Protein AF-E6WYE3-F1 (afdb_monomer)

Secondary structure (DSSP, 8-state):
--HHHHHHHHHHHHHHHHHHHHHHHHHHHHHT-TTS-TT--SHHHHHHHHHHHHHTT--HHHHHHHEEEETTEEEE-HHHHHHHHHHSS-SSS--EEEEEETTEEEEEEEEETTEEEEPPPEEHHHHHHTTGGGSHHHHHSHHHHHHHHHHHHHHHHH-HHHHTTPPBTTTSTTS-----------HHHHHHHHHHTTS----------------------------PPP-PPPPHHHHTTHHHHHHTT--TTTHHHHHHHTTTTTS-HHHHHHHHTS-HHHHHHHHHHHHT----PPP----------PPPPP----PPPPPPPHHHHHGGGHHHHHTTT--GGGHHHHHHHTT--TTTHHHHTTSHHHHHHHHHHHHHHHT-TT-----

pLDDT: mean 74.36, std 21.66, range [25.0, 97.81]

Foldseek 3Di:
DDPVVVVVVVVVVVVVVVVVVVLLVVLVVVLPDPLAPPVSNDSVSLSVLVVVCVLLVHPSSVSRVQWDADLNAIAGELVRLQVSQQPVPQFPHGWDKDFDVVQTWMAIWGHDPNDIGTFDTPGPVNCVVLVLVVDVCCVVPVVVLRSSVNSQRCCVVRPVSSCVPHHYPSVVVSDPDDNDDPDPDDPVVVVVCVVVVPDDDDDDDDDDDDDDDDDDDDDDDDDDDPDPDDDDDPDPLLVVCLVVVVVLPQDNVCSVVLCVVVVVVVDDSVVSVVLVVDDSVVVNVSVCVVVVNDPPPPPDDDDDDDDDDDDDDDDDDDDDDDDDDFVVLCPVCLVVLVVLPAASVCVVVLCVVVVPGSVCVVVLVVDVVNVSVSSQVVCVVVPVNPPRRDD

Solvent-accessible surface area (backbone atoms only — not comparable to full-atom values): 24416 Å² total; per-residue (Å²): 132,62,72,68,57,55,54,52,51,51,56,48,51,55,51,51,52,54,50,52,54,49,51,54,53,52,25,53,55,52,52,76,38,85,85,57,58,88,83,52,70,50,56,63,55,42,51,51,45,48,50,50,16,61,76,69,73,37,64,46,72,62,48,52,69,29,42,46,72,57,97,87,42,70,26,31,30,37,67,38,50,52,50,44,54,52,67,64,71,79,47,79,45,58,79,42,75,51,73,47,78,84,76,39,30,24,24,23,31,36,27,49,97,85,42,80,45,76,34,62,75,39,27,59,67,54,43,57,74,72,48,50,64,76,43,66,60,41,70,79,39,35,72,60,50,31,48,28,46,12,43,48,56,30,32,57,76,79,39,41,79,68,49,68,82,45,45,37,52,79,56,62,78,76,51,88,71,77,84,74,86,81,70,85,74,56,73,71,54,55,60,50,49,69,70,52,70,84,68,85,82,87,80,90,79,91,82,88,78,86,90,83,81,89,83,82,92,82,84,80,90,86,86,86,72,90,74,77,72,79,83,69,82,73,56,68,89,60,58,71,50,45,65,60,42,42,76,69,68,44,52,86,88,42,51,61,58,51,40,58,71,69,40,53,85,80,47,54,72,71,53,52,52,52,59,72,69,52,54,71,69,62,56,40,50,58,51,28,58,74,70,67,50,77,78,74,73,77,76,78,89,68,94,80,81,91,80,90,79,86,86,84,84,90,82,84,92,77,86,86,75,84,83,72,62,68,72,68,60,47,60,85,47,50,65,62,45,39,76,50,71,37,56,80,89,46,50,69,57,48,37,63,72,72,67,58,44,82,81,50,49,63,61,50,60,70,41,62,68,62,41,34,53,54,41,49,52,50,32,47,76,74,66,50,68,89,60,87,71,86,129

Sequence (391 aa):
MSTAIVRQMESTADAIAKRFELEQRMAKAYITSNILPQRYKNIGDILILNEMSRSLNVPMVMLAQQLYVVKGTPQLSGQGAIALMNQSGKFDKPIMFEEREKPWGVRAYTYIDGEKIDGPWIDDALIQAEGWLSNPKWKTMKGQMARYRAAAWFARLYAPDVLMGMKVEGEVEDIEAEPIPAEPQNVNDINAALIQGASKKAEQPIQEAEPVPEEPKEQVQPAPVEEKPKRSRMPRYISKHYPRLEELGVQKKDLRDFAEHMDFTAMQEAEVEKFFTQTDAEIKRYINDYYGIEENEEPEFTEAEVEEQPEPAPEPEAAPAPAPDPKLAFARYRGMFVARGLNIDDVDAFIAWAGLTPENVREFFADDGAARALIEQFNEEAGYAGEEIPV

Radius of gyration: 32.83 Å; Cα contacts (8 Å, |Δi|>4): 296; chains: 1; bounding box: 94×64×82 Å

Organism: Nitratifractor salsuginis (strain DSM 16511 / JCM 12458 / E9I37-1) (NCBI:txid749222)

Nearest PDB structures (foldseek):
  7fdc-assembly1_M  TM=1.502E-01  e=2.983E+00  Saccharomyces cerevisiae S288C

Mean predicted aligned error: 21.71 Å

Structure (mmCIF, N/CA/C/O backbone):
data_AF-E6WYE3-F1
#
_entry.id   AF-E6WYE3-F1
#
loop_
_atom_site.group_PDB
_atom_site.id
_atom_site.type_symbol
_atom_site.label_atom_id
_atom_site.label_alt_id
_atom_site.label_comp_id
_atom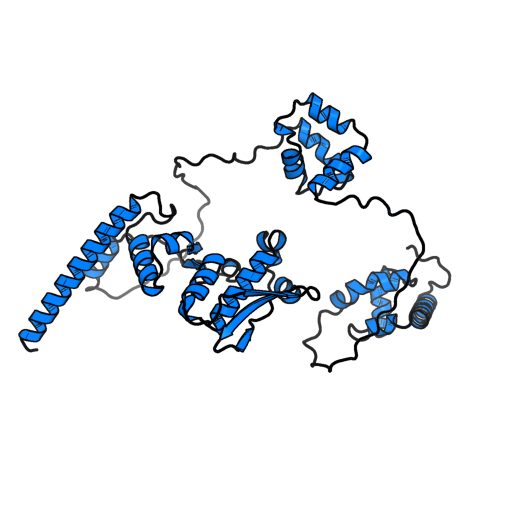_site.label_asym_id
_atom_site.label_entity_id
_atom_site.label_seq_id
_atom_site.pdbx_PDB_ins_code
_atom_site.Cartn_x
_atom_site.Cartn_y
_atom_site.Cartn_z
_atom_site.occupancy
_atom_site.B_iso_or_equiv
_atom_site.auth_seq_id
_atom_site.auth_comp_id
_atom_site.auth_asym_id
_atom_site.auth_atom_id
_atom_site.pdbx_PDB_model_num
ATOM 1 N N . MET A 1 1 ? -51.970 -1.335 18.377 1.00 56.22 1 MET A N 1
ATOM 2 C CA . MET A 1 1 ? -50.696 -1.892 18.890 1.00 56.22 1 MET A CA 1
ATOM 3 C C . MET A 1 1 ? -50.816 -2.039 20.399 1.00 56.22 1 MET A C 1
ATOM 5 O O . MET A 1 1 ? -51.379 -1.151 21.022 1.00 56.22 1 MET A O 1
ATOM 9 N N . SER A 1 2 ? -50.381 -3.165 20.971 1.00 70.56 2 SER A N 1
ATOM 10 C CA . SER A 1 2 ? -50.467 -3.426 22.418 1.00 70.56 2 SER A CA 1
ATOM 11 C C . SER A 1 2 ? -49.593 -2.444 23.210 1.00 70.56 2 SER A C 1
ATOM 13 O O . SER A 1 2 ? -48.458 -2.189 22.813 1.00 70.56 2 SER A O 1
ATOM 15 N N . THR A 1 3 ? -50.089 -1.920 24.334 1.00 77.31 3 THR A N 1
ATOM 16 C CA . THR A 1 3 ? -49.412 -0.947 25.221 1.00 77.31 3 THR A CA 1
ATOM 17 C C . THR A 1 3 ? -48.015 -1.401 25.671 1.00 77.31 3 THR A C 1
ATOM 19 O O . THR A 1 3 ? -47.138 -0.577 25.911 1.00 77.31 3 THR A O 1
ATOM 22 N N . ALA A 1 4 ? -47.777 -2.715 25.734 1.00 72.06 4 ALA A N 1
ATOM 23 C CA . ALA A 1 4 ? -46.468 -3.289 26.045 1.00 72.06 4 ALA A CA 1
ATOM 24 C C . ALA A 1 4 ? -45.423 -3.050 24.937 1.00 72.06 4 ALA A C 1
ATOM 26 O O . ALA A 1 4 ? -44.265 -2.783 25.242 1.00 72.06 4 ALA A O 1
ATOM 27 N N . ILE A 1 5 ? -45.837 -3.082 23.663 1.00 74.19 5 ILE A N 1
ATOM 28 C CA . ILE A 1 5 ? -44.951 -2.839 22.513 1.00 74.19 5 ILE A CA 1
ATOM 29 C C . ILE A 1 5 ? -44.506 -1.373 22.505 1.00 74.19 5 ILE A C 1
ATOM 31 O O . ILE A 1 5 ? -43.322 -1.100 22.352 1.00 74.19 5 ILE A O 1
ATOM 35 N N . VAL A 1 6 ? -45.429 -0.439 22.759 1.00 74.38 6 VAL A N 1
ATOM 36 C CA . VAL A 1 6 ? -45.123 1.002 22.820 1.00 74.38 6 VAL A CA 1
ATOM 37 C C . VAL A 1 6 ? -44.108 1.301 23.929 1.00 74.38 6 VAL A C 1
ATOM 39 O O . VAL A 1 6 ? -43.089 1.934 23.675 1.00 74.38 6 VAL A O 1
ATOM 42 N N . ARG A 1 7 ? -44.313 0.746 25.129 1.00 74.56 7 ARG A N 1
ATOM 43 C CA . ARG A 1 7 ? -43.414 0.950 26.277 1.00 74.56 7 ARG A CA 1
ATOM 44 C C . ARG A 1 7 ? -42.015 0.356 26.060 1.00 74.56 7 ARG A C 1
ATOM 46 O O . ARG A 1 7 ? -41.021 0.907 26.526 1.00 74.56 7 ARG A O 1
ATOM 53 N N . GLN A 1 8 ? -41.929 -0.767 25.346 1.00 73.81 8 GLN A N 1
ATOM 54 C CA . GLN A 1 8 ? -40.656 -1.392 24.981 1.00 73.81 8 GLN A CA 1
ATOM 55 C C . GLN A 1 8 ? -39.921 -0.602 23.886 1.00 73.81 8 GLN A C 1
ATOM 57 O O . GLN A 1 8 ? -38.696 -0.474 23.944 1.00 73.81 8 GLN A O 1
ATOM 62 N N . MET A 1 9 ? -40.652 -0.019 22.931 1.00 71.06 9 MET A N 1
ATOM 63 C CA . MET A 1 9 ? -40.087 0.885 21.923 1.00 71.06 9 MET A CA 1
ATOM 64 C C . MET A 1 9 ? -39.541 2.172 22.559 1.00 71.06 9 MET A C 1
ATOM 66 O O . MET A 1 9 ? -38.407 2.545 22.268 1.00 71.06 9 MET A O 1
ATOM 70 N N . GLU A 1 10 ? -40.283 2.793 23.481 1.00 76.31 10 GLU A N 1
ATOM 71 C CA . GLU A 1 10 ? -39.841 3.983 24.233 1.00 76.31 10 GLU A CA 1
ATOM 72 C C . GLU A 1 10 ? -38.571 3.700 25.050 1.00 76.31 10 GLU A C 1
ATOM 74 O O . GLU A 1 10 ? -37.581 4.420 24.938 1.00 76.31 10 GLU A O 1
ATOM 79 N N . SER A 1 11 ? -38.540 2.582 25.786 1.00 83.00 11 SER A N 1
ATOM 80 C CA . SER A 1 11 ? -37.355 2.172 26.551 1.00 83.00 11 SER A CA 1
ATOM 81 C C . SER A 1 11 ? -36.121 1.929 25.673 1.00 83.00 11 SER A C 1
ATOM 83 O O . SER A 1 11 ? -34.995 2.118 26.136 1.00 83.00 11 SER A O 1
ATOM 85 N N . THR A 1 12 ? -36.311 1.472 24.433 1.00 85.50 12 THR A N 1
ATOM 86 C CA . THR A 1 12 ? -35.210 1.224 23.491 1.00 85.50 12 THR A CA 1
ATOM 87 C C . THR A 1 12 ? -34.698 2.538 22.899 1.00 85.50 12 THR A C 1
ATOM 89 O O . THR A 1 12 ? -33.487 2.730 22.794 1.00 85.50 12 THR A O 1
ATOM 92 N N . ALA A 1 13 ? -35.601 3.469 22.577 1.00 85.00 13 ALA A N 1
ATOM 93 C CA . ALA A 1 13 ? -35.247 4.799 22.089 1.00 85.00 13 ALA A CA 1
ATOM 94 C C . ALA A 1 13 ? -34.424 5.587 23.123 1.00 85.00 13 ALA A C 1
ATOM 96 O O . ALA A 1 13 ? -33.368 6.126 22.787 1.00 85.00 13 ALA A O 1
ATOM 97 N N . ASP A 1 14 ? -34.834 5.562 24.394 1.00 90.56 14 ASP A N 1
ATOM 98 C CA . ASP A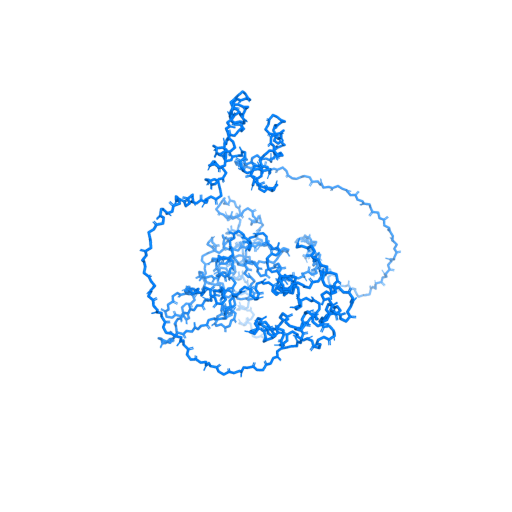 1 14 ? -34.097 6.205 25.489 1.00 90.56 14 ASP A CA 1
ATOM 99 C C . ASP A 1 14 ? -32.693 5.613 25.678 1.00 90.56 14 ASP A C 1
ATOM 101 O O . ASP A 1 14 ? -31.733 6.330 25.976 1.00 90.56 14 ASP A O 1
ATOM 105 N N . ALA A 1 15 ? -32.551 4.297 25.507 1.00 89.75 15 ALA A N 1
ATOM 106 C CA . ALA A 1 15 ? -31.256 3.630 25.591 1.00 89.75 15 ALA A CA 1
ATOM 107 C C . ALA A 1 15 ? -30.325 4.041 24.436 1.00 89.75 15 ALA A C 1
ATOM 109 O O . ALA A 1 15 ? -29.143 4.305 24.669 1.00 89.75 15 ALA A O 1
ATOM 110 N N . ILE A 1 16 ? -30.855 4.147 23.211 1.00 90.56 16 ILE A N 1
ATOM 111 C CA . ILE A 1 16 ? -30.107 4.612 22.032 1.00 90.56 16 ILE A CA 1
ATOM 112 C C . ILE A 1 16 ? -29.647 6.060 22.226 1.00 90.56 16 ILE A C 1
ATOM 114 O O . ILE A 1 16 ? -28.470 6.353 22.009 1.00 90.56 16 ILE A O 1
ATOM 118 N N . ALA A 1 17 ? -30.533 6.942 22.697 1.00 91.31 17 ALA A N 1
ATOM 119 C CA . ALA A 1 17 ? -30.204 8.342 22.958 1.00 91.31 17 ALA A CA 1
ATOM 120 C C . ALA A 1 17 ? -29.061 8.473 23.978 1.00 91.31 17 ALA A C 1
ATOM 122 O O . ALA A 1 17 ? -28.044 9.106 23.696 1.00 91.31 17 ALA A O 1
ATOM 123 N N . LYS A 1 18 ? -29.161 7.780 25.121 1.00 92.75 18 LYS A N 1
ATOM 124 C CA . LYS A 1 18 ? -28.107 7.776 26.153 1.00 92.75 18 LYS A CA 1
ATOM 125 C C . LYS A 1 18 ? -26.777 7.225 25.639 1.00 92.75 18 LYS A C 1
ATOM 127 O O . LYS A 1 18 ? -25.718 7.741 26.001 1.00 92.75 18 LYS A O 1
ATOM 132 N N . ARG A 1 19 ? -26.810 6.183 24.801 1.00 89.12 19 ARG A N 1
ATOM 133 C CA . ARG A 1 19 ? -25.604 5.623 24.172 1.00 89.12 19 ARG A CA 1
ATOM 134 C C . ARG A 1 19 ? -24.951 6.642 23.243 1.00 89.12 19 ARG A C 1
ATOM 136 O O . ARG A 1 19 ? -23.746 6.849 23.338 1.00 89.12 19 ARG A O 1
ATOM 143 N N . PHE A 1 20 ? -25.738 7.305 22.402 1.00 91.25 20 PHE A N 1
ATOM 144 C CA . PHE A 1 20 ? -25.228 8.312 21.478 1.00 91.25 20 PHE A CA 1
ATOM 145 C C . PHE A 1 20 ? -24.661 9.541 22.211 1.00 91.25 20 PHE A C 1
ATOM 147 O O . PHE A 1 20 ? -23.606 10.054 21.844 1.00 91.25 20 PHE A O 1
ATOM 154 N N . GLU A 1 21 ? -25.294 9.988 23.299 1.00 92.62 21 GLU A N 1
ATOM 155 C CA . GLU A 1 21 ? -24.759 11.054 24.161 1.00 92.62 21 GLU A CA 1
ATOM 156 C C . GLU A 1 21 ? -23.420 10.675 24.810 1.00 92.62 21 GLU A C 1
ATOM 158 O O . GLU A 1 21 ? -22.505 11.503 24.899 1.00 92.62 21 GLU A O 1
ATOM 163 N N . LEU A 1 22 ? -23.286 9.422 25.261 1.00 91.94 22 LEU A N 1
ATOM 164 C CA . LEU A 1 22 ? -22.029 8.906 25.799 1.00 91.94 22 LEU A CA 1
ATOM 165 C C . LEU A 1 22 ? -20.935 8.891 24.725 1.00 91.94 22 LEU A C 1
ATOM 167 O O . LEU A 1 22 ? -19.824 9.351 24.989 1.00 91.94 22 LEU A O 1
ATOM 171 N N . GLU A 1 23 ? -21.250 8.423 23.517 1.00 90.19 23 GLU A N 1
ATOM 172 C CA . GLU A 1 23 ? -20.315 8.392 22.387 1.00 90.19 23 GLU A CA 1
ATOM 173 C C . GLU A 1 23 ? -19.859 9.799 21.988 1.00 90.19 23 GLU A C 1
ATOM 175 O O . GLU A 1 23 ? -18.662 10.028 21.823 1.00 90.19 23 GLU A O 1
ATOM 180 N N . GLN A 1 24 ? -20.767 10.777 21.948 1.00 92.44 24 GLN A N 1
ATOM 181 C CA . GLN A 1 24 ? -20.402 12.181 21.732 1.00 92.44 24 GLN A CA 1
ATOM 182 C C . GLN A 1 24 ? -19.467 12.719 22.825 1.00 92.44 24 GLN A C 1
ATOM 184 O O . GLN A 1 24 ? -18.547 13.487 22.537 1.00 92.44 24 GLN A O 1
ATOM 189 N N . ARG A 1 25 ? -19.677 12.333 24.091 1.00 91.12 25 ARG A N 1
ATOM 190 C CA . ARG A 1 25 ? -18.797 12.739 25.200 1.00 91.12 25 ARG A CA 1
ATOM 191 C C . ARG A 1 25 ? -17.408 12.117 25.068 1.00 91.12 25 ARG A C 1
ATOM 193 O O . ARG A 1 25 ? -16.419 12.819 25.269 1.00 91.12 25 ARG A O 1
ATOM 200 N N . MET A 1 26 ? -17.331 10.838 24.703 1.00 89.38 26 MET A N 1
ATOM 201 C CA . MET A 1 26 ? -16.062 10.168 24.408 1.00 89.38 26 MET A CA 1
ATOM 202 C C . MET A 1 26 ? -15.353 10.835 23.226 1.00 89.38 26 MET A C 1
ATOM 204 O O . MET A 1 26 ? -14.168 11.140 23.318 1.00 89.38 26 MET A O 1
ATOM 208 N N . ALA A 1 27 ? -16.086 11.152 22.157 1.00 91.12 27 ALA A N 1
ATOM 209 C CA . ALA A 1 27 ? -15.552 11.842 20.989 1.00 91.12 27 ALA A CA 1
ATOM 210 C C . ALA A 1 27 ? -14.924 13.197 21.344 1.00 91.12 27 ALA A C 1
ATOM 212 O O . ALA A 1 27 ? -13.808 13.485 20.919 1.00 91.12 27 ALA A O 1
ATOM 213 N N . LYS A 1 28 ? -15.579 13.996 22.199 1.00 90.19 28 LYS A N 1
ATOM 214 C CA . LYS A 1 28 ? -15.007 15.255 22.709 1.00 90.19 28 LYS A CA 1
ATOM 215 C C . LYS A 1 28 ? -13.673 15.042 23.431 1.00 90.19 28 LYS A C 1
ATOM 217 O O . LYS A 1 28 ? -12.755 15.827 23.222 1.00 90.19 28 LYS A O 1
ATOM 222 N N . ALA A 1 29 ? -13.547 13.978 24.228 1.00 88.25 29 ALA A N 1
ATOM 223 C CA . ALA A 1 29 ? -12.289 13.652 24.903 1.00 88.25 29 ALA A CA 1
ATOM 224 C C . ALA A 1 29 ? -11.171 13.289 23.907 1.00 88.25 29 ALA A C 1
ATOM 226 O O . ALA A 1 29 ? -10.027 13.710 24.080 1.00 88.25 29 ALA A O 1
ATOM 227 N N . TYR A 1 30 ? -11.499 12.562 22.834 1.00 88.69 30 TYR A N 1
ATOM 228 C CA . TYR A 1 30 ? -10.535 12.222 21.785 1.00 88.69 30 TYR A CA 1
ATOM 229 C C . TYR A 1 30 ? -10.068 13.437 20.976 1.00 88.69 30 TYR A C 1
ATOM 231 O O . TYR A 1 30 ? -8.879 13.531 20.698 1.00 88.69 30 TYR A O 1
ATOM 239 N N . ILE A 1 31 ? -10.955 14.388 20.664 1.00 86.81 31 ILE A N 1
ATOM 240 C CA . ILE A 1 31 ? -10.593 15.633 19.952 1.00 86.81 31 ILE A CA 1
ATOM 241 C C . ILE A 1 31 ? -9.598 16.469 20.761 1.00 86.81 31 ILE A C 1
ATOM 243 O O . ILE A 1 31 ? -8.706 17.094 20.201 1.00 86.81 31 ILE A O 1
ATOM 247 N N . THR A 1 32 ? -9.731 16.477 22.090 1.00 85.88 32 THR A N 1
ATOM 248 C CA . THR A 1 32 ? -8.792 17.194 22.967 1.00 85.88 32 THR A CA 1
ATOM 249 C C . THR A 1 32 ? -7.441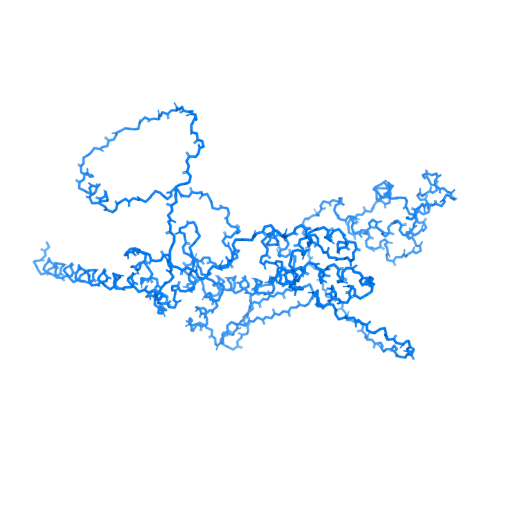 16.489 23.132 1.00 85.88 32 THR A C 1
ATOM 251 O O . THR A 1 32 ? -6.540 17.040 23.759 1.00 85.88 32 THR A O 1
ATOM 254 N N . SER A 1 33 ? -7.291 15.269 22.611 1.00 82.50 33 SER A N 1
ATOM 255 C CA . SER A 1 33 ? -6.056 14.491 22.689 1.00 82.50 33 SER A CA 1
ATOM 256 C C . SER A 1 33 ? -5.161 14.739 21.474 1.00 82.50 33 SER A C 1
ATOM 258 O O . SER A 1 33 ? -5.623 14.723 20.340 1.00 82.50 33 SER A O 1
ATOM 260 N N . ASN A 1 34 ? -3.850 14.844 21.701 1.00 81.19 34 ASN A N 1
ATOM 261 C CA . ASN A 1 34 ? -2.851 14.977 20.632 1.00 81.19 34 ASN A CA 1
ATOM 262 C C . ASN A 1 34 ? -2.371 13.629 20.057 1.00 81.19 34 ASN A C 1
ATOM 264 O O . ASN A 1 34 ? -1.408 13.597 19.296 1.00 81.19 34 ASN A O 1
ATOM 268 N N . ILE A 1 35 ? -2.993 12.508 20.442 1.00 84.56 35 ILE A N 1
ATOM 269 C CA . ILE A 1 35 ? -2.595 11.162 19.987 1.00 84.56 35 ILE A CA 1
ATOM 270 C C . ILE A 1 35 ? -3.152 10.856 18.589 1.00 84.56 35 ILE A C 1
ATOM 272 O O . ILE A 1 35 ? -2.539 10.118 17.817 1.00 84.56 35 ILE A O 1
ATOM 276 N N . LEU A 1 36 ? -4.326 11.397 18.257 1.00 85.44 36 LEU A N 1
ATOM 277 C CA . LEU A 1 36 ? -4.933 11.194 16.946 1.00 85.44 36 LEU A CA 1
ATOM 278 C C . LEU A 1 36 ? -4.327 12.156 15.912 1.00 85.44 36 LEU A C 1
ATOM 280 O O . LEU A 1 36 ? -3.954 13.278 16.258 1.00 85.44 36 LEU A O 1
ATOM 284 N N . PRO A 1 37 ? -4.251 11.758 14.629 1.00 83.56 37 PRO A N 1
ATOM 285 C CA . PRO A 1 37 ? -3.807 12.654 13.571 1.00 83.56 37 PRO A CA 1
ATOM 286 C C . PRO A 1 37 ? -4.639 13.940 13.522 1.00 83.56 37 PRO A C 1
ATOM 288 O O . PRO A 1 37 ? -5.863 13.900 13.631 1.00 83.56 37 PRO A O 1
ATOM 291 N N . GLN A 1 38 ? -3.980 15.069 13.251 1.00 81.38 38 GLN A N 1
ATOM 292 C CA . GLN A 1 38 ? -4.563 16.420 13.317 1.00 81.38 38 GLN A CA 1
ATOM 293 C C . GLN A 1 38 ? -5.784 16.658 12.414 1.00 81.38 38 GLN A C 1
ATOM 295 O O . GLN A 1 38 ? -6.452 17.677 12.546 1.00 81.38 38 GLN A O 1
ATOM 300 N N . ARG A 1 39 ? -6.086 15.752 11.480 1.00 81.62 39 ARG A N 1
ATOM 301 C CA . ARG A 1 39 ? -7.294 15.801 10.642 1.00 81.62 39 ARG A CA 1
ATOM 302 C C . ARG A 1 39 ? -8.586 15.530 11.415 1.00 81.62 39 ARG A C 1
ATOM 304 O O . ARG A 1 39 ? -9.625 16.026 11.005 1.00 81.62 39 ARG A O 1
ATOM 311 N N . TYR A 1 40 ? -8.527 14.777 12.512 1.00 85.31 40 TYR A N 1
ATOM 312 C CA . TYR A 1 40 ? -9.704 14.416 13.301 1.00 85.31 40 TYR A CA 1
ATOM 313 C C . TYR A 1 40 ? -10.032 15.540 14.289 1.00 85.31 40 TYR A C 1
ATOM 315 O O . TYR A 1 40 ? -9.599 15.513 15.441 1.00 85.31 40 TYR A O 1
ATOM 323 N N . LYS A 1 41 ? -10.751 16.565 13.818 1.00 81.12 41 LYS A N 1
ATOM 324 C CA . LYS A 1 41 ? -11.005 17.795 14.596 1.00 81.12 41 LYS A CA 1
ATOM 325 C C . LYS A 1 41 ? -12.435 17.920 15.097 1.00 81.12 41 LYS A C 1
ATOM 327 O O . LYS A 1 41 ? -12.684 18.698 16.017 1.00 81.12 41 LYS A O 1
ATOM 332 N N . ASN A 1 42 ? -13.379 17.204 14.491 1.00 86.75 42 ASN A N 1
ATOM 333 C CA . ASN A 1 42 ? -14.791 17.320 14.830 1.00 86.75 42 ASN A CA 1
ATOM 334 C C . ASN A 1 42 ? -15.356 16.008 15.403 1.00 86.75 42 ASN A C 1
ATOM 336 O O . ASN A 1 42 ? -14.771 14.933 15.277 1.00 86.75 42 ASN A O 1
ATOM 340 N N . ILE A 1 43 ? -16.502 16.117 16.082 1.00 89.62 43 ILE A N 1
ATOM 341 C CA . ILE A 1 43 ? -17.167 14.978 16.737 1.00 89.62 43 ILE A CA 1
ATOM 342 C C . ILE A 1 43 ? -17.598 13.936 15.705 1.00 89.62 43 ILE A C 1
ATOM 344 O O . ILE A 1 43 ? -17.474 12.745 15.972 1.00 89.62 43 ILE A O 1
ATOM 348 N N . GLY A 1 44 ? -18.056 14.377 14.532 1.00 88.62 44 GLY A N 1
ATOM 349 C CA . GLY A 1 44 ? -18.470 13.500 13.440 1.00 88.62 44 GLY A CA 1
ATOM 350 C C . GLY A 1 44 ? -17.347 12.571 12.988 1.00 88.62 44 GLY A C 1
ATOM 351 O O . GLY A 1 44 ? -17.555 11.361 12.946 1.00 88.62 44 GLY A O 1
ATOM 352 N N . ASP A 1 45 ? -16.145 13.105 12.757 1.00 88.06 45 ASP A N 1
ATOM 353 C CA . ASP A 1 45 ? -14.995 12.312 12.314 1.00 88.06 45 ASP A CA 1
ATOM 354 C C . ASP A 1 45 ? -14.661 11.206 13.324 1.00 88.06 45 ASP A C 1
ATOM 356 O O . ASP A 1 45 ? -14.386 10.072 12.939 1.00 88.06 45 ASP A O 1
ATOM 360 N N . ILE A 1 46 ? -14.712 11.518 14.625 1.00 91.50 46 ILE A N 1
ATOM 361 C CA . ILE A 1 46 ? -14.432 10.540 15.682 1.00 91.50 46 ILE A CA 1
ATOM 362 C C . ILE A 1 46 ? -15.541 9.495 15.790 1.00 91.50 46 ILE A C 1
ATOM 364 O O . ILE A 1 46 ? -15.246 8.322 16.005 1.00 91.50 46 ILE A O 1
ATOM 368 N N . LEU A 1 47 ? -16.808 9.890 15.643 1.00 92.50 47 LEU A N 1
ATOM 369 C CA . LEU A 1 47 ? -17.925 8.944 15.659 1.00 92.50 47 LEU A CA 1
ATOM 370 C C . LEU A 1 47 ? -17.833 7.966 14.482 1.00 92.50 47 LEU A C 1
ATOM 372 O O . LEU A 1 47 ? -17.978 6.763 14.690 1.00 92.50 47 LEU A O 1
ATOM 376 N N . ILE A 1 48 ? -17.516 8.463 13.282 1.00 89.50 48 ILE A N 1
ATOM 377 C CA . ILE A 1 48 ? -17.298 7.631 12.090 1.00 89.50 48 ILE A CA 1
ATOM 378 C C . ILE A 1 48 ? -16.098 6.708 12.306 1.00 89.50 48 ILE A C 1
ATOM 380 O O . ILE A 1 48 ? -16.203 5.503 12.102 1.00 89.50 48 ILE A O 1
ATOM 384 N N . LEU A 1 49 ? -14.973 7.243 12.783 1.00 90.44 49 LEU A N 1
ATOM 385 C CA . LEU A 1 49 ? -13.771 6.459 13.058 1.00 90.44 49 LEU A CA 1
ATOM 386 C C . LEU A 1 49 ? -14.017 5.365 14.111 1.00 90.44 49 LEU A C 1
ATOM 388 O O . LEU A 1 49 ? -13.514 4.251 13.974 1.00 90.44 49 LEU A O 1
ATOM 392 N N . ASN A 1 50 ? -14.797 5.660 15.152 1.00 91.75 50 ASN A N 1
ATOM 393 C CA . ASN A 1 50 ? -15.187 4.693 16.176 1.00 91.75 50 ASN A CA 1
ATOM 394 C C . ASN A 1 50 ? -16.108 3.600 15.606 1.00 91.75 50 ASN A C 1
ATOM 396 O O . ASN A 1 50 ? -15.971 2.432 15.965 1.00 91.75 50 ASN A O 1
ATOM 400 N N . GLU A 1 51 ? -17.008 3.947 14.686 1.00 91.12 51 GLU A N 1
ATOM 401 C CA . GLU A 1 51 ? -17.851 2.962 14.004 1.00 91.12 51 GLU A CA 1
ATOM 402 C C . GLU A 1 51 ? -17.042 2.075 13.048 1.00 91.12 51 GLU A C 1
ATOM 404 O O . GLU A 1 51 ? -17.190 0.851 13.059 1.00 91.12 51 GLU A O 1
ATOM 409 N N . MET A 1 52 ? -16.108 2.659 12.290 1.00 89.62 52 MET A N 1
ATOM 410 C CA . MET A 1 52 ? -15.169 1.903 11.454 1.00 89.62 52 MET A CA 1
ATOM 411 C C . MET A 1 52 ? -14.286 0.979 12.300 1.00 89.62 52 MET A C 1
ATOM 413 O O . MET A 1 52 ? -14.094 -0.182 11.952 1.00 89.62 52 MET A O 1
ATOM 417 N N . SER A 1 53 ? -13.795 1.466 13.441 1.00 91.25 53 SER A N 1
ATOM 418 C CA . SER A 1 53 ? -13.014 0.691 14.411 1.00 91.25 53 SER A CA 1
ATOM 419 C C . SER A 1 53 ? -13.761 -0.553 14.883 1.00 91.25 53 SER A C 1
ATOM 421 O O . SER A 1 53 ? -13.191 -1.643 14.897 1.00 91.25 53 SER A O 1
ATOM 423 N N . ARG A 1 54 ? -15.049 -0.412 15.211 1.00 90.38 54 ARG A N 1
ATOM 424 C CA . ARG A 1 54 ? -15.904 -1.538 15.606 1.00 90.38 54 ARG A CA 1
ATOM 425 C C . ARG A 1 54 ? -16.167 -2.491 14.449 1.00 90.38 54 ARG A C 1
ATOM 427 O O . ARG A 1 54 ? -16.058 -3.697 14.638 1.00 90.38 54 ARG A O 1
ATOM 434 N N . SER A 1 55 ? -16.465 -1.951 13.270 1.00 87.69 55 SER A N 1
ATOM 435 C CA . SER A 1 55 ? -16.755 -2.739 12.066 1.00 87.69 55 SER A CA 1
ATOM 436 C C . SER A 1 55 ? -15.560 -3.590 11.635 1.00 87.69 55 SER A C 1
ATOM 438 O O . SER A 1 55 ? -15.729 -4.744 11.262 1.00 87.69 55 SER A O 1
ATOM 440 N N . LEU A 1 56 ? -14.349 -3.038 11.736 1.00 86.88 56 LEU A N 1
ATOM 441 C CA . LEU A 1 56 ? -13.099 -3.715 11.380 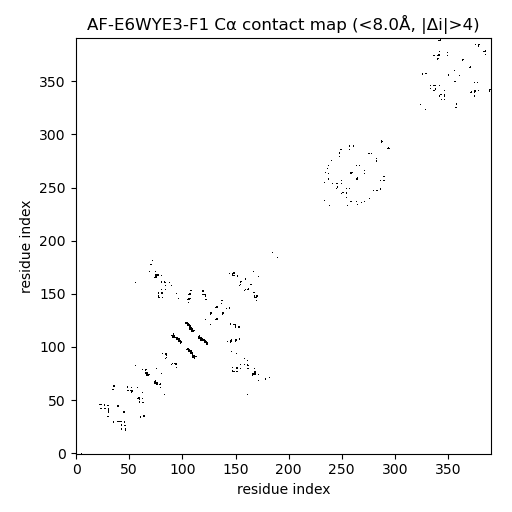1.00 86.88 56 LEU A CA 1
ATOM 442 C C . LEU A 1 56 ? -12.486 -4.507 12.542 1.00 86.88 56 LEU A C 1
ATOM 444 O O . LEU A 1 56 ? -11.468 -5.165 12.357 1.00 86.88 56 LEU A O 1
ATOM 448 N N . ASN A 1 57 ? -13.067 -4.426 13.744 1.00 88.00 57 ASN A N 1
ATOM 449 C CA . ASN A 1 57 ? -12.502 -4.993 14.968 1.00 88.00 57 ASN A CA 1
ATOM 450 C C . ASN A 1 57 ? -11.037 -4.557 15.225 1.00 88.00 57 ASN A C 1
ATOM 452 O O . ASN A 1 57 ? -10.189 -5.341 15.661 1.00 88.00 57 ASN A O 1
ATOM 456 N N . VAL A 1 58 ? -10.731 -3.284 14.952 1.00 90.38 58 VAL A N 1
ATOM 457 C CA . VAL A 1 58 ? -9.405 -2.677 15.159 1.00 90.38 58 VAL A CA 1
ATOM 458 C C . VAL A 1 58 ? -9.511 -1.546 16.167 1.00 90.38 58 VAL A C 1
ATOM 460 O O . VAL A 1 58 ? -10.393 -0.704 16.012 1.00 90.38 58 VAL A O 1
ATOM 463 N N . PRO A 1 59 ? -8.608 -1.437 17.160 1.00 91.56 59 PRO A N 1
ATOM 464 C CA . PRO A 1 59 ? -8.599 -0.308 18.083 1.00 91.56 59 PRO A CA 1
ATOM 465 C C . PRO A 1 59 ? -8.573 1.045 17.357 1.00 91.56 59 PRO A C 1
ATOM 467 O O . PRO A 1 59 ? -7.711 1.293 16.514 1.00 91.56 59 PRO A O 1
ATOM 470 N N . MET A 1 60 ? -9.488 1.944 17.728 1.00 91.12 60 MET A N 1
ATOM 471 C CA . MET A 1 60 ? -9.721 3.227 17.051 1.00 91.12 60 MET A CA 1
ATOM 472 C C . MET A 1 60 ? -8.446 4.040 16.811 1.00 91.12 60 MET A C 1
ATOM 474 O O . MET A 1 60 ? -8.247 4.570 15.723 1.00 91.12 60 MET A O 1
ATOM 478 N N . VAL A 1 61 ? -7.554 4.103 17.804 1.00 90.38 61 VAL A N 1
ATOM 479 C CA . VAL A 1 61 ? -6.289 4.843 17.694 1.00 90.38 61 VAL A CA 1
ATOM 480 C C . VAL A 1 61 ? -5.378 4.239 16.626 1.00 90.38 61 VAL A C 1
ATOM 482 O O . VAL A 1 61 ? -4.784 4.988 15.861 1.00 90.38 61 VAL A O 1
ATOM 485 N N . MET A 1 62 ? -5.289 2.909 16.531 1.00 90.00 62 MET A N 1
ATOM 486 C CA . MET A 1 62 ? -4.474 2.238 15.511 1.00 90.00 62 MET A CA 1
ATOM 487 C C . MET A 1 62 ? -5.051 2.457 14.115 1.00 90.00 62 MET A C 1
ATOM 489 O O . MET A 1 62 ? -4.317 2.823 13.198 1.00 90.00 62 MET A O 1
ATOM 493 N N . LEU A 1 63 ? -6.372 2.319 13.974 1.00 90.50 63 LEU A N 1
ATOM 494 C CA . LEU A 1 63 ? -7.058 2.583 12.713 1.00 90.50 63 LEU A CA 1
ATOM 495 C C . LEU A 1 63 ? -6.852 4.037 12.257 1.00 90.50 63 LEU A C 1
ATOM 497 O O . LEU A 1 63 ? -6.572 4.287 11.087 1.00 90.50 63 LEU A O 1
ATOM 501 N N . ALA A 1 64 ? -6.904 4.995 13.188 1.00 90.44 64 ALA A N 1
ATOM 502 C CA . ALA A 1 64 ? -6.724 6.415 12.895 1.00 90.44 64 ALA A CA 1
ATOM 503 C C . ALA A 1 64 ? -5.391 6.730 12.203 1.00 90.44 64 ALA A C 1
ATOM 505 O O . ALA A 1 64 ? -5.352 7.606 11.329 1.00 90.44 64 ALA A O 1
ATOM 506 N N . GLN A 1 65 ? -4.320 6.037 12.614 1.00 87.75 65 GLN A N 1
ATOM 507 C CA . GLN A 1 65 ? -2.975 6.194 12.053 1.00 87.75 65 GLN A CA 1
ATOM 508 C C . GLN A 1 65 ? -2.867 5.583 10.653 1.00 87.75 65 GLN A C 1
ATOM 510 O O . GLN A 1 65 ? -2.157 6.124 9.812 1.00 87.75 65 GLN A O 1
ATOM 515 N N . GLN A 1 66 ? -3.575 4.478 10.400 1.00 89.94 66 GLN A N 1
ATOM 516 C CA . GLN A 1 66 ? -3.510 3.758 9.125 1.00 89.94 66 GLN A CA 1
ATOM 517 C C . GLN A 1 66 ? -4.424 4.337 8.045 1.00 89.94 66 GLN A C 1
ATOM 519 O O . GLN A 1 66 ? -4.181 4.120 6.861 1.00 89.94 66 GLN A O 1
ATOM 524 N N . LEU A 1 67 ? -5.467 5.074 8.426 1.00 88.50 67 LEU A N 1
ATOM 525 C CA . LEU A 1 67 ? -6.333 5.740 7.461 1.00 88.50 67 LEU A CA 1
ATOM 526 C C . LEU A 1 67 ? -5.687 7.016 6.916 1.00 88.50 67 LEU A C 1
ATOM 528 O O . LEU A 1 67 ? -4.920 7.686 7.601 1.00 88.50 67 LEU A O 1
ATOM 532 N N . TYR A 1 68 ? -6.047 7.423 5.710 1.00 81.81 68 TYR A N 1
ATOM 533 C CA . TYR A 1 68 ? -5.849 8.780 5.212 1.00 81.81 68 TYR A CA 1
ATOM 534 C C . TYR A 1 68 ? -7.056 9.215 4.387 1.00 81.81 68 TYR A C 1
ATOM 536 O O . TYR A 1 68 ? -7.834 8.390 3.928 1.00 81.81 68 TYR A O 1
ATOM 544 N N . VAL A 1 69 ? -7.263 10.523 4.257 1.00 76.31 69 VAL A N 1
ATOM 545 C CA . VAL A 1 69 ? -8.436 11.072 3.570 1.00 76.31 69 VAL A CA 1
ATOM 546 C C . VAL A 1 69 ? -7.970 11.719 2.281 1.00 76.31 69 VAL A C 1
ATOM 548 O O . VAL A 1 69 ? -7.144 12.630 2.313 1.00 76.31 69 VAL A O 1
ATOM 551 N N . VAL A 1 70 ? -8.516 11.265 1.157 1.00 70.50 70 VAL A N 1
ATOM 552 C CA . VAL A 1 70 ? -8.302 11.888 -0.153 1.00 70.50 70 VAL A CA 1
ATOM 553 C C . VAL A 1 70 ? -9.651 12.334 -0.677 1.00 70.50 70 VAL A C 1
ATOM 555 O O . VAL A 1 70 ? -10.567 11.521 -0.780 1.00 70.50 70 VAL A O 1
ATOM 558 N N . LYS A 1 71 ? -9.787 13.635 -0.967 1.00 69.69 71 LYS A N 1
ATOM 559 C CA . LYS A 1 71 ? -11.040 14.241 -1.454 1.00 69.69 71 LYS A CA 1
ATOM 560 C C . LYS A 1 71 ? -12.273 13.835 -0.613 1.00 69.69 71 LYS A C 1
ATOM 562 O O . LYS A 1 71 ? -13.320 13.503 -1.150 1.00 69.69 71 LYS A O 1
ATOM 567 N N . GLY A 1 72 ? -12.133 13.791 0.716 1.00 70.88 72 GLY A N 1
ATOM 568 C CA . GLY A 1 72 ? -13.221 13.434 1.642 1.00 70.88 72 GLY A CA 1
ATOM 569 C C . GLY A 1 72 ? -13.503 11.934 1.803 1.00 70.88 72 GLY A C 1
ATOM 570 O O . GLY A 1 72 ? -14.276 11.564 2.680 1.00 70.88 72 GLY A O 1
ATOM 571 N N . THR A 1 73 ? -12.852 11.060 1.032 1.00 76.88 73 THR A N 1
ATOM 572 C CA . THR A 1 73 ? -13.027 9.603 1.146 1.00 76.88 73 THR A CA 1
ATOM 573 C C . THR A 1 73 ? -11.915 8.994 2.007 1.00 76.88 73 THR A C 1
ATOM 575 O O . THR A 1 73 ? -10.740 9.279 1.743 1.00 76.88 73 THR A O 1
ATOM 578 N N . PRO A 1 74 ? -12.237 8.172 3.026 1.00 81.69 74 PRO A N 1
ATOM 579 C CA . PRO A 1 74 ? -11.239 7.463 3.816 1.00 81.69 74 PRO A CA 1
ATOM 580 C C . PRO A 1 74 ? -10.614 6.326 3.005 1.00 81.69 74 PRO A C 1
ATOM 582 O O . PRO A 1 74 ? -11.296 5.589 2.298 1.00 81.69 74 PRO A O 1
ATOM 585 N N . GLN A 1 75 ? -9.304 6.190 3.134 1.00 85.38 75 GLN A N 1
ATOM 586 C CA . GLN A 1 75 ? -8.473 5.235 2.418 1.00 85.38 75 GLN A CA 1
ATOM 587 C C . GLN A 1 75 ? -7.515 4.571 3.400 1.00 85.38 75 GLN A C 1
ATOM 589 O O . GLN A 1 75 ? -7.134 5.181 4.401 1.00 85.38 75 GLN A O 1
ATOM 594 N N . LEU A 1 76 ? -7.114 3.338 3.120 1.00 89.06 76 LEU A N 1
ATOM 595 C CA . LEU A 1 76 ? -6.162 2.592 3.937 1.00 89.06 76 LEU A CA 1
ATOM 596 C C . LEU A 1 76 ? -4.746 2.760 3.404 1.00 89.06 76 LEU A C 1
ATOM 598 O O . LEU A 1 76 ? -4.499 2.638 2.208 1.00 89.06 76 LEU A O 1
ATOM 602 N N . SER A 1 77 ? -3.776 2.966 4.289 1.00 89.69 77 SER A N 1
ATOM 603 C CA . SER A 1 77 ? -2.369 2.805 3.921 1.00 89.69 77 SER A CA 1
ATOM 604 C C . SER A 1 77 ? -2.104 1.369 3.441 1.00 89.69 77 SER A C 1
ATOM 606 O O . SER A 1 77 ? -2.798 0.424 3.837 1.00 89.69 77 SER A O 1
ATOM 608 N N . GLY A 1 78 ? -1.062 1.178 2.628 1.00 89.75 78 GLY A N 1
ATOM 609 C CA . GLY A 1 78 ? -0.629 -0.166 2.229 1.00 89.75 78 GLY A CA 1
ATOM 610 C C . GLY A 1 78 ? -0.309 -1.062 3.428 1.00 89.75 78 GLY A C 1
ATOM 611 O O . GLY A 1 78 ? -0.697 -2.229 3.466 1.00 89.75 78 GLY A O 1
ATOM 612 N N . GLN A 1 79 ? 0.314 -0.492 4.464 1.00 90.81 79 GLN A N 1
ATOM 613 C CA . GLN A 1 79 ? 0.597 -1.197 5.717 1.00 90.81 79 GLN A CA 1
ATOM 614 C C . GLN A 1 79 ? -0.679 -1.568 6.475 1.00 90.81 79 GLN A C 1
ATOM 616 O O . GLN A 1 79 ? -0.784 -2.679 6.988 1.00 90.81 79 GLN A O 1
ATOM 621 N N . GLY A 1 80 ? -1.655 -0.661 6.525 1.00 91.44 80 GLY A N 1
ATOM 622 C CA . GLY A 1 80 ? -2.947 -0.878 7.164 1.00 91.44 80 GLY A CA 1
ATOM 623 C C . GLY A 1 80 ? -3.729 -2.000 6.494 1.00 91.44 80 GLY A C 1
ATOM 624 O O . GLY A 1 80 ? -4.246 -2.872 7.186 1.00 91.44 80 GLY A O 1
ATOM 625 N N . ALA A 1 81 ? -3.746 -2.031 5.161 1.00 92.31 81 ALA A N 1
ATOM 626 C CA . ALA A 1 81 ? -4.361 -3.113 4.397 1.00 92.31 81 ALA A CA 1
ATOM 627 C C . ALA A 1 81 ? -3.718 -4.476 4.711 1.00 92.31 81 ALA A C 1
ATOM 629 O O . ALA A 1 81 ? -4.425 -5.444 4.992 1.00 92.31 81 ALA A O 1
ATOM 630 N N . ILE A 1 82 ? -2.382 -4.546 4.738 1.00 94.19 82 ILE A N 1
ATOM 631 C CA . ILE A 1 82 ? -1.648 -5.772 5.093 1.00 94.19 82 ILE A CA 1
ATOM 632 C C . ILE A 1 82 ? -1.945 -6.196 6.537 1.00 94.19 82 ILE A C 1
ATOM 634 O O . ILE A 1 82 ? -2.211 -7.369 6.797 1.00 94.19 82 ILE A O 1
ATOM 638 N N . ALA A 1 83 ? -1.939 -5.253 7.481 1.00 93.19 83 ALA A N 1
ATOM 639 C CA . ALA A 1 83 ? -2.220 -5.529 8.886 1.00 93.19 83 ALA A CA 1
ATOM 640 C C . ALA A 1 83 ? -3.643 -6.069 9.092 1.00 93.19 83 ALA A C 1
ATOM 642 O O . ALA A 1 83 ? -3.823 -7.066 9.790 1.00 93.19 83 ALA A O 1
ATOM 643 N N . LEU A 1 84 ? -4.636 -5.455 8.442 1.00 91.94 84 LEU A N 1
ATOM 644 C CA . LEU A 1 84 ? -6.029 -5.898 8.488 1.00 91.94 84 LEU A CA 1
ATOM 645 C C . LEU A 1 84 ? -6.193 -7.311 7.919 1.00 91.94 84 LEU A C 1
ATOM 647 O O . LEU A 1 84 ? -6.859 -8.143 8.533 1.00 91.94 84 LEU A O 1
ATOM 651 N N . MET A 1 85 ? -5.541 -7.619 6.792 1.00 92.75 85 MET A N 1
ATOM 652 C CA . MET A 1 85 ? -5.547 -8.975 6.231 1.00 92.75 85 MET A CA 1
ATOM 653 C C . MET A 1 85 ? -4.953 -9.992 7.201 1.00 92.75 85 MET A C 1
ATOM 655 O O . MET A 1 85 ? -5.561 -11.033 7.444 1.00 92.75 85 MET A O 1
ATOM 659 N N . ASN A 1 86 ? -3.810 -9.672 7.804 1.00 92.94 86 ASN A N 1
ATOM 660 C CA . ASN A 1 86 ? -3.141 -10.564 8.748 1.00 92.94 86 ASN A CA 1
ATOM 661 C C . ASN A 1 86 ? -3.948 -10.769 10.040 1.00 92.94 86 ASN A C 1
ATOM 663 O O . ASN A 1 86 ? -3.874 -11.834 10.645 1.00 92.94 86 ASN A O 1
ATOM 667 N N . GLN A 1 87 ? -4.740 -9.776 10.457 1.00 90.69 87 GLN A N 1
ATOM 668 C CA . GLN A 1 87 ? -5.616 -9.874 11.628 1.00 90.69 87 GLN A CA 1
ATOM 669 C C . GLN A 1 87 ? -6.947 -10.586 11.326 1.00 90.69 87 GLN A C 1
ATOM 671 O O . GLN A 1 87 ? -7.610 -11.055 12.249 1.00 90.69 87 GLN A O 1
ATOM 676 N N . SER A 1 88 ? -7.345 -10.688 10.054 1.00 89.06 88 SER A N 1
ATOM 677 C CA . SER A 1 88 ? -8.669 -11.186 9.650 1.00 89.06 88 SER A CA 1
ATOM 678 C C . SER A 1 88 ? -8.974 -12.627 10.079 1.00 89.06 88 SER A C 1
ATOM 680 O O . SER A 1 88 ? -10.140 -13.014 10.117 1.00 89.06 88 SER A O 1
ATOM 682 N N . GLY A 1 89 ? -7.945 -13.430 10.373 1.00 89.75 89 GLY A N 1
ATOM 683 C CA . GLY A 1 89 ? -8.089 -14.848 10.710 1.00 89.75 89 GLY A CA 1
ATOM 684 C C . GLY A 1 89 ? -8.528 -15.732 9.538 1.00 89.75 89 GLY A C 1
ATOM 685 O O . GLY A 1 89 ? -8.861 -16.891 9.755 1.00 89.75 89 GLY A O 1
ATOM 686 N N . LYS A 1 90 ? -8.543 -15.199 8.307 1.00 89.25 90 LYS A N 1
ATOM 687 C CA . LYS A 1 90 ? -8.941 -15.924 7.088 1.00 89.25 90 LYS A CA 1
ATOM 688 C C . LYS A 1 90 ? -7.843 -16.798 6.489 1.00 89.25 90 LYS A C 1
ATOM 690 O O . LYS A 1 90 ? -8.131 -17.609 5.619 1.00 89.25 90 LYS A O 1
ATOM 695 N N . PHE A 1 91 ? -6.600 -16.581 6.903 1.00 93.50 91 PHE A N 1
ATOM 696 C CA . PHE A 1 91 ? -5.421 -17.201 6.314 1.00 93.50 91 PHE A CA 1
ATOM 697 C C . PHE A 1 91 ? -4.625 -17.927 7.395 1.00 93.50 91 PHE A C 1
ATOM 699 O O . PHE A 1 91 ? -4.508 -17.428 8.517 1.00 93.50 91 PHE A O 1
ATOM 706 N N . ASP A 1 92 ? -4.026 -19.062 7.043 1.00 92.38 92 ASP A N 1
ATOM 707 C CA . ASP A 1 92 ? -3.202 -19.858 7.962 1.00 92.38 92 ASP A CA 1
ATOM 708 C C . ASP A 1 92 ? -1.906 -19.133 8.332 1.00 92.38 92 ASP A C 1
ATOM 710 O O . ASP A 1 92 ? -1.329 -19.340 9.403 1.00 92.38 92 ASP A O 1
ATOM 714 N N . LYS A 1 93 ? -1.413 -18.304 7.406 1.00 94.75 93 LYS A N 1
ATOM 715 C CA . LYS A 1 93 ? -0.181 -17.530 7.545 1.00 94.75 93 LYS A CA 1
ATOM 716 C C . LYS A 1 93 ? -0.420 -16.062 7.176 1.00 94.75 93 LYS A C 1
ATOM 718 O O . LYS A 1 93 ? -1.368 -15.746 6.456 1.00 94.75 93 LYS A O 1
ATOM 723 N N . PRO A 1 94 ? 0.442 -15.147 7.648 1.00 95.75 94 PRO A N 1
ATOM 724 C CA . PRO A 1 94 ? 0.429 -13.765 7.185 1.00 95.75 94 PRO A CA 1
ATOM 725 C C . PRO A 1 94 ? 0.629 -13.674 5.669 1.00 95.75 94 PRO A C 1
ATOM 727 O O . PRO A 1 94 ? 1.250 -14.551 5.067 1.00 95.75 94 PRO A O 1
ATOM 730 N N . ILE A 1 95 ? 0.155 -12.583 5.070 1.00 96.56 95 ILE A N 1
ATOM 731 C CA . ILE A 1 95 ? 0.476 -12.233 3.686 1.00 96.56 95 ILE A CA 1
ATOM 732 C C . ILE A 1 95 ? 1.991 -12.079 3.548 1.00 96.56 95 ILE A C 1
ATOM 734 O O . ILE A 1 95 ? 2.624 -11.306 4.272 1.00 96.56 95 ILE A O 1
ATOM 738 N N . MET A 1 96 ? 2.545 -12.794 2.579 1.00 96.75 96 MET A N 1
ATOM 739 C CA . MET A 1 96 ? 3.947 -12.750 2.191 1.00 96.75 96 MET A CA 1
ATOM 740 C C . MET A 1 96 ? 4.064 -12.240 0.756 1.00 96.75 96 MET A C 1
ATOM 742 O O . MET A 1 96 ? 3.077 -12.157 0.026 1.00 96.75 96 MET A O 1
ATOM 746 N N . PHE A 1 97 ? 5.284 -11.899 0.349 1.00 97.81 97 PHE A N 1
ATOM 747 C CA . PHE A 1 97 ? 5.569 -11.432 -1.001 1.00 97.81 97 PHE A CA 1
ATOM 748 C C . PHE A 1 97 ? 6.650 -12.286 -1.629 1.00 97.81 97 PHE A C 1
ATOM 750 O O . PHE A 1 97 ? 7.607 -12.679 -0.962 1.00 97.81 97 PHE A O 1
ATOM 757 N N . GLU A 1 98 ? 6.494 -12.547 -2.915 1.00 96.81 98 GLU A N 1
ATOM 758 C CA . GLU A 1 98 ? 7.548 -13.109 -3.742 1.00 96.81 98 GLU A CA 1
ATOM 759 C C . GLU A 1 98 ? 7.868 -12.159 -4.885 1.00 96.81 98 GLU A C 1
ATOM 761 O O . GLU A 1 98 ? 7.014 -11.402 -5.354 1.00 96.81 98 GLU A O 1
ATOM 766 N N . GLU A 1 99 ? 9.126 -12.199 -5.295 1.00 97.00 99 GLU A N 1
ATOM 767 C CA . GLU A 1 99 ? 9.700 -11.332 -6.304 1.00 97.00 99 GLU A CA 1
ATOM 768 C C . GLU A 1 99 ? 10.381 -12.205 -7.351 1.00 97.00 99 GLU A C 1
ATOM 770 O O . GLU A 1 99 ? 11.014 -13.209 -7.019 1.00 97.00 99 GLU A O 1
ATOM 775 N N . ARG A 1 100 ? 10.216 -11.836 -8.617 1.00 94.94 100 ARG A N 1
ATOM 776 C CA . ARG A 1 100 ? 10.909 -12.446 -9.752 1.00 94.94 100 ARG A CA 1
ATOM 777 C C . ARG A 1 100 ? 11.743 -11.379 -10.447 1.00 94.94 100 ARG A C 1
ATOM 779 O O . ARG A 1 100 ? 11.353 -10.215 -10.460 1.00 94.94 100 ARG A O 1
ATOM 786 N N . GLU A 1 101 ? 12.855 -11.773 -11.059 1.00 91.00 101 GLU A N 1
ATOM 787 C CA . GLU A 1 101 ? 13.795 -10.820 -11.664 1.00 91.00 101 GLU A CA 1
ATOM 788 C C . GLU A 1 101 ? 13.489 -10.502 -13.133 1.00 91.00 101 GLU A C 1
ATOM 790 O O . GLU A 1 101 ? 13.684 -9.369 -13.570 1.00 91.00 101 GLU A O 1
ATOM 795 N N . LYS A 1 102 ? 13.012 -11.482 -13.918 1.00 90.69 102 LYS A N 1
ATOM 796 C CA . LYS A 1 102 ? 12.825 -11.336 -15.371 1.00 90.69 102 LYS A CA 1
ATOM 797 C C . LYS A 1 102 ? 11.528 -12.004 -15.862 1.00 90.69 102 LYS A C 1
ATOM 799 O O . LYS A 1 102 ? 11.443 -13.229 -15.820 1.00 90.69 102 LYS A O 1
ATOM 804 N N . PRO A 1 103 ? 10.544 -11.231 -16.364 1.00 87.81 103 PRO A N 1
ATOM 805 C CA . PRO A 1 103 ? 10.413 -9.779 -16.185 1.00 87.81 103 PRO A CA 1
ATOM 806 C C . PRO A 1 103 ? 10.212 -9.444 -14.701 1.00 87.81 103 PRO A C 1
ATOM 808 O O . PRO A 1 103 ? 9.514 -10.189 -14.010 1.00 87.81 103 PRO A O 1
ATOM 811 N N . TRP A 1 104 ? 10.797 -8.343 -14.213 1.00 95.62 104 TRP A N 1
ATOM 812 C CA . TRP A 1 104 ? 10.686 -7.979 -12.798 1.00 95.62 104 TRP A CA 1
ATOM 813 C C . TRP A 1 104 ? 9.223 -7.873 -12.376 1.00 95.62 104 TRP A C 1
ATOM 815 O O . TRP A 1 104 ? 8.396 -7.306 -13.097 1.00 95.62 104 TRP A O 1
ATOM 825 N N . GLY A 1 105 ? 8.898 -8.420 -11.211 1.00 96.69 105 GLY A N 1
ATOM 826 C CA . GLY A 1 105 ? 7.565 -8.291 -10.650 1.00 96.69 105 GLY A CA 1
ATOM 827 C C . GLY A 1 105 ? 7.458 -8.840 -9.244 1.00 96.69 105 GLY A C 1
ATOM 828 O O . GLY A 1 105 ? 8.293 -9.623 -8.795 1.00 96.69 105 GLY A O 1
ATOM 829 N N . VAL A 1 106 ? 6.392 -8.432 -8.565 1.00 97.62 106 VAL A N 1
ATOM 830 C CA . VAL A 1 106 ? 6.082 -8.832 -7.194 1.00 97.62 106 VAL A CA 1
ATOM 831 C C . VAL A 1 106 ? 4.648 -9.338 -7.126 1.00 97.62 106 VAL A C 1
ATOM 833 O O . VAL A 1 106 ? 3.751 -8.713 -7.687 1.00 97.62 106 VAL A O 1
ATOM 836 N N . ARG A 1 107 ? 4.396 -10.423 -6.394 1.00 97.38 107 ARG A N 1
ATOM 837 C CA . ARG A 1 107 ? 3.031 -10.815 -6.010 1.00 97.38 107 ARG A CA 1
ATOM 838 C C . ARG A 1 107 ? 2.922 -11.100 -4.524 1.00 97.38 107 ARG A C 1
ATOM 840 O O . ARG A 1 107 ? 3.899 -11.455 -3.867 1.00 97.38 107 ARG A O 1
ATOM 847 N N . ALA A 1 108 ? 1.713 -10.930 -4.006 1.00 97.62 108 ALA A N 1
ATOM 848 C CA . ALA A 1 108 ? 1.350 -11.336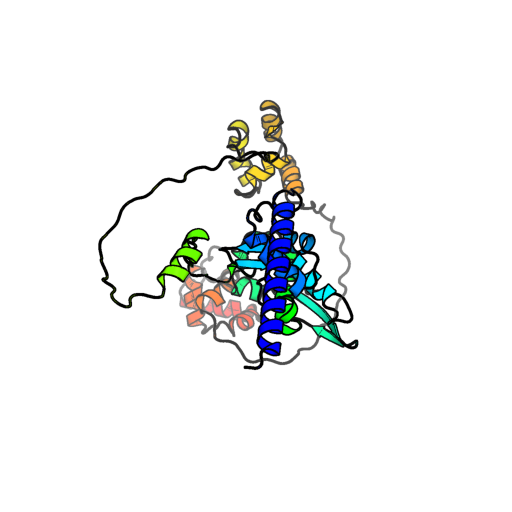 -2.660 1.00 97.62 108 ALA A CA 1
ATOM 849 C C . ALA A 1 108 ? 0.877 -12.794 -2.680 1.00 97.62 108 ALA A C 1
ATOM 851 O O . ALA A 1 108 ? 0.232 -13.214 -3.640 1.00 97.62 108 ALA A O 1
ATOM 852 N N . TYR A 1 109 ? 1.169 -13.549 -1.629 1.00 97.38 109 TYR A N 1
ATOM 853 C CA . TYR A 1 109 ? 0.663 -14.907 -1.450 1.00 97.38 109 TYR A CA 1
ATOM 854 C C . TYR A 1 109 ? 0.430 -15.213 0.031 1.00 97.38 109 TYR A C 1
ATOM 856 O O . TYR A 1 109 ? 0.981 -14.553 0.916 1.00 97.38 109 TYR A O 1
ATOM 864 N N . THR A 1 110 ? -0.376 -16.235 0.305 1.00 97.62 110 THR A N 1
ATOM 865 C CA . THR A 1 110 ? -0.551 -16.801 1.650 1.00 97.62 110 THR A CA 1
ATOM 866 C C . THR A 1 110 ? -0.902 -18.287 1.574 1.00 97.62 110 THR A C 1
ATOM 868 O O . THR A 1 110 ? -0.729 -18.900 0.523 1.00 97.62 110 THR A O 1
ATOM 871 N N . TYR A 1 111 ? -1.340 -18.879 2.682 1.00 95.00 111 TYR A N 1
ATOM 872 C CA . TYR A 1 111 ? -1.781 -20.262 2.776 1.00 95.00 111 TYR A CA 1
ATOM 873 C C . TYR A 1 111 ? -3.201 -20.335 3.338 1.00 95.00 111 TYR A C 1
ATOM 875 O O . TYR A 1 111 ? -3.526 -19.607 4.282 1.00 95.00 111 TYR A O 1
ATOM 883 N N . ILE A 1 112 ? -4.022 -21.199 2.747 1.00 92.56 112 ILE A N 1
ATOM 884 C CA . ILE A 1 112 ? -5.360 -21.563 3.223 1.00 92.56 112 ILE A CA 1
ATOM 885 C C . ILE A 1 112 ? -5.442 -23.087 3.199 1.00 92.56 112 ILE A C 1
ATOM 887 O O . ILE A 1 112 ? -5.142 -23.697 2.174 1.00 92.56 112 ILE A O 1
ATOM 891 N N . ASP A 1 113 ? -5.803 -23.695 4.326 1.00 92.75 113 ASP A N 1
ATOM 892 C CA . ASP A 1 113 ? -5.834 -25.149 4.514 1.00 92.75 113 ASP A CA 1
ATOM 893 C C . ASP A 1 113 ? -4.521 -25.852 4.099 1.00 92.75 113 ASP A C 1
ATOM 895 O O . ASP A 1 113 ? -4.502 -26.986 3.618 1.00 92.75 113 ASP A O 1
ATOM 899 N N . GLY A 1 114 ? -3.387 -25.171 4.293 1.00 91.56 114 GLY A N 1
ATOM 900 C CA . GLY A 1 114 ? -2.054 -25.647 3.916 1.00 91.56 114 GLY A CA 1
ATOM 901 C C . GLY A 1 114 ? -1.692 -25.487 2.434 1.00 91.56 114 GLY A C 1
ATOM 902 O O . GLY A 1 114 ? -0.527 -25.696 2.083 1.00 91.56 114 GLY A O 1
ATOM 903 N N . GLU A 1 115 ? -2.622 -25.063 1.577 1.00 93.81 115 GLU A N 1
ATOM 904 C CA . GLU A 1 115 ? -2.371 -24.791 0.160 1.00 93.81 115 GLU A CA 1
ATOM 905 C C . GLU A 1 115 ? -1.927 -23.347 -0.058 1.00 93.81 115 GLU A C 1
ATOM 907 O O . GLU A 1 115 ? -2.477 -22.412 0.523 1.00 93.81 115 GLU A O 1
ATOM 912 N N . LYS A 1 116 ? -0.917 -23.150 -0.911 1.00 96.00 116 LYS A N 1
ATOM 913 C CA . LYS A 1 116 ? -0.426 -21.814 -1.247 1.00 96.00 116 LYS A CA 1
ATOM 914 C C . LYS A 1 116 ? -1.406 -21.128 -2.199 1.00 96.00 116 LYS A C 1
ATOM 916 O O . LYS A 1 116 ? -1.643 -21.614 -3.301 1.00 96.00 116 LYS A O 1
ATOM 921 N N . ILE A 1 117 ? -1.913 -19.971 -1.789 1.00 96.44 117 ILE A N 1
ATOM 922 C CA . ILE A 1 117 ? -2.794 -19.125 -2.589 1.00 96.44 117 ILE A CA 1
ATOM 923 C C . ILE A 1 117 ? -2.000 -17.940 -3.108 1.00 96.44 117 ILE A C 1
ATOM 925 O O . ILE A 1 117 ? -1.514 -17.110 -2.334 1.00 96.44 117 ILE A O 1
ATOM 929 N N . ASP A 1 118 ? -1.898 -17.862 -4.428 1.00 96.94 118 ASP A N 1
ATOM 930 C CA . ASP A 1 118 ? -1.153 -16.825 -5.117 1.00 96.94 118 ASP A CA 1
ATOM 931 C C . ASP A 1 118 ? -2.062 -15.672 -5.562 1.00 96.94 118 ASP A C 1
ATOM 933 O O . ASP A 1 118 ? -3.174 -15.852 -6.072 1.00 96.94 118 ASP A O 1
ATOM 937 N N . GLY A 1 119 ? -1.556 -14.457 -5.384 1.00 95.81 119 GLY A N 1
ATOM 938 C CA . GLY A 1 119 ? -2.104 -13.251 -5.978 1.00 95.81 119 GLY A CA 1
ATOM 939 C C . GLY A 1 119 ? -1.604 -13.002 -7.400 1.00 95.81 119 GLY A C 1
ATOM 940 O O . GLY A 1 119 ? -0.694 -13.679 -7.888 1.00 95.81 119 GLY A O 1
ATOM 941 N N . PRO A 1 120 ? -2.171 -11.983 -8.058 1.00 95.19 120 PRO A N 1
ATOM 942 C CA . PRO A 1 120 ? -1.703 -11.530 -9.359 1.00 95.19 120 PRO A CA 1
ATOM 943 C C . PRO A 1 120 ? -0.292 -10.935 -9.272 1.00 95.19 120 PRO A C 1
ATOM 945 O O . PRO A 1 120 ? 0.094 -10.344 -8.260 1.00 95.19 120 PRO A O 1
ATOM 948 N N . TRP A 1 121 ? 0.459 -11.063 -10.365 1.00 96.31 121 TRP A N 1
ATOM 949 C CA . TRP A 1 121 ? 1.748 -10.398 -10.528 1.00 96.31 121 TRP A CA 1
ATOM 950 C C . TRP A 1 121 ? 1.565 -8.904 -10.774 1.00 96.31 121 TRP A C 1
ATOM 952 O O . TRP A 1 121 ? 0.816 -8.495 -11.656 1.00 96.31 121 TRP A O 1
ATOM 962 N N . ILE A 1 122 ? 2.298 -8.105 -10.006 1.00 96.44 122 ILE A N 1
ATOM 963 C CA . ILE A 1 122 ? 2.534 -6.692 -10.264 1.00 96.44 122 ILE A CA 1
ATOM 964 C C . ILE A 1 122 ? 3.910 -6.578 -10.909 1.00 96.44 122 ILE A C 1
ATOM 966 O O . ILE A 1 122 ? 4.924 -6.549 -10.212 1.00 96.44 122 ILE A O 1
ATOM 970 N N . ASP A 1 123 ? 3.943 -6.600 -12.239 1.00 96.12 123 ASP A N 1
ATOM 971 C CA . ASP A 1 123 ? 5.176 -6.603 -13.024 1.00 96.12 123 ASP A CA 1
ATOM 972 C C . ASP A 1 123 ? 5.424 -5.292 -13.769 1.00 96.12 123 ASP A C 1
ATOM 974 O O . ASP A 1 123 ? 4.586 -4.392 -13.800 1.00 96.12 123 ASP A O 1
ATOM 978 N N . ASP A 1 124 ? 6.612 -5.174 -14.355 1.00 93.19 124 ASP A N 1
ATOM 979 C CA . ASP A 1 124 ? 7.023 -3.954 -15.050 1.00 93.19 124 ASP A CA 1
ATOM 980 C C . ASP A 1 124 ? 6.168 -3.602 -16.253 1.00 93.19 124 ASP A C 1
ATOM 982 O O . ASP A 1 124 ? 5.971 -2.415 -16.520 1.00 93.19 124 ASP A O 1
ATOM 986 N N . ALA A 1 125 ? 5.648 -4.607 -16.954 1.00 93.62 125 ALA A N 1
ATOM 987 C CA . ALA A 1 125 ? 4.755 -4.383 -18.077 1.00 93.62 125 ALA A CA 1
ATOM 988 C C . ALA A 1 125 ? 3.441 -3.760 -17.592 1.00 93.62 125 ALA A C 1
ATOM 990 O O . ALA A 1 125 ? 3.012 -2.740 -18.130 1.00 93.62 125 ALA A O 1
ATOM 991 N N . LEU A 1 126 ? 2.853 -4.310 -16.526 1.00 93.75 126 LEU A N 1
ATOM 992 C CA . LEU A 1 126 ? 1.643 -3.781 -15.907 1.00 93.75 126 LEU A CA 1
ATOM 993 C C . LEU A 1 126 ? 1.863 -2.378 -15.329 1.00 93.75 126 LEU A C 1
ATOM 995 O O . LEU A 1 126 ? 1.073 -1.478 -15.589 1.00 93.75 126 LEU A O 1
ATOM 999 N N . ILE A 1 127 ? 2.953 -2.165 -14.586 1.00 91.75 127 ILE A N 1
ATOM 1000 C CA . ILE A 1 127 ? 3.279 -0.862 -13.980 1.00 91.75 127 ILE A CA 1
ATOM 1001 C C . ILE A 1 127 ? 3.393 0.235 -15.048 1.00 91.75 127 ILE A C 1
ATOM 1003 O O . ILE A 1 127 ? 2.972 1.373 -14.819 1.00 91.75 127 ILE A O 1
ATOM 1007 N N . GLN A 1 128 ? 3.979 -0.090 -16.204 1.00 90.56 128 GLN A N 1
ATOM 1008 C CA . GLN A 1 128 ? 4.084 0.830 -17.335 1.00 90.56 128 GLN A CA 1
ATOM 1009 C C . GLN A 1 128 ? 2.730 1.050 -18.013 1.00 90.56 128 GLN A C 1
ATOM 1011 O O . GLN A 1 128 ? 2.380 2.199 -18.277 1.00 90.56 128 GLN A O 1
ATOM 1016 N N . ALA A 1 129 ? 1.967 -0.020 -18.255 1.00 90.88 129 ALA A N 1
ATOM 1017 C CA . ALA A 1 129 ? 0.659 0.043 -18.906 1.00 90.88 129 ALA A CA 1
ATOM 1018 C C . ALA A 1 129 ? -0.360 0.868 -18.103 1.00 90.88 129 ALA A C 1
ATOM 1020 O O . ALA A 1 129 ? -1.087 1.672 -18.678 1.00 90.88 129 ALA A O 1
ATOM 1021 N N . GLU A 1 130 ? -0.358 0.728 -16.776 1.00 89.12 130 GLU A N 1
ATOM 1022 C CA . GLU A 1 130 ? -1.218 1.486 -15.857 1.00 89.12 130 GLU A CA 1
ATOM 1023 C C . GLU A 1 130 ? -0.711 2.920 -15.604 1.00 89.12 130 GLU A C 1
ATOM 1025 O O . GLU A 1 130 ? -1.352 3.712 -14.917 1.00 89.1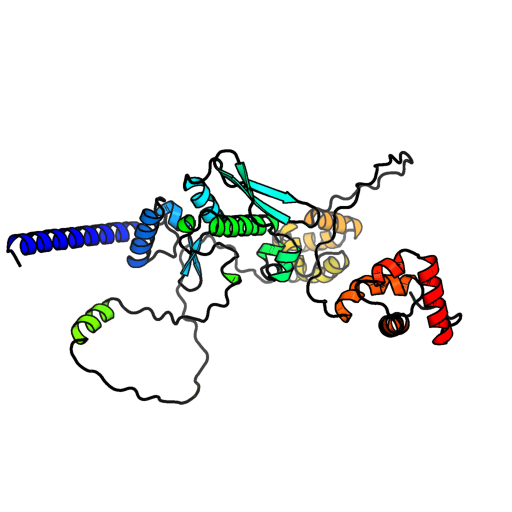2 130 GLU A O 1
ATOM 1030 N N . GLY A 1 131 ? 0.469 3.280 -16.121 1.00 88.00 131 GLY A N 1
ATOM 1031 C CA . GLY A 1 131 ? 1.022 4.628 -15.980 1.00 88.00 131 GLY A CA 1
ATOM 1032 C C . GLY A 1 131 ? 1.460 4.998 -14.556 1.00 88.00 131 GLY A C 1
ATOM 1033 O O . GLY A 1 131 ? 1.703 6.177 -14.276 1.00 88.00 131 GLY A O 1
ATOM 1034 N N . TRP A 1 132 ? 1.624 4.029 -13.648 1.00 88.94 132 TRP A N 1
ATOM 1035 C CA . TRP A 1 132 ? 1.950 4.289 -12.237 1.00 88.94 132 TRP A CA 1
ATOM 1036 C C . TRP A 1 132 ? 3.317 4.949 -12.026 1.00 88.94 132 TRP A C 1
ATOM 1038 O O . TRP A 1 132 ? 3.520 5.651 -11.035 1.00 88.94 132 TRP A O 1
ATOM 1048 N N . LEU A 1 133 ? 4.243 4.811 -12.981 1.00 87.81 133 LEU A N 1
ATOM 1049 C CA . LEU A 1 133 ? 5.528 5.523 -12.966 1.00 87.81 133 LEU A CA 1
ATOM 1050 C C . LEU A 1 133 ? 5.374 7.049 -13.019 1.00 87.81 133 LEU A C 1
ATOM 1052 O O . LEU A 1 133 ? 6.337 7.755 -12.732 1.00 87.81 133 LEU A O 1
ATOM 1056 N N . SER A 1 134 ? 4.204 7.584 -13.379 1.00 84.50 134 SER A N 1
ATOM 1057 C CA . SER A 1 134 ? 3.932 9.023 -13.287 1.00 84.50 134 SER A CA 1
ATOM 1058 C C . SER A 1 134 ? 4.010 9.534 -11.841 1.00 84.50 134 SER A C 1
ATOM 1060 O O . SER A 1 134 ? 4.501 10.643 -11.614 1.00 84.50 134 SER A O 1
ATOM 1062 N N . ASN A 1 135 ? 3.641 8.709 -10.853 1.00 81.25 135 ASN A N 1
ATOM 1063 C CA . ASN A 1 135 ? 3.795 9.031 -9.441 1.00 81.25 135 ASN A CA 1
ATOM 1064 C C . ASN A 1 135 ? 5.269 8.855 -9.002 1.00 81.25 135 ASN A C 1
ATOM 1066 O O . ASN A 1 135 ? 5.818 7.751 -9.082 1.00 81.25 135 ASN A O 1
ATOM 1070 N N . PRO A 1 136 ? 5.922 9.907 -8.461 1.00 83.62 136 PRO A N 1
ATOM 1071 C CA . PRO A 1 136 ? 7.310 9.847 -7.997 1.00 83.62 136 PRO A CA 1
ATOM 1072 C C . PRO A 1 136 ? 7.622 8.705 -7.017 1.00 83.62 136 PRO A C 1
ATOM 1074 O O . PRO A 1 136 ? 8.734 8.178 -7.050 1.00 83.62 136 PRO A O 1
ATOM 1077 N N . LYS A 1 137 ? 6.659 8.277 -6.185 1.00 82.88 137 LYS A N 1
ATOM 1078 C CA . LYS A 1 137 ? 6.839 7.161 -5.238 1.00 82.88 137 LYS A CA 1
ATOM 1079 C C . LYS A 1 137 ? 7.120 5.834 -5.941 1.00 82.88 137 LYS A C 1
ATOM 1081 O O . LYS A 1 137 ? 7.886 5.031 -5.422 1.00 82.88 137 LYS A O 1
ATOM 1086 N N . TRP A 1 138 ? 6.552 5.610 -7.125 1.00 88.62 138 TRP A N 1
ATOM 1087 C CA . TRP A 1 138 ? 6.832 4.409 -7.914 1.00 88.62 138 TRP A CA 1
ATOM 1088 C C . TRP A 1 138 ? 8.232 4.424 -8.526 1.00 88.62 138 TRP A C 1
ATOM 1090 O O . TRP A 1 138 ? 8.765 3.360 -8.819 1.00 88.62 138 TRP A O 1
ATOM 1100 N N . LYS A 1 139 ? 8.853 5.601 -8.678 1.00 87.31 139 LYS A N 1
ATOM 1101 C CA . LYS A 1 139 ? 10.238 5.724 -9.155 1.00 87.31 139 LYS A CA 1
ATOM 1102 C C . LYS A 1 139 ? 11.247 5.469 -8.039 1.00 87.31 139 LYS A C 1
ATOM 1104 O O . LYS A 1 139 ? 12.233 4.782 -8.265 1.00 87.31 139 LYS A O 1
ATOM 1109 N N . THR A 1 140 ? 11.004 6.013 -6.845 1.00 87.25 140 THR A N 1
ATOM 1110 C CA . THR A 1 140 ? 11.945 5.915 -5.714 1.00 87.25 140 THR A CA 1
ATOM 1111 C C . THR A 1 140 ? 11.736 4.669 -4.856 1.00 87.25 140 THR A C 1
ATOM 1113 O O . THR A 1 140 ? 12.691 4.147 -4.296 1.00 87.25 140 THR A O 1
ATOM 1116 N N . MET A 1 141 ? 10.499 4.178 -4.746 1.00 90.38 141 MET A N 1
ATOM 1117 C CA . MET A 1 141 ? 10.106 3.083 -3.847 1.00 90.38 141 MET A CA 1
ATOM 1118 C C . MET A 1 141 ? 9.271 2.020 -4.577 1.00 90.38 141 MET A C 1
ATOM 1120 O O . MET A 1 141 ? 8.307 1.476 -4.031 1.00 90.38 141 MET A O 1
ATOM 1124 N N . LYS A 1 142 ? 9.650 1.700 -5.821 1.00 92.19 142 LYS A N 1
ATOM 1125 C CA . LYS A 1 142 ? 8.950 0.755 -6.709 1.00 92.19 142 LYS A CA 1
ATOM 1126 C C . LYS A 1 142 ? 8.584 -0.565 -6.029 1.00 92.19 142 LYS A C 1
ATOM 1128 O O . LYS A 1 142 ? 7.423 -0.959 -6.044 1.00 92.19 142 LYS A O 1
ATOM 1133 N N . GLY A 1 143 ? 9.550 -1.220 -5.381 1.00 93.62 143 GLY A N 1
ATOM 1134 C CA . GLY A 1 143 ? 9.326 -2.508 -4.718 1.00 93.62 143 GLY A CA 1
ATOM 1135 C C . GLY A 1 143 ? 8.314 -2.431 -3.571 1.00 93.62 143 GLY A C 1
ATOM 1136 O O . GLY A 1 143 ? 7.521 -3.347 -3.378 1.00 93.62 143 GLY A O 1
ATOM 1137 N N . GLN A 1 144 ? 8.286 -1.328 -2.819 1.00 93.50 144 GLN A N 1
ATOM 1138 C CA . GLN A 1 144 ? 7.303 -1.133 -1.751 1.00 93.50 144 GLN A CA 1
ATOM 1139 C C . GLN A 1 144 ? 5.905 -0.872 -2.319 1.00 93.50 144 GLN A C 1
ATOM 1141 O O . GLN A 1 144 ? 4.941 -1.499 -1.879 1.00 93.50 144 GLN A O 1
ATOM 1146 N N . MET A 1 145 ? 5.800 -0.000 -3.324 1.00 93.19 145 MET A N 1
ATOM 1147 C CA . MET A 1 145 ? 4.529 0.299 -3.988 1.00 93.19 145 MET A CA 1
ATOM 1148 C C . MET A 1 145 ? 3.946 -0.940 -4.678 1.00 93.19 145 MET A C 1
ATOM 1150 O O . MET A 1 145 ? 2.753 -1.208 -4.540 1.00 93.19 145 MET A O 1
ATOM 1154 N N . ALA A 1 146 ? 4.785 -1.751 -5.330 1.00 95.12 146 ALA A N 1
ATOM 1155 C CA . ALA A 1 146 ? 4.371 -3.015 -5.932 1.00 95.12 146 ALA A CA 1
ATOM 1156 C C . ALA A 1 146 ? 3.843 -4.008 -4.885 1.00 95.12 146 ALA A C 1
ATOM 1158 O O . ALA A 1 146 ? 2.806 -4.626 -5.110 1.00 95.12 146 ALA A O 1
ATOM 1159 N N . ARG A 1 147 ? 4.474 -4.110 -3.704 1.00 95.75 147 ARG A N 1
ATOM 1160 C CA . ARG A 1 147 ? 3.965 -4.937 -2.590 1.00 95.75 147 ARG A CA 1
ATOM 1161 C C . ARG A 1 147 ? 2.620 -4.435 -2.071 1.00 95.75 147 ARG A C 1
ATOM 1163 O O . ARG A 1 147 ? 1.708 -5.233 -1.883 1.00 95.75 147 ARG A O 1
ATOM 1170 N N . TYR A 1 148 ? 2.455 -3.127 -1.878 1.00 94.38 148 TYR A N 1
ATOM 1171 C CA . TYR A 1 148 ? 1.169 -2.563 -1.449 1.00 94.38 148 TYR A CA 1
ATOM 1172 C C . TYR A 1 148 ? 0.067 -2.793 -2.480 1.00 94.38 148 TYR A C 1
ATOM 1174 O O . TYR A 1 148 ? -1.045 -3.172 -2.111 1.00 94.38 148 TYR A O 1
ATOM 1182 N N . ARG A 1 149 ? 0.391 -2.654 -3.767 1.00 93.44 149 ARG A N 1
ATOM 1183 C CA . ARG A 1 149 ? -0.529 -2.947 -4.864 1.00 93.44 149 ARG A CA 1
ATOM 1184 C C . ARG A 1 149 ? -0.907 -4.423 -4.905 1.00 93.44 149 ARG A C 1
ATOM 1186 O O . ARG A 1 149 ? -2.090 -4.746 -4.954 1.00 93.44 149 ARG A O 1
ATOM 1193 N N . ALA A 1 150 ? 0.084 -5.307 -4.817 1.00 95.94 150 ALA A N 1
ATOM 1194 C CA . ALA A 1 150 ? -0.122 -6.748 -4.802 1.00 95.94 150 ALA A CA 1
ATOM 1195 C C . ALA A 1 150 ? -0.996 -7.167 -3.612 1.00 95.94 150 ALA A C 1
ATOM 1197 O O . ALA A 1 150 ? -1.929 -7.946 -3.780 1.00 95.94 150 ALA A O 1
ATOM 1198 N N . ALA A 1 151 ? -0.750 -6.597 -2.428 1.00 95.19 151 ALA A N 1
ATOM 1199 C CA . ALA A 1 151 ? -1.561 -6.815 -1.235 1.00 95.19 151 ALA A CA 1
ATOM 1200 C C . ALA A 1 151 ? -3.007 -6.331 -1.415 1.00 95.19 151 ALA A C 1
ATOM 1202 O O . ALA A 1 151 ? -3.936 -7.054 -1.069 1.00 95.19 151 ALA A O 1
ATOM 1203 N N . ALA A 1 152 ? -3.216 -5.139 -1.980 1.00 93.56 152 ALA A N 1
ATOM 1204 C CA . ALA A 1 152 ? -4.552 -4.598 -2.224 1.00 93.56 152 ALA A CA 1
ATOM 1205 C C . ALA A 1 152 ? -5.347 -5.450 -3.226 1.00 93.56 152 ALA A C 1
ATOM 1207 O O . ALA A 1 152 ? -6.519 -5.758 -2.999 1.00 93.56 152 ALA A O 1
ATOM 1208 N N . TRP A 1 153 ? -4.707 -5.872 -4.319 1.00 94.31 153 TRP A N 1
ATOM 1209 C CA . TRP A 1 153 ? -5.323 -6.744 -5.320 1.00 94.31 153 TRP A CA 1
ATOM 1210 C C . TRP A 1 153 ? -5.627 -8.131 -4.749 1.00 94.31 153 TRP A C 1
ATOM 1212 O O . TRP A 1 153 ? -6.731 -8.637 -4.942 1.00 94.31 153 TRP A O 1
ATOM 1222 N N . PHE A 1 154 ? -4.702 -8.703 -3.974 1.00 95.12 154 PHE A N 1
ATOM 1223 C CA . PHE A 1 154 ? -4.920 -9.959 -3.258 1.00 95.12 154 PHE A CA 1
ATOM 1224 C C . PHE A 1 154 ? -6.115 -9.862 -2.303 1.00 95.12 154 PHE A C 1
ATOM 1226 O O . PHE A 1 154 ? -7.015 -10.701 -2.348 1.00 95.12 154 PHE A O 1
ATOM 1233 N N . ALA A 1 155 ? -6.167 -8.807 -1.486 1.00 93.12 155 ALA A N 1
ATOM 1234 C CA . ALA A 1 155 ? -7.260 -8.570 -0.550 1.00 93.12 155 ALA A CA 1
ATOM 1235 C C . ALA A 1 155 ? -8.613 -8.511 -1.265 1.00 93.12 155 ALA A C 1
ATOM 1237 O O . ALA A 1 155 ? -9.574 -9.111 -0.810 1.00 93.12 155 ALA A O 1
ATOM 1238 N N . ARG A 1 156 ? -8.706 -7.835 -2.412 1.00 91.12 156 ARG A N 1
ATOM 1239 C CA . ARG A 1 156 ? -9.966 -7.743 -3.166 1.00 91.12 156 ARG A CA 1
ATOM 1240 C C . ARG A 1 156 ? -10.460 -9.088 -3.685 1.00 91.12 156 ARG A C 1
ATOM 1242 O O . ARG A 1 156 ? -11.667 -9.290 -3.750 1.00 91.12 156 ARG A O 1
ATOM 1249 N N . LEU A 1 157 ? -9.544 -9.974 -4.062 1.00 91.31 157 LEU A N 1
ATOM 1250 C CA . LEU A 1 157 ? -9.890 -11.297 -4.574 1.00 91.31 157 LEU A CA 1
ATOM 1251 C C . LEU A 1 157 ? -10.277 -12.258 -3.445 1.00 91.31 157 LEU A C 1
ATOM 1253 O O . LEU A 1 157 ? -11.280 -12.956 -3.560 1.00 91.31 157 LEU A O 1
ATOM 1257 N N . TYR A 1 158 ? -9.510 -12.271 -2.352 1.00 91.31 158 TYR A N 1
ATOM 1258 C CA . TYR A 1 158 ? -9.592 -13.333 -1.341 1.00 91.31 158 TYR A CA 1
ATOM 1259 C C . TYR A 1 158 ? -10.135 -12.884 0.025 1.00 91.31 158 TYR A C 1
ATOM 1261 O O . TYR A 1 158 ? -10.559 -13.714 0.826 1.00 91.31 158 TYR A O 1
ATOM 1269 N N . ALA A 1 159 ? -10.154 -11.582 0.308 1.00 89.88 159 ALA A N 1
ATOM 1270 C CA . ALA A 1 159 ? -10.657 -11.007 1.558 1.00 89.88 159 ALA A CA 1
ATOM 1271 C C . ALA A 1 159 ? -11.307 -9.613 1.358 1.00 89.88 159 ALA A C 1
ATOM 1273 O O . ALA A 1 159 ? -10.906 -8.640 2.005 1.00 89.88 159 ALA A O 1
ATOM 1274 N N . PRO A 1 160 ? -12.294 -9.465 0.451 1.00 88.94 160 PRO A N 1
ATOM 1275 C CA . PRO A 1 160 ? -12.852 -8.154 0.095 1.00 88.94 160 PRO A CA 1
ATOM 1276 C C . PRO A 1 160 ? -13.542 -7.443 1.270 1.00 88.94 160 PRO A C 1
ATOM 1278 O O . PRO A 1 160 ? -13.544 -6.214 1.353 1.00 88.94 160 PRO A O 1
ATOM 1281 N N . ASP A 1 161 ? -14.087 -8.215 2.205 1.00 86.56 161 ASP A N 1
ATOM 1282 C CA . ASP A 1 161 ? -14.683 -7.760 3.460 1.00 86.56 161 ASP A CA 1
ATOM 1283 C C . ASP A 1 161 ? -13.660 -7.194 4.453 1.00 86.56 161 ASP A C 1
ATOM 1285 O O . ASP A 1 161 ? -14.036 -6.473 5.366 1.00 86.56 161 ASP A O 1
ATOM 1289 N N . VAL A 1 162 ? -12.365 -7.457 4.275 1.00 87.38 162 VAL A N 1
ATOM 1290 C CA . VAL A 1 162 ? -11.317 -6.848 5.108 1.00 87.38 162 VAL A CA 1
ATOM 1291 C C . VAL A 1 162 ? -11.070 -5.395 4.702 1.00 87.38 162 VAL A C 1
ATOM 1293 O O . VAL A 1 162 ? -10.833 -4.542 5.556 1.00 87.38 162 VAL A O 1
ATOM 1296 N N . LEU A 1 163 ? -11.149 -5.092 3.403 1.00 85.88 163 LEU A N 1
ATOM 1297 C CA . LEU A 1 163 ? -11.011 -3.720 2.913 1.00 85.88 163 LEU A CA 1
ATOM 1298 C C . LEU A 1 163 ? -12.328 -2.943 2.958 1.00 85.88 163 LEU A C 1
ATOM 1300 O O . LEU A 1 163 ? -12.295 -1.716 2.932 1.00 85.88 163 LEU A O 1
ATOM 1304 N N . MET A 1 164 ? -13.482 -3.619 3.014 1.00 82.12 164 MET A N 1
ATOM 1305 C CA . MET A 1 164 ? -14.814 -2.990 3.043 1.00 82.12 164 MET A CA 1
ATOM 1306 C C . MET A 1 164 ? -15.007 -1.920 1.950 1.00 82.12 164 MET A C 1
ATOM 1308 O O . MET A 1 164 ? -15.666 -0.905 2.156 1.00 82.12 164 MET A O 1
ATOM 1312 N N . GLY A 1 165 ? -14.392 -2.126 0.781 1.00 81.50 165 GLY A N 1
ATOM 1313 C CA . GLY A 1 165 ? -14.435 -1.186 -0.344 1.00 81.50 165 GLY A CA 1
ATOM 1314 C C . GLY A 1 165 ? -13.517 0.040 -0.229 1.00 81.50 165 GLY A C 1
ATOM 1315 O O . GLY A 1 165 ? -13.460 0.824 -1.179 1.00 81.50 165 GLY A O 1
ATOM 1316 N N . MET A 1 166 ? -12.768 0.201 0.869 1.00 86.62 166 MET A N 1
ATOM 1317 C CA . MET A 1 166 ? -11.733 1.235 0.983 1.00 86.62 166 MET A CA 1
ATOM 1318 C C . MET A 1 166 ? -10.615 0.974 -0.028 1.00 86.62 166 MET A C 1
ATOM 1320 O O . MET A 1 166 ? -10.211 -0.173 -0.246 1.00 86.62 166 MET A O 1
ATOM 1324 N N . LYS A 1 167 ? -10.101 2.038 -0.651 1.00 87.06 167 LYS A N 1
ATOM 1325 C CA . LYS A 1 167 ? -8.927 1.932 -1.521 1.00 87.06 167 LYS A CA 1
ATOM 1326 C C . LYS A 1 167 ? -7.667 1.963 -0.676 1.00 87.06 167 LYS A C 1
ATOM 1328 O O . LYS A 1 167 ? -7.654 2.474 0.448 1.00 87.06 167 LYS A O 1
ATOM 1333 N N . VAL A 1 168 ? -6.611 1.405 -1.246 1.00 86.94 168 VAL A N 1
ATOM 1334 C CA . VAL A 1 168 ? -5.291 1.371 -0.629 1.00 86.94 168 VAL A CA 1
ATOM 1335 C C . VAL A 1 168 ? -4.407 2.478 -1.210 1.00 86.94 168 VAL A C 1
ATOM 1337 O O . VAL A 1 168 ? -4.643 2.975 -2.315 1.00 86.94 168 VAL A O 1
ATOM 1340 N N . GLU A 1 169 ? -3.385 2.893 -0.467 1.00 78.81 169 GLU A N 1
ATOM 1341 C CA . GLU A 1 169 ? -2.369 3.835 -0.945 1.00 78.81 169 GLU A CA 1
ATOM 1342 C C . GLU A 1 169 ? -1.770 3.387 -2.278 1.00 78.81 169 GLU A C 1
ATOM 1344 O O . GLU A 1 169 ? -1.395 2.231 -2.452 1.00 78.81 169 GLU A O 1
ATOM 1349 N N . GLY A 1 170 ? -1.707 4.321 -3.228 1.00 72.31 170 GLY A N 1
ATOM 1350 C CA . GLY A 1 170 ? -1.343 4.061 -4.619 1.00 72.31 170 GLY A CA 1
ATOM 1351 C C . GLY A 1 170 ? -2.548 3.842 -5.534 1.00 72.31 170 GLY A C 1
ATOM 1352 O O . GLY A 1 170 ? -2.484 4.245 -6.682 1.00 72.31 170 GLY A O 1
ATOM 1353 N N . GLU A 1 171 ? -3.674 3.312 -5.047 1.00 77.69 171 GLU A N 1
ATOM 1354 C CA . GLU A 1 171 ? -4.853 3.045 -5.897 1.00 77.69 171 GLU A CA 1
ATOM 1355 C C . GLU A 1 171 ? -5.779 4.243 -6.084 1.00 77.69 171 GLU A C 1
ATOM 1357 O O . GLU A 1 171 ? -6.633 4.257 -6.964 1.00 77.69 171 GLU A O 1
ATOM 1362 N N . VAL A 1 172 ? -5.653 5.236 -5.211 1.00 66.81 172 VAL A N 1
ATOM 1363 C CA . VAL A 1 172 ? -6.518 6.420 -5.214 1.00 66.81 172 VAL A CA 1
ATOM 1364 C C . VAL A 1 172 ? -6.221 7.326 -6.407 1.00 66.81 172 VAL A C 1
ATOM 1366 O O . VAL A 1 172 ? -7.098 8.044 -6.873 1.00 66.81 172 VAL A O 1
ATOM 1369 N N . GLU A 1 173 ? -4.979 7.299 -6.878 1.00 66.00 173 GLU A N 1
ATOM 1370 C CA . GLU A 1 173 ? -4.491 8.126 -7.981 1.00 66.00 173 GLU A CA 1
ATOM 1371 C C . GLU A 1 173 ? -4.922 7.579 -9.346 1.00 66.00 173 GLU A C 1
ATOM 1373 O O . GLU A 1 173 ? -4.978 8.337 -10.307 1.00 66.00 173 GLU A O 1
ATOM 1378 N N . ASP A 1 174 ? -5.305 6.302 -9.403 1.00 57.19 174 ASP A N 1
ATOM 1379 C CA . ASP A 1 174 ? -5.798 5.636 -10.612 1.00 57.19 174 ASP A CA 1
ATOM 1380 C C . ASP A 1 174 ? -7.257 6.006 -10.933 1.00 57.19 174 ASP A C 1
ATOM 1382 O O . ASP A 1 174 ? -7.792 5.630 -11.972 1.00 57.19 174 ASP A O 1
ATOM 1386 N N . ILE A 1 175 ? -7.940 6.699 -10.016 1.00 54.88 175 ILE A N 1
ATOM 1387 C CA . ILE A 1 175 ? -9.348 7.064 -10.157 1.00 54.88 175 ILE A CA 1
ATOM 1388 C C . ILE A 1 175 ? -9.430 8.565 -10.433 1.00 54.88 175 ILE A C 1
ATOM 1390 O O . ILE A 1 175 ? -9.250 9.393 -9.533 1.00 54.88 175 ILE A O 1
ATOM 1394 N N . GLU A 1 176 ? -9.784 8.928 -11.666 1.00 47.69 176 GLU A N 1
ATOM 1395 C CA . GLU A 1 176 ? -10.271 10.269 -11.995 1.00 47.69 176 GLU A CA 1
ATOM 1396 C C . GLU A 1 176 ? -11.609 10.503 -11.278 1.00 47.69 176 GLU A C 1
ATOM 1398 O O . GLU A 1 176 ? -12.689 10.227 -11.789 1.00 47.69 176 GLU A O 1
ATOM 1403 N N . ALA A 1 177 ? -11.556 10.947 -10.024 1.00 44.81 177 ALA A N 1
ATOM 1404 C CA . ALA A 1 177 ? -12.766 11.310 -9.299 1.00 44.81 177 ALA A CA 1
ATOM 1405 C C . ALA A 1 177 ? -13.239 12.696 -9.755 1.00 44.81 177 ALA A C 1
ATOM 1407 O O . ALA A 1 177 ? -12.539 13.689 -9.492 1.00 44.81 177 ALA A O 1
ATOM 1408 N N . GLU A 1 178 ? -14.431 12.757 -10.360 1.00 39.66 178 GLU A N 1
ATOM 1409 C CA . GLU A 1 178 ? -15.184 14.004 -10.499 1.00 39.66 178 GLU A CA 1
ATOM 1410 C C . GLU A 1 178 ? -15.361 14.658 -9.117 1.00 39.66 178 GLU A C 1
ATOM 1412 O O . GLU A 1 178 ? -15.595 13.965 -8.117 1.00 39.66 178 GLU A O 1
ATOM 1417 N N . PRO A 1 179 ? -15.196 15.986 -9.014 1.00 37.38 179 PRO A N 1
ATOM 1418 C CA . PRO A 1 179 ? -15.306 16.682 -7.745 1.00 37.38 179 PRO A CA 1
ATOM 1419 C C . PRO A 1 179 ? -16.752 16.618 -7.248 1.00 37.38 179 PRO A C 1
ATOM 1421 O O . PRO A 1 179 ? -17.634 17.282 -7.782 1.00 37.38 179 PRO A O 1
ATOM 1424 N N . ILE A 1 180 ? -16.990 15.857 -6.180 1.00 42.03 180 ILE A N 1
ATOM 1425 C CA . ILE A 1 180 ? -18.206 16.015 -5.384 1.00 42.03 180 ILE A CA 1
ATOM 1426 C C . ILE A 1 180 ? -18.050 17.349 -4.637 1.00 42.03 180 ILE A C 1
ATOM 1428 O O . ILE A 1 180 ? -17.077 17.492 -3.886 1.00 42.03 180 ILE A O 1
ATOM 1432 N N . PRO A 1 181 ? -18.942 18.339 -4.827 1.00 39.19 181 PRO A N 1
ATOM 1433 C CA . PRO A 1 181 ? -18.857 19.605 -4.113 1.00 39.19 181 PRO A CA 1
ATOM 1434 C C . PRO A 1 181 ? -19.007 19.349 -2.611 1.00 39.19 181 PRO A C 1
ATOM 1436 O O . PRO A 1 181 ? -20.078 18.988 -2.128 1.00 39.19 181 PRO A O 1
ATOM 1439 N N . ALA A 1 182 ? -17.916 19.499 -1.864 1.00 44.66 182 ALA A N 1
ATOM 1440 C CA . ALA A 1 182 ? -17.936 19.441 -0.412 1.00 44.66 182 ALA A CA 1
ATOM 1441 C C . ALA A 1 182 ? -18.251 20.838 0.131 1.00 44.66 182 ALA A C 1
ATOM 1443 O O . ALA A 1 182 ? -17.359 21.556 0.579 1.00 44.66 182 ALA A O 1
ATOM 1444 N N . GLU A 1 183 ? -19.519 21.241 0.078 1.00 44.06 183 GLU A N 1
ATOM 1445 C CA . GLU A 1 183 ? -19.977 22.347 0.915 1.00 44.06 183 GLU A CA 1
ATOM 1446 C C . GLU A 1 183 ? -20.187 21.811 2.340 1.00 44.06 183 GLU A C 1
ATOM 1448 O O . GLU A 1 183 ? -20.952 20.858 2.525 1.00 44.06 183 GLU A O 1
ATOM 1453 N N . PRO A 1 184 ? -19.507 22.359 3.366 1.00 46.00 184 PRO A N 1
ATOM 1454 C CA . PRO A 1 184 ? -19.753 21.964 4.743 1.00 46.00 184 PRO A CA 1
ATOM 1455 C C . PRO A 1 184 ? -21.163 22.415 5.132 1.00 46.00 184 PRO A C 1
ATOM 1457 O O . PRO A 1 184 ? -21.377 23.565 5.512 1.00 46.00 184 PRO A O 1
ATOM 1460 N N . GLN A 1 185 ? -22.139 21.513 5.038 1.00 49.44 185 GLN A N 1
ATOM 1461 C CA . GLN A 1 185 ? -23.474 21.791 5.549 1.00 49.44 185 GLN A CA 1
ATOM 1462 C C . GLN A 1 185 ? -23.394 21.944 7.068 1.00 49.44 185 GLN A C 1
ATOM 1464 O O . GLN A 1 185 ? -22.931 21.052 7.787 1.00 49.44 185 GLN A O 1
ATOM 1469 N N . ASN A 1 186 ? -23.819 23.103 7.565 1.00 51.06 186 ASN A N 1
ATOM 1470 C CA . ASN A 1 186 ? -23.882 23.361 8.990 1.00 51.06 186 ASN A CA 1
ATOM 1471 C C . ASN A 1 186 ? -24.911 22.402 9.605 1.00 51.06 186 ASN A C 1
ATOM 1473 O O . ASN A 1 186 ? -26.066 22.359 9.192 1.00 51.06 186 ASN A O 1
ATOM 1477 N N . VAL A 1 187 ? -24.513 21.632 10.617 1.00 55.97 187 VAL A N 1
ATOM 1478 C CA . VAL A 1 187 ? -25.407 20.701 11.330 1.00 55.97 187 VAL A CA 1
ATOM 1479 C C . VAL A 1 187 ? -26.641 21.388 11.934 1.00 55.97 187 VAL A C 1
ATOM 1481 O O . VAL A 1 187 ? -27.663 20.732 12.143 1.00 55.97 187 VAL A O 1
ATOM 1484 N N . ASN A 1 188 ? -26.593 22.705 12.160 1.00 57.03 188 ASN A N 1
ATOM 1485 C CA . ASN A 1 188 ? -27.761 23.484 12.577 1.00 57.03 188 ASN A CA 1
ATOM 1486 C C . ASN A 1 188 ? -28.816 23.622 11.461 1.00 57.03 188 ASN A C 1
ATOM 1488 O O . ASN A 1 188 ? -30.009 23.675 11.766 1.00 57.03 188 ASN A O 1
ATOM 1492 N N . ASP A 1 189 ? -28.406 23.595 10.191 1.00 54.72 189 ASP A N 1
ATOM 1493 C CA . ASP A 1 189 ? -29.304 23.710 9.035 1.00 54.72 189 ASP A CA 1
ATOM 1494 C C . ASP A 1 189 ? -30.047 22.395 8.755 1.00 54.72 189 ASP A C 1
ATOM 1496 O O . ASP A 1 189 ? -31.184 22.411 8.286 1.00 54.72 189 ASP A O 1
ATOM 1500 N N . ILE A 1 190 ? -29.473 21.247 9.136 1.00 52.19 190 ILE A N 1
ATOM 1501 C CA . ILE A 1 190 ? -30.110 19.923 8.993 1.00 52.19 190 ILE A CA 1
ATOM 1502 C C . ILE A 1 190 ? -31.350 19.815 9.896 1.00 52.19 190 ILE A C 1
ATOM 1504 O O . ILE A 1 190 ? -32.406 19.343 9.467 1.00 52.19 190 ILE A O 1
ATOM 1508 N N . ASN A 1 191 ? -31.260 20.317 11.133 1.00 53.94 191 ASN A N 1
ATOM 1509 C CA . ASN A 1 191 ? -32.397 20.358 12.059 1.00 53.94 191 ASN A CA 1
ATOM 1510 C C . ASN A 1 191 ? -33.482 21.345 11.596 1.00 53.94 191 ASN A C 1
ATOM 1512 O O . ASN A 1 191 ? -34.670 21.076 11.770 1.00 53.94 191 ASN A O 1
ATOM 1516 N N . ALA A 1 192 ? -33.097 22.458 10.965 1.00 47.59 192 ALA A N 1
ATOM 1517 C CA . ALA A 1 192 ? -34.043 23.412 10.388 1.00 47.59 192 ALA A CA 1
ATOM 1518 C C . ALA A 1 192 ? -34.758 22.841 9.146 1.00 47.59 192 ALA A C 1
ATOM 1520 O O . ALA A 1 192 ? -35.976 22.987 9.023 1.00 47.59 192 ALA A O 1
ATOM 1521 N N . ALA A 1 193 ? -34.040 22.122 8.278 1.00 51.59 193 ALA A N 1
ATOM 1522 C CA . ALA A 1 193 ? -34.591 21.477 7.084 1.00 51.59 193 ALA A CA 1
ATOM 1523 C C . ALA A 1 193 ? -35.572 20.334 7.414 1.00 51.59 193 ALA A C 1
ATOM 1525 O O . ALA A 1 193 ? -36.610 20.203 6.763 1.00 51.59 193 ALA A O 1
ATOM 1526 N N . LEU A 1 194 ? -35.310 19.552 8.470 1.00 47.00 194 LEU A N 1
ATOM 1527 C CA . LEU A 1 194 ? -36.224 18.505 8.957 1.00 47.00 194 LEU A CA 1
ATOM 1528 C C . LEU A 1 194 ? -37.529 19.072 9.542 1.00 47.00 194 LEU A C 1
ATOM 1530 O O . LEU A 1 194 ? -38.580 18.447 9.408 1.00 47.00 194 LEU A O 1
ATOM 1534 N N . ILE A 1 195 ? -37.485 20.263 10.149 1.00 48.06 195 ILE A N 1
ATOM 1535 C CA . ILE A 1 195 ? -38.673 20.951 10.685 1.00 48.06 195 ILE A CA 1
ATOM 1536 C C . ILE A 1 195 ? -39.464 21.656 9.567 1.00 48.06 195 ILE A C 1
ATOM 1538 O O . ILE A 1 195 ? -40.688 21.758 9.644 1.00 48.06 195 ILE A O 1
ATOM 1542 N N . GLN A 1 196 ? -38.795 22.109 8.503 1.00 44.75 196 GLN A N 1
ATOM 1543 C CA . GLN A 1 196 ? -39.422 22.841 7.393 1.00 44.75 196 GLN A CA 1
ATOM 1544 C C . GLN A 1 196 ? -39.893 21.948 6.226 1.00 44.75 196 GLN A C 1
ATOM 1546 O O . GLN A 1 196 ? -40.708 22.388 5.415 1.00 44.75 196 GLN A O 1
ATOM 1551 N N . GLY A 1 197 ? -39.489 20.673 6.175 1.00 36.22 197 GLY A N 1
ATOM 1552 C CA . GLY A 1 197 ? -39.857 19.711 5.122 1.00 36.22 197 GLY A CA 1
ATOM 1553 C C . GLY A 1 197 ? -41.337 19.295 5.048 1.00 36.22 197 GLY A C 1
ATOM 1554 O O . GLY A 1 197 ? -41.704 18.508 4.178 1.00 36.22 197 GLY A O 1
ATOM 1555 N N . ALA A 1 198 ? -42.212 19.822 5.911 1.00 35.22 198 ALA A N 1
ATOM 1556 C CA . ALA A 1 198 ? -43.658 19.584 5.847 1.00 35.22 198 ALA A CA 1
ATOM 1557 C C . ALA A 1 198 ? -44.420 20.566 4.932 1.00 35.22 198 ALA A C 1
ATOM 1559 O O . ALA A 1 198 ? -45.645 20.468 4.814 1.00 35.22 198 ALA A O 1
ATOM 1560 N N . SER A 1 199 ? -43.755 21.519 4.267 1.00 33.97 199 SER A N 1
ATOM 1561 C CA . SER A 1 199 ? -44.465 22.389 3.328 1.00 33.97 199 SER A CA 1
ATOM 1562 C C . SER A 1 199 ? -43.626 22.885 2.155 1.00 33.97 199 SER A C 1
ATOM 1564 O O . SER A 1 199 ? -42.749 23.725 2.305 1.00 33.97 199 SER A O 1
ATOM 1566 N N . LYS A 1 200 ? -44.090 22.444 0.980 1.00 30.92 200 LYS A N 1
ATOM 1567 C CA . LYS A 1 200 ? -43.992 23.026 -0.367 1.00 30.92 200 LYS A CA 1
ATOM 1568 C C . LYS A 1 200 ? -43.004 22.380 -1.341 1.00 30.92 200 LYS A C 1
ATOM 1570 O O . LYS A 1 200 ? -41.790 22.408 -1.207 1.00 30.92 200 LYS A O 1
ATOM 1575 N N . LYS A 1 201 ? -43.650 21.832 -2.370 1.00 29.64 201 LYS A N 1
ATOM 1576 C CA . LYS A 1 201 ? -43.170 21.405 -3.680 1.00 29.64 201 LYS A CA 1
ATOM 1577 C C . LYS A 1 201 ? -43.201 22.611 -4.638 1.00 29.64 201 LYS A C 1
ATOM 1579 O O . LYS A 1 201 ? -44.058 23.473 -4.446 1.00 29.64 201 LYS A O 1
ATOM 1584 N N . ALA A 1 202 ? -42.383 22.534 -5.697 1.00 27.36 202 ALA A N 1
ATOM 1585 C CA . ALA A 1 202 ? -42.253 23.450 -6.850 1.00 27.36 202 ALA A CA 1
ATOM 1586 C C . ALA A 1 202 ? -41.511 24.762 -6.516 1.00 27.36 202 ALA A C 1
ATOM 1588 O O . ALA A 1 202 ? -41.736 25.335 -5.462 1.00 27.36 202 ALA A O 1
ATOM 1589 N N . GLU A 1 203 ? -40.567 25.283 -7.299 1.00 25.86 203 GLU A N 1
ATOM 1590 C CA . GLU A 1 203 ? -40.291 25.217 -8.740 1.00 25.86 203 GLU A CA 1
ATOM 1591 C C . GLU A 1 203 ? -38.825 25.658 -8.944 1.00 25.86 203 GLU A C 1
ATOM 1593 O O . GLU A 1 203 ? -38.350 26.541 -8.231 1.00 25.86 203 GLU A O 1
ATOM 1598 N N . GLN A 1 204 ? -38.104 25.069 -9.902 1.00 32.75 204 GLN A N 1
ATOM 1599 C CA . GLN A 1 204 ? -36.811 25.606 -10.344 1.00 32.75 204 GLN A CA 1
ATOM 1600 C C . GLN A 1 204 ? -37.032 26.767 -11.321 1.00 32.75 204 GLN A C 1
ATOM 1602 O O . GLN A 1 204 ? -37.890 26.662 -12.200 1.00 32.75 204 GLN A O 1
ATOM 1607 N N . PRO A 1 205 ? -36.176 27.797 -11.269 1.00 26.77 205 PRO A N 1
ATOM 1608 C CA . PRO A 1 205 ? -35.718 28.435 -12.494 1.00 26.77 205 PRO A CA 1
ATOM 1609 C C . PRO A 1 205 ? -34.192 28.382 -12.608 1.00 26.77 205 PRO A C 1
ATOM 1611 O O . PRO A 1 205 ? -33.456 28.729 -11.688 1.00 26.77 205 PRO A O 1
ATOM 1614 N N . ILE A 1 206 ? -33.753 27.972 -13.794 1.00 29.89 206 ILE A N 1
ATOM 1615 C CA . ILE A 1 206 ? -32.391 28.097 -14.309 1.00 29.89 206 ILE A CA 1
ATOM 1616 C C . ILE A 1 206 ? -32.121 29.591 -14.550 1.00 29.89 206 ILE A C 1
ATOM 1618 O O . ILE A 1 206 ? -32.938 30.262 -15.183 1.00 29.89 206 ILE A O 1
ATOM 1622 N N . GLN A 1 207 ? -30.988 30.106 -14.065 1.00 28.78 207 GLN A N 1
ATOM 1623 C CA . GLN A 1 207 ? -30.416 31.377 -14.515 1.00 28.78 207 GLN A CA 1
ATOM 1624 C C . GLN A 1 207 ? -28.967 31.159 -14.951 1.00 28.78 207 GLN A C 1
ATOM 1626 O O . GLN A 1 207 ? -28.154 30.588 -14.228 1.00 28.78 207 GLN A O 1
ATOM 1631 N N . GLU A 1 208 ? -28.704 31.615 -16.167 1.00 30.69 208 GLU A N 1
ATOM 1632 C CA . GLU A 1 208 ? -27.433 31.680 -16.874 1.00 30.69 208 GLU A CA 1
ATOM 1633 C C . GLU A 1 208 ? -26.894 33.114 -16.761 1.00 30.69 208 GLU A C 1
ATOM 1635 O O . GLU A 1 208 ? -27.661 34.049 -16.988 1.00 30.69 208 GLU A O 1
ATOM 1640 N N . ALA A 1 209 ? -25.617 33.282 -16.389 1.00 25.00 209 ALA A N 1
ATOM 1641 C CA . ALA A 1 209 ? -24.705 34.344 -16.850 1.00 25.00 209 ALA A CA 1
ATOM 1642 C C . ALA A 1 209 ? -23.380 34.329 -16.054 1.00 25.00 209 ALA A C 1
ATOM 1644 O O . ALA A 1 209 ? -23.365 34.659 -14.874 1.00 25.00 209 ALA A O 1
ATOM 1645 N N . GLU A 1 210 ? -22.302 33.962 -16.756 1.00 29.36 210 GLU A N 1
ATOM 1646 C CA . GLU A 1 210 ? -21.036 34.708 -16.930 1.00 29.36 210 GLU A CA 1
ATOM 1647 C C . GLU A 1 210 ? -20.169 35.217 -15.740 1.00 29.36 210 GLU A C 1
ATOM 1649 O O . GLU A 1 210 ? -20.605 35.318 -14.598 1.00 29.36 210 GLU A O 1
ATOM 1654 N N . PRO A 1 211 ? -18.859 35.454 -15.994 1.00 43.38 211 PRO A N 1
ATOM 1655 C CA . PRO A 1 211 ? -17.776 35.048 -15.105 1.00 43.38 211 PRO A CA 1
ATOM 1656 C C . PRO A 1 211 ? -17.264 36.185 -14.223 1.00 43.38 211 PRO A C 1
ATOM 1658 O O . PRO A 1 211 ? -17.121 37.321 -14.668 1.00 43.38 211 PRO A O 1
ATOM 1661 N N . VAL A 1 212 ? -16.874 35.865 -12.991 1.00 26.36 212 VAL A N 1
ATOM 1662 C CA . VAL A 1 212 ? -16.072 36.749 -12.132 1.00 26.36 212 VAL A CA 1
ATOM 1663 C C . VAL A 1 212 ? -15.289 35.876 -11.123 1.00 26.36 212 VAL A C 1
ATOM 1665 O O . VAL A 1 212 ? -15.637 34.713 -10.931 1.00 26.36 212 VAL A O 1
ATOM 1668 N N . PRO A 1 213 ? -14.290 36.409 -10.409 1.00 29.83 213 PRO A N 1
ATOM 1669 C CA . PRO A 1 213 ? -12.880 36.520 -10.760 1.00 29.83 213 PRO A CA 1
ATOM 1670 C C . PRO A 1 213 ? -11.992 35.631 -9.864 1.00 29.83 213 PRO A C 1
ATOM 1672 O O . PRO A 1 213 ? -12.438 35.009 -8.903 1.00 29.83 213 PRO A O 1
ATOM 1675 N N . GLU A 1 214 ? -10.702 35.612 -10.176 1.00 37.66 214 GLU A N 1
ATOM 1676 C CA . GLU A 1 214 ? -9.662 35.003 -9.352 1.00 37.66 214 GLU A CA 1
ATOM 1677 C C . GLU A 1 214 ? -9.446 35.762 -8.021 1.00 37.66 214 GLU A C 1
ATOM 1679 O O . GLU A 1 214 ? -9.482 36.993 -7.990 1.00 37.66 214 GLU A O 1
ATOM 1684 N N . GLU A 1 215 ? -9.132 34.973 -6.980 1.00 32.69 215 GLU A N 1
ATOM 1685 C CA . GLU A 1 215 ? -8.578 35.305 -5.645 1.00 32.69 215 GLU A CA 1
ATOM 1686 C C . GLU A 1 215 ? -9.549 35.761 -4.524 1.00 32.69 215 GLU A C 1
ATOM 1688 O O . GLU A 1 215 ? -10.558 36.395 -4.820 1.00 32.69 215 GLU A O 1
ATOM 1693 N N . PRO A 1 216 ? -9.280 35.467 -3.217 1.00 30.81 216 PRO A N 1
ATOM 1694 C CA . PRO A 1 216 ? -7.988 35.118 -2.594 1.00 30.81 216 PRO A CA 1
ATOM 1695 C C . PRO A 1 216 ? -7.973 33.888 -1.652 1.00 30.81 216 PRO A C 1
ATOM 1697 O O . PRO A 1 216 ? -8.958 33.502 -1.027 1.00 30.81 216 PRO A O 1
ATOM 1700 N N . LYS A 1 217 ? -6.782 33.295 -1.483 1.00 29.31 217 LYS A N 1
ATOM 1701 C CA . LYS A 1 217 ? -6.493 32.305 -0.432 1.00 29.31 217 LYS A CA 1
ATOM 1702 C C . LYS A 1 217 ? -6.353 33.011 0.918 1.00 29.31 217 LYS A C 1
ATOM 1704 O O . LYS A 1 217 ? -5.325 33.640 1.173 1.00 29.31 217 LYS A O 1
ATOM 1709 N N . GLU A 1 218 ? -7.350 32.870 1.789 1.00 28.55 218 GLU A N 1
ATOM 1710 C CA . GLU A 1 218 ? -7.249 33.302 3.183 1.00 28.55 218 GLU A CA 1
ATOM 1711 C C . GLU A 1 218 ? -6.617 32.219 4.070 1.00 28.55 218 GLU A C 1
ATOM 1713 O O . GLU A 1 218 ? -6.824 31.013 3.922 1.00 28.55 218 GLU A O 1
ATOM 1718 N N . GLN A 1 219 ? -5.749 32.705 4.949 1.00 31.31 219 GLN A N 1
ATOM 1719 C CA . GLN A 1 219 ? -4.767 31.992 5.745 1.00 31.31 219 GLN A CA 1
ATOM 1720 C C . GLN A 1 219 ? -5.384 31.484 7.054 1.00 31.31 219 GLN A C 1
ATOM 1722 O O . GLN A 1 219 ? -6.106 32.214 7.725 1.00 31.31 219 GLN A O 1
ATOM 1727 N N . VAL A 1 220 ? -4.991 30.285 7.495 1.00 28.88 220 VAL A N 1
ATOM 1728 C CA . VAL A 1 220 ? -5.093 29.883 8.907 1.00 28.88 220 VAL A CA 1
ATOM 1729 C C . VAL A 1 220 ? -3.685 29.581 9.416 1.00 28.88 220 VAL A C 1
ATOM 1731 O O . VAL A 1 220 ? -2.961 28.770 8.839 1.00 28.88 220 VAL A O 1
ATOM 1734 N N . GLN A 1 221 ? -3.290 30.290 10.474 1.00 29.94 221 GLN A N 1
ATOM 1735 C CA . GLN A 1 221 ? -1.979 30.211 11.121 1.00 29.94 221 GLN A CA 1
ATOM 1736 C C . GLN A 1 221 ? -1.777 28.859 11.845 1.00 29.94 221 GLN A C 1
ATOM 1738 O O . GLN A 1 221 ? -2.734 28.343 12.428 1.00 29.94 221 GLN A O 1
ATOM 1743 N N . PRO A 1 222 ? -0.555 28.288 11.855 1.00 30.28 222 PRO A N 1
ATOM 1744 C CA . PRO A 1 222 ? -0.229 27.047 12.560 1.00 30.28 222 PRO A CA 1
ATOM 1745 C C . PRO A 1 222 ? 0.475 27.290 13.911 1.00 30.28 222 PRO A C 1
ATOM 1747 O O . PRO A 1 222 ? 1.152 28.297 14.095 1.00 30.28 222 PRO A O 1
ATOM 1750 N N . ALA A 1 223 ? 0.402 26.313 14.822 1.00 29.14 223 ALA A N 1
ATOM 1751 C CA . ALA A 1 223 ? 1.383 26.118 15.897 1.00 29.14 223 ALA A CA 1
ATOM 1752 C C . ALA A 1 223 ? 1.402 24.641 16.347 1.00 29.14 223 ALA A C 1
ATOM 1754 O O . ALA A 1 223 ? 0.334 24.029 16.389 1.00 29.14 223 ALA A O 1
ATOM 1755 N N . PRO A 1 224 ? 2.538 24.075 16.799 1.00 34.34 224 PRO A N 1
ATOM 1756 C CA . PRO A 1 224 ? 3.923 24.277 16.383 1.00 34.34 224 PRO A CA 1
ATOM 1757 C C . PRO A 1 224 ? 4.476 22.981 15.753 1.00 34.34 224 PRO A C 1
ATOM 1759 O O . PRO A 1 224 ? 4.437 21.905 16.346 1.00 34.34 224 PRO A O 1
ATOM 1762 N N . VAL A 1 225 ? 5.001 23.088 14.538 1.00 30.92 225 VAL A N 1
ATOM 1763 C CA . VAL A 1 225 ? 5.766 22.025 13.878 1.00 30.92 225 VAL A CA 1
ATOM 1764 C C . VAL A 1 225 ? 7.227 22.439 13.980 1.00 30.92 225 VAL A C 1
ATOM 1766 O O . VAL A 1 225 ? 7.540 23.591 13.687 1.00 30.92 225 VAL A O 1
ATOM 1769 N N . GLU A 1 226 ? 8.107 21.530 14.400 1.00 38.03 226 GLU A N 1
ATOM 1770 C CA . GLU A 1 226 ? 9.540 21.649 14.123 1.00 38.03 226 GLU A CA 1
ATOM 1771 C C . GLU A 1 226 ? 9.710 21.846 12.612 1.00 38.03 226 GLU A C 1
ATOM 1773 O O . GLU A 1 226 ? 9.513 20.929 11.810 1.00 38.03 226 GLU A O 1
ATOM 1778 N N . GLU A 1 227 ? 9.973 23.089 12.217 1.00 28.75 227 GLU A N 1
ATOM 1779 C CA . GLU A 1 227 ? 10.095 23.493 10.826 1.00 28.75 227 GLU A CA 1
ATOM 1780 C C . GLU A 1 227 ? 11.279 22.774 10.175 1.00 28.75 227 GLU A C 1
ATOM 1782 O O . GLU A 1 227 ? 12.439 23.116 10.394 1.00 28.75 227 GLU A O 1
ATOM 1787 N N . LYS A 1 228 ? 10.991 21.841 9.262 1.00 30.03 228 LYS A N 1
ATOM 1788 C CA . LYS A 1 228 ? 11.857 21.695 8.090 1.00 30.03 228 LYS A CA 1
ATOM 1789 C C . LYS A 1 228 ? 11.708 22.985 7.272 1.00 30.03 228 LYS A C 1
ATOM 1791 O O . LYS A 1 228 ? 10.576 23.335 6.921 1.00 30.03 228 LYS A O 1
ATOM 1796 N N . PRO A 1 229 ? 12.797 23.717 6.984 1.00 28.31 229 PRO A N 1
ATOM 1797 C CA . PRO A 1 229 ? 12.700 25.033 6.375 1.00 28.31 229 PRO A CA 1
ATOM 1798 C C . PRO A 1 229 ? 12.105 24.933 4.968 1.00 28.31 229 PRO A C 1
ATOM 1800 O O . PRO A 1 229 ? 12.438 24.037 4.187 1.00 28.31 229 PRO A O 1
ATOM 1803 N N . LYS A 1 230 ? 11.248 25.899 4.613 1.00 38.28 230 LYS A N 1
ATOM 1804 C CA . LYS A 1 230 ? 10.901 26.181 3.213 1.00 38.28 230 LYS A CA 1
ATOM 1805 C C . LYS A 1 230 ? 12.211 26.301 2.436 1.00 38.28 230 LYS A C 1
ATOM 1807 O O . LYS A 1 230 ? 13.045 27.133 2.786 1.00 38.28 230 LYS A O 1
ATOM 1812 N N . ARG A 1 231 ? 12.399 25.455 1.417 1.00 42.50 231 ARG A N 1
ATOM 1813 C CA . ARG A 1 231 ? 13.620 25.362 0.602 1.00 42.50 231 ARG A CA 1
ATOM 1814 C C . ARG A 1 231 ? 14.022 26.745 0.058 1.00 42.50 231 ARG A C 1
ATOM 1816 O O . ARG A 1 231 ? 13.554 27.168 -0.996 1.00 42.50 231 ARG A O 1
ATOM 1823 N N . SER A 1 232 ? 14.906 27.438 0.780 1.00 54.31 232 SER A N 1
ATOM 1824 C CA . SER A 1 232 ? 15.557 28.683 0.356 1.00 54.31 232 SER A CA 1
ATOM 1825 C C . SER A 1 232 ? 16.272 28.464 -0.984 1.00 54.31 232 SER A C 1
ATOM 1827 O O . SER A 1 232 ? 16.706 27.340 -1.275 1.00 54.31 232 SER A O 1
ATOM 1829 N N . ARG A 1 233 ? 16.381 29.502 -1.828 1.00 63.09 233 ARG A N 1
ATOM 1830 C CA . ARG A 1 233 ? 17.242 29.441 -3.026 1.00 63.09 233 ARG A CA 1
ATOM 1831 C C . ARG A 1 233 ? 18.677 29.209 -2.559 1.00 63.09 233 ARG A C 1
ATOM 1833 O O . ARG A 1 233 ? 19.145 29.915 -1.671 1.00 63.09 233 ARG A O 1
ATOM 1840 N N . MET A 1 234 ? 19.357 28.238 -3.169 1.00 78.38 234 MET A N 1
ATOM 1841 C CA . MET A 1 234 ? 20.747 27.936 -2.834 1.00 78.38 234 MET A CA 1
ATOM 1842 C C . MET A 1 234 ? 21.615 29.196 -3.024 1.00 78.38 234 MET A C 1
ATOM 1844 O O . MET A 1 234 ? 21.407 29.916 -4.012 1.00 78.38 234 MET A O 1
ATOM 1848 N N . PRO A 1 235 ? 22.559 29.497 -2.112 1.00 85.38 235 PRO A N 1
ATOM 1849 C CA . PRO A 1 235 ? 23.467 30.626 -2.264 1.00 85.38 235 PRO A CA 1
ATOM 1850 C C . PRO A 1 235 ? 24.146 30.676 -3.642 1.00 85.38 235 PRO A C 1
ATOM 1852 O O . PRO A 1 235 ? 24.458 29.650 -4.256 1.00 85.38 235 PRO A O 1
ATOM 1855 N N . ARG A 1 236 ? 24.390 31.891 -4.151 1.00 82.12 236 ARG A N 1
ATOM 1856 C CA . ARG A 1 236 ? 24.990 32.095 -5.485 1.00 82.12 236 ARG A CA 1
ATOM 1857 C C . ARG A 1 236 ? 26.378 31.463 -5.621 1.00 82.12 236 ARG A C 1
ATOM 1859 O O . ARG A 1 236 ? 26.698 30.967 -6.694 1.00 82.12 236 ARG A O 1
ATOM 1866 N N . TYR A 1 237 ? 27.170 31.445 -4.550 1.00 81.50 237 TYR A N 1
ATOM 1867 C CA . TYR A 1 237 ? 28.515 30.865 -4.559 1.00 81.50 237 TYR A CA 1
ATOM 1868 C C . TYR A 1 237 ? 28.527 29.330 -4.673 1.00 81.50 237 TYR A C 1
ATOM 1870 O O . TYR A 1 237 ? 29.538 28.772 -5.077 1.00 81.50 237 TYR A O 1
ATOM 1878 N N . ILE A 1 238 ? 27.401 28.664 -4.396 1.00 84.19 238 ILE A N 1
ATOM 1879 C CA . ILE A 1 238 ? 27.213 27.217 -4.594 1.00 84.19 238 ILE A CA 1
ATOM 1880 C C . ILE A 1 238 ? 26.612 26.962 -5.981 1.00 84.19 238 ILE A C 1
ATOM 1882 O O . ILE A 1 238 ? 27.135 26.185 -6.772 1.00 84.19 238 ILE A O 1
ATOM 1886 N N . SER A 1 239 ? 25.529 27.673 -6.312 1.00 86.06 239 SER A N 1
ATOM 1887 C CA . SER A 1 239 ? 24.801 27.470 -7.576 1.00 86.06 239 SER A CA 1
ATOM 1888 C C . SER A 1 239 ? 25.593 27.850 -8.832 1.00 86.06 239 SER A C 1
ATOM 1890 O O . SER A 1 239 ? 25.286 27.342 -9.907 1.00 86.06 239 SER A O 1
ATOM 1892 N N . LYS A 1 240 ? 26.637 28.686 -8.724 1.00 90.44 240 LYS A N 1
ATOM 1893 C CA . LYS A 1 240 ? 27.545 28.984 -9.848 1.00 90.44 240 LYS A CA 1
ATOM 1894 C C . LYS A 1 240 ? 28.316 27.760 -10.359 1.00 90.44 240 LYS A C 1
ATOM 1896 O O . LYS A 1 240 ? 28.712 27.756 -11.517 1.00 90.44 240 LYS A O 1
ATOM 1901 N N . HIS A 1 241 ? 28.504 26.741 -9.517 1.00 89.94 241 HIS A N 1
ATOM 1902 C CA . HIS A 1 241 ? 29.262 25.527 -9.841 1.00 89.94 241 HIS A CA 1
ATOM 1903 C C . HIS A 1 241 ? 28.384 24.376 -10.347 1.00 89.94 241 HIS A C 1
ATOM 1905 O O . HIS A 1 241 ? 28.894 23.333 -10.745 1.00 89.94 241 HIS A O 1
ATOM 1911 N N . TYR A 1 242 ? 27.063 24.568 -10.389 1.00 88.75 242 TYR A N 1
ATOM 1912 C CA . TYR A 1 242 ? 26.117 23.572 -10.892 1.00 88.75 242 TYR A CA 1
ATOM 1913 C C . TYR A 1 242 ? 26.382 23.118 -12.334 1.00 88.75 242 TYR A C 1
ATOM 1915 O O . TYR A 1 242 ? 26.345 21.913 -12.556 1.00 88.75 242 TYR A O 1
ATOM 1923 N N . PRO A 1 243 ? 26.732 23.999 -13.293 1.00 90.06 243 PRO A N 1
ATOM 1924 C CA . PRO A 1 243 ? 27.075 23.557 -14.645 1.00 90.06 243 PRO A CA 1
ATOM 1925 C C . PRO A 1 243 ? 28.260 22.583 -14.677 1.00 90.06 243 PRO A C 1
ATOM 1927 O O . PRO A 1 243 ? 28.211 21.583 -15.379 1.00 90.06 243 PRO A O 1
ATOM 1930 N N . ARG A 1 244 ? 29.291 22.817 -13.851 1.00 87.75 244 ARG A N 1
ATOM 1931 C CA . ARG A 1 244 ? 30.455 21.924 -13.767 1.00 87.75 244 ARG A CA 1
ATOM 1932 C C . ARG A 1 244 ? 30.100 20.567 -13.154 1.00 87.75 244 ARG A C 1
ATOM 1934 O O . ARG A 1 244 ? 30.630 19.548 -13.571 1.00 87.75 244 ARG A O 1
ATOM 1941 N N . LEU A 1 245 ? 29.195 20.535 -12.176 1.00 87.12 245 LEU A N 1
ATOM 1942 C CA . LEU A 1 245 ? 28.680 19.275 -11.632 1.00 87.12 245 LEU A CA 1
ATOM 1943 C C . LEU A 1 245 ? 27.827 18.513 -12.657 1.00 87.12 245 LEU A C 1
ATOM 1945 O O . LEU A 1 245 ? 27.925 17.291 -12.719 1.00 87.12 245 LEU A O 1
ATOM 1949 N N . GLU A 1 246 ? 27.039 19.214 -13.482 1.00 85.44 246 GLU A N 1
ATOM 1950 C CA . GLU A 1 246 ? 26.310 18.599 -14.603 1.00 85.44 246 GLU A CA 1
ATOM 1951 C C . GLU A 1 246 ? 27.279 17.980 -15.626 1.00 85.44 246 GLU A C 1
ATOM 1953 O O . GLU A 1 246 ? 27.090 16.828 -16.015 1.00 85.44 246 GLU A O 1
ATOM 1958 N N . GLU A 1 247 ? 28.355 18.686 -15.996 1.00 86.50 247 GLU A N 1
ATOM 1959 C CA . GLU A 1 247 ? 29.417 18.171 -16.883 1.00 86.50 247 GLU A CA 1
ATOM 1960 C C . GLU A 1 247 ? 30.117 16.924 -16.315 1.00 86.50 247 GLU A C 1
ATOM 1962 O O . GLU A 1 247 ? 30.519 16.035 -17.067 1.00 86.50 247 GLU A O 1
ATOM 1967 N N . LEU A 1 248 ? 30.233 16.829 -14.987 1.00 81.50 248 LEU A N 1
ATOM 1968 C CA . LEU A 1 248 ? 30.843 15.692 -14.292 1.00 81.50 248 LEU A CA 1
ATOM 1969 C C . LEU A 1 248 ? 29.869 14.533 -14.010 1.00 81.50 248 LEU A C 1
ATOM 1971 O O . LEU A 1 248 ? 30.310 13.504 -13.497 1.00 81.50 248 LEU A O 1
ATOM 1975 N N . GLY A 1 249 ? 28.589 14.664 -14.382 1.00 78.44 249 GLY A N 1
ATOM 1976 C CA . GLY A 1 249 ? 27.602 13.577 -14.346 1.00 78.44 249 GLY A CA 1
ATOM 1977 C C . GLY A 1 249 ? 26.493 13.709 -13.297 1.00 78.44 249 GLY A C 1
ATOM 1978 O O . GLY A 1 249 ? 25.678 12.796 -13.161 1.00 78.44 249 GLY A O 1
ATOM 1979 N N . VAL A 1 250 ? 26.405 14.824 -12.562 1.00 84.06 250 VAL A N 1
ATOM 1980 C CA . VAL A 1 250 ? 25.292 15.066 -11.628 1.00 84.06 250 VAL A CA 1
ATOM 1981 C C . VAL A 1 250 ? 24.039 15.468 -12.408 1.00 84.06 250 VAL A C 1
ATOM 1983 O O . VAL A 1 250 ? 24.051 16.439 -13.162 1.00 84.06 250 VAL A O 1
ATOM 1986 N N . GLN A 1 251 ? 22.917 14.766 -12.220 1.00 82.62 251 GLN A N 1
ATOM 1987 C CA . GLN A 1 251 ? 21.678 15.127 -12.913 1.00 82.62 251 GLN A CA 1
ATOM 1988 C C . GLN A 1 251 ? 21.169 16.490 -12.421 1.00 82.62 251 GLN A C 1
ATOM 1990 O O . GLN A 1 251 ? 21.192 16.789 -11.229 1.00 82.62 251 GLN A O 1
ATOM 1995 N N . LYS A 1 252 ? 20.607 17.301 -13.324 1.00 81.56 252 LYS A N 1
ATOM 1996 C CA . LYS A 1 252 ? 20.100 18.656 -13.024 1.00 81.56 252 LYS A CA 1
ATOM 1997 C C . LYS A 1 252 ? 19.124 18.730 -11.840 1.00 81.56 252 LYS A C 1
ATOM 1999 O O . LYS A 1 252 ? 19.064 19.732 -11.130 1.00 81.56 252 LYS A O 1
ATOM 2004 N N . LYS A 1 253 ? 18.338 17.670 -11.631 1.00 79.44 253 LYS A N 1
ATOM 2005 C CA . LYS A 1 253 ? 17.401 17.543 -10.500 1.00 79.44 253 LYS A CA 1
ATOM 2006 C C . LYS A 1 253 ? 18.100 17.245 -9.162 1.00 79.44 253 LYS A C 1
ATOM 2008 O O . LYS A 1 253 ? 17.554 17.609 -8.128 1.00 79.44 253 LYS A O 1
ATOM 2013 N N . ASP A 1 254 ? 19.303 16.674 -9.201 1.00 85.12 254 ASP A N 1
ATOM 2014 C CA . ASP A 1 254 ? 20.059 16.179 -8.046 1.00 85.12 254 ASP A CA 1
ATOM 2015 C C . ASP A 1 254 ? 21.150 17.170 -7.600 1.00 85.12 254 ASP A C 1
ATOM 2017 O O . ASP A 1 254 ? 21.699 17.033 -6.517 1.00 85.12 254 ASP A O 1
ATOM 2021 N N . LEU A 1 255 ? 21.427 18.232 -8.369 1.00 83.44 255 LEU A N 1
ATOM 2022 C CA . LEU A 1 255 ? 22.418 19.274 -8.040 1.00 83.44 255 LEU A CA 1
ATOM 2023 C C . LEU A 1 255 ? 22.240 19.905 -6.655 1.00 83.44 255 LEU A C 1
ATOM 2025 O O . LEU A 1 255 ? 23.205 20.253 -5.972 1.00 83.44 255 LEU A O 1
ATOM 2029 N N . ARG A 1 256 ? 20.982 20.108 -6.263 1.00 84.19 256 ARG A N 1
ATOM 2030 C CA . ARG A 1 256 ? 20.644 20.672 -4.960 1.00 84.19 256 ARG A CA 1
ATOM 2031 C C . ARG A 1 256 ? 20.892 19.657 -3.855 1.00 84.19 256 ARG A C 1
ATOM 2033 O O . ARG A 1 256 ? 21.477 20.009 -2.839 1.00 84.19 256 ARG A O 1
ATOM 2040 N N . ASP A 1 257 ? 20.445 18.433 -4.081 1.00 82.56 257 ASP A N 1
ATOM 2041 C CA . ASP A 1 257 ? 20.506 17.354 -3.105 1.00 82.56 257 ASP A CA 1
ATOM 2042 C C . ASP A 1 257 ? 21.966 16.897 -2.906 1.00 82.56 257 ASP A C 1
ATOM 2044 O O . ASP A 1 257 ? 22.385 16.680 -1.775 1.00 82.56 257 ASP A O 1
ATOM 2048 N N . PHE A 1 258 ? 22.787 16.921 -3.961 1.00 85.06 258 PHE A N 1
ATOM 2049 C CA . PHE A 1 258 ? 24.241 16.748 -3.899 1.00 85.06 258 PHE A CA 1
ATOM 2050 C C . PHE A 1 258 ? 24.922 17.852 -3.076 1.00 85.06 258 PHE A C 1
ATOM 2052 O O . PHE A 1 258 ? 25.751 17.570 -2.217 1.00 85.06 258 PHE A O 1
ATOM 2059 N N . ALA A 1 259 ? 24.551 19.122 -3.282 1.00 85.19 259 ALA A N 1
ATOM 2060 C CA . ALA A 1 259 ? 25.096 20.230 -2.494 1.00 85.19 259 ALA A CA 1
ATOM 2061 C C . ALA A 1 259 ? 24.679 20.179 -1.009 1.00 85.19 259 ALA A C 1
ATOM 2063 O O . ALA A 1 259 ? 25.436 20.626 -0.149 1.00 85.19 259 ALA A O 1
ATOM 2064 N N . GLU A 1 260 ? 23.486 19.647 -0.716 1.00 84.44 260 GLU A N 1
ATOM 2065 C CA . GLU A 1 260 ? 23.004 19.379 0.646 1.00 84.44 260 GLU A CA 1
ATOM 2066 C C . GLU A 1 260 ? 23.734 18.164 1.263 1.00 84.44 260 GLU A C 1
ATOM 2068 O O . GLU A 1 260 ? 24.093 18.212 2.435 1.00 84.44 260 GLU A O 1
ATOM 2073 N N . HIS A 1 261 ? 24.031 17.118 0.481 1.00 85.12 261 HIS A N 1
ATOM 2074 C CA . HIS A 1 261 ? 24.806 15.945 0.912 1.00 85.12 261 HIS A CA 1
ATOM 2075 C C . HIS A 1 261 ? 26.266 16.283 1.243 1.00 85.12 261 HIS A C 1
ATOM 2077 O O . HIS A 1 261 ? 26.795 15.820 2.249 1.00 85.12 261 HIS A O 1
ATOM 2083 N N . MET A 1 262 ? 26.890 17.146 0.440 1.00 85.38 262 MET A N 1
ATOM 2084 C CA . MET A 1 262 ? 28.244 17.653 0.684 1.00 85.38 262 MET A CA 1
ATOM 2085 C C . MET A 1 262 ? 28.302 18.749 1.761 1.00 85.38 262 MET A C 1
ATOM 2087 O O . MET A 1 262 ? 29.369 19.301 2.016 1.00 85.38 262 MET A O 1
ATOM 2091 N N . ASP A 1 263 ? 27.158 19.096 2.359 1.00 84.81 263 ASP A N 1
ATOM 2092 C CA . ASP A 1 263 ? 26.996 20.136 3.379 1.00 84.81 263 ASP A CA 1
ATOM 2093 C C . ASP A 1 263 ? 27.591 21.506 2.989 1.00 84.81 263 ASP A C 1
ATOM 2095 O O . ASP A 1 263 ? 28.078 22.284 3.815 1.00 84.81 263 ASP A O 1
ATOM 2099 N N . PHE A 1 264 ? 27.522 21.858 1.700 1.00 85.50 264 PHE A N 1
ATOM 2100 C CA . PHE A 1 264 ? 28.067 23.126 1.198 1.00 85.50 264 PHE A CA 1
ATOM 2101 C C . PHE A 1 264 ? 27.395 24.354 1.814 1.00 85.50 264 PHE A C 1
ATOM 2103 O O . PHE A 1 264 ? 27.965 25.441 1.808 1.00 85.50 264 PHE A O 1
ATOM 2110 N N . THR A 1 265 ? 26.186 24.198 2.352 1.00 78.50 265 THR A N 1
ATOM 2111 C CA . THR A 1 265 ? 25.463 25.264 3.050 1.00 78.50 265 THR A CA 1
ATOM 2112 C C . THR A 1 265 ? 26.023 25.592 4.432 1.00 78.50 265 THR A C 1
ATOM 2114 O O . THR A 1 265 ? 25.771 26.698 4.913 1.00 78.50 265 THR A O 1
ATOM 2117 N N . ALA A 1 266 ? 26.752 24.668 5.066 1.00 77.50 266 ALA A N 1
ATOM 2118 C CA . ALA A 1 266 ? 27.402 24.889 6.358 1.00 77.50 266 ALA A CA 1
ATOM 2119 C C . ALA A 1 266 ? 28.892 25.258 6.232 1.00 77.50 266 ALA A C 1
ATOM 2121 O O . ALA A 1 266 ? 29.470 25.785 7.185 1.00 77.50 266 ALA A O 1
ATOM 2122 N N . MET A 1 267 ? 29.507 25.019 5.069 1.00 82.75 267 MET A N 1
ATOM 2123 C CA . MET A 1 267 ? 30.903 25.369 4.780 1.00 82.75 267 MET A CA 1
ATOM 2124 C C . MET A 1 267 ? 31.102 26.869 4.530 1.00 82.75 267 MET A C 1
ATOM 2126 O O . MET A 1 267 ? 30.200 27.581 4.077 1.00 82.75 267 MET A O 1
ATOM 2130 N N . GLN A 1 268 ? 32.320 27.366 4.773 1.00 84.88 268 GLN A N 1
ATOM 2131 C CA . GLN A 1 268 ? 32.680 28.719 4.346 1.00 84.88 268 GLN A CA 1
ATOM 2132 C C . GLN A 1 268 ? 32.796 28.786 2.816 1.00 84.88 268 GLN A C 1
ATOM 2134 O O . GLN A 1 268 ? 33.237 27.840 2.168 1.00 84.88 268 GLN A O 1
ATOM 2139 N N . GLU A 1 269 ? 32.481 29.941 2.220 1.00 85.56 269 GLU A N 1
ATOM 2140 C CA . GLU A 1 269 ? 32.551 30.133 0.759 1.00 85.56 269 GLU A CA 1
ATOM 2141 C C . GLU A 1 269 ? 33.931 29.764 0.179 1.00 85.56 269 GLU A C 1
ATOM 2143 O O . GLU A 1 269 ? 34.012 29.136 -0.874 1.00 85.56 269 GLU A O 1
ATOM 2148 N N . ALA A 1 270 ? 35.018 30.070 0.897 1.00 83.06 270 ALA A N 1
ATOM 2149 C CA . ALA A 1 270 ? 36.378 29.713 0.492 1.00 83.06 270 ALA A CA 1
ATOM 2150 C C . ALA A 1 270 ? 36.643 28.193 0.482 1.00 83.06 270 ALA A C 1
ATOM 2152 O O . ALA A 1 270 ? 37.478 27.720 -0.287 1.00 83.06 270 ALA A O 1
ATOM 2153 N N . GLU A 1 271 ? 35.948 27.424 1.319 1.00 82.19 271 GLU A N 1
ATOM 2154 C CA . GLU A 1 271 ? 36.078 25.964 1.399 1.00 82.19 271 GLU A CA 1
ATOM 2155 C C . GLU A 1 271 ? 35.305 25.284 0.268 1.00 82.19 271 GLU A C 1
ATOM 2157 O O . GLU A 1 271 ? 35.834 24.372 -0.368 1.00 82.19 271 GLU A O 1
ATOM 2162 N N . VAL A 1 272 ? 34.113 25.798 -0.057 1.00 85.12 272 VAL A N 1
ATOM 2163 C CA . VAL A 1 272 ? 33.348 25.372 -1.239 1.00 85.12 272 VAL A CA 1
ATOM 2164 C C . VAL A 1 272 ? 34.141 25.662 -2.513 1.00 85.12 272 VAL A C 1
ATOM 2166 O O . VAL A 1 272 ? 34.261 24.802 -3.378 1.00 85.12 272 VAL A O 1
ATOM 2169 N N . GLU A 1 273 ? 34.766 26.835 -2.621 1.00 86.75 273 GLU A N 1
ATOM 2170 C CA . GLU A 1 273 ? 35.648 27.148 -3.753 1.00 86.75 273 GLU A CA 1
ATOM 2171 C C . GLU A 1 273 ? 36.844 26.201 -3.831 1.00 86.75 273 GLU A C 1
ATOM 2173 O O . GLU A 1 273 ? 37.172 25.700 -4.905 1.00 86.75 273 GLU A O 1
ATOM 2178 N N . LYS A 1 274 ? 37.468 25.898 -2.688 1.00 86.50 274 LYS A N 1
ATOM 2179 C CA . LYS A 1 274 ? 38.590 24.960 -2.618 1.00 86.50 274 LYS A CA 1
ATOM 2180 C C . LYS A 1 274 ? 38.186 23.550 -3.058 1.00 86.50 274 LYS A C 1
ATOM 2182 O O . LYS A 1 274 ? 38.984 22.895 -3.727 1.00 86.50 274 LYS A O 1
ATOM 2187 N N . PHE A 1 275 ? 36.966 23.097 -2.761 1.00 88.06 275 PHE A N 1
ATOM 2188 C CA . PHE A 1 275 ? 36.435 21.836 -3.292 1.00 88.06 275 PHE A CA 1
ATOM 2189 C C . PHE A 1 275 ? 36.454 21.820 -4.826 1.00 88.06 275 PHE A C 1
ATOM 2191 O O . PHE A 1 275 ? 36.996 20.899 -5.428 1.00 88.06 275 PHE A O 1
ATOM 2198 N N . PHE A 1 276 ? 35.986 22.891 -5.470 1.00 85.25 276 PHE A N 1
ATOM 2199 C CA . PHE A 1 276 ? 35.997 22.993 -6.932 1.00 85.25 276 PHE A CA 1
ATOM 2200 C C . PHE A 1 276 ? 37.384 23.282 -7.534 1.00 85.25 276 PHE A C 1
ATOM 2202 O O . PHE A 1 276 ? 37.528 23.262 -8.752 1.00 85.25 276 PHE A O 1
ATOM 2209 N N . THR A 1 277 ? 38.432 23.504 -6.737 1.00 86.31 277 THR A N 1
ATOM 2210 C CA . THR A 1 277 ? 39.817 23.535 -7.255 1.00 86.31 277 THR A CA 1
ATOM 2211 C C . THR A 1 277 ? 40.461 22.152 -7.387 1.00 86.31 277 THR A C 1
ATOM 2213 O O . THR A 1 277 ? 41.557 22.054 -7.937 1.00 86.31 277 THR A O 1
ATOM 2216 N N . GLN A 1 278 ? 39.796 21.097 -6.904 1.00 84.56 278 GLN A N 1
ATOM 2217 C CA . GLN A 1 278 ? 40.257 19.714 -7.035 1.00 84.56 278 GLN A CA 1
ATOM 2218 C C . GLN A 1 278 ? 40.177 19.216 -8.484 1.00 84.56 278 GLN A C 1
ATOM 2220 O O . GLN A 1 278 ? 39.535 19.828 -9.350 1.00 84.56 278 GLN A O 1
ATOM 2225 N N . THR A 1 279 ? 40.853 18.100 -8.748 1.00 86.12 279 THR A N 1
ATOM 2226 C CA . THR A 1 279 ? 40.821 17.449 -10.060 1.00 86.12 279 THR A CA 1
ATOM 2227 C C . THR A 1 279 ? 39.456 16.812 -10.323 1.00 86.12 279 THR A C 1
ATOM 2229 O O . THR A 1 279 ? 38.750 16.402 -9.402 1.00 86.12 279 THR A O 1
ATOM 2232 N N . ASP A 1 280 ? 39.082 16.678 -11.596 1.00 83.56 280 ASP A N 1
ATOM 2233 C CA . ASP A 1 280 ? 37.788 16.094 -11.969 1.00 83.56 280 ASP A CA 1
ATOM 2234 C C . ASP A 1 280 ? 37.648 14.632 -11.506 1.00 83.56 280 ASP A C 1
ATOM 2236 O O . ASP A 1 280 ? 36.544 14.189 -11.204 1.00 83.56 280 ASP A O 1
ATOM 2240 N N . ALA A 1 281 ? 38.761 13.896 -11.390 1.00 75.38 281 ALA A N 1
ATOM 2241 C CA . ALA A 1 281 ? 38.785 12.544 -10.833 1.00 75.38 281 ALA A CA 1
ATOM 2242 C C . ALA A 1 281 ? 38.438 12.524 -9.333 1.00 75.38 281 ALA A C 1
ATOM 2244 O O . ALA A 1 281 ? 37.679 11.669 -8.887 1.00 75.38 281 ALA A O 1
ATOM 2245 N N . GLU A 1 282 ? 38.939 13.488 -8.557 1.00 78.88 282 GLU A N 1
ATOM 2246 C CA . GLU A 1 282 ? 38.621 13.610 -7.129 1.00 78.88 282 GLU A CA 1
ATOM 2247 C C . GLU A 1 282 ? 37.160 14.016 -6.919 1.00 78.88 282 GLU A C 1
ATOM 2249 O O . GLU A 1 282 ? 36.474 13.415 -6.099 1.00 78.88 282 GLU A O 1
ATOM 2254 N N . ILE A 1 283 ? 36.646 14.967 -7.706 1.00 84.81 283 ILE A N 1
ATOM 2255 C CA . ILE A 1 283 ? 35.237 15.387 -7.621 1.00 84.81 283 ILE A CA 1
ATOM 2256 C C . ILE A 1 283 ? 34.303 14.227 -8.005 1.00 84.81 283 ILE A C 1
ATOM 2258 O O . ILE A 1 283 ? 33.279 14.023 -7.351 1.00 84.81 283 ILE A O 1
ATOM 2262 N N . LYS A 1 284 ? 34.672 13.422 -9.011 1.00 83.19 284 LYS A N 1
ATOM 2263 C CA . LYS A 1 284 ? 33.906 12.235 -9.418 1.00 83.19 284 LYS A CA 1
ATOM 2264 C C . LYS A 1 284 ? 33.805 11.174 -8.328 1.00 83.19 284 LYS A C 1
ATOM 2266 O O . LYS A 1 284 ? 32.753 10.556 -8.230 1.00 83.19 284 LYS A O 1
ATOM 2271 N N . ARG A 1 285 ? 34.812 11.015 -7.463 1.00 82.50 285 ARG A N 1
ATOM 2272 C CA . ARG A 1 285 ? 34.716 10.100 -6.309 1.00 82.50 285 ARG A CA 1
ATOM 2273 C C . ARG A 1 285 ? 33.578 10.481 -5.368 1.00 82.50 285 ARG A C 1
ATOM 2275 O O . ARG A 1 285 ? 32.796 9.621 -4.985 1.00 82.50 285 ARG A O 1
ATOM 2282 N N . TYR A 1 286 ? 33.432 11.770 -5.063 1.00 83.38 286 TYR A N 1
ATOM 2283 C CA . TYR A 1 286 ? 32.321 12.263 -4.238 1.00 83.38 286 TYR A CA 1
ATOM 2284 C C . TYR A 1 286 ? 30.963 12.122 -4.936 1.00 83.38 286 TYR A C 1
ATOM 2286 O O . TYR A 1 286 ? 29.950 11.868 -4.291 1.00 83.38 286 TYR A O 1
ATOM 2294 N N . ILE A 1 287 ? 30.927 12.273 -6.263 1.00 83.81 287 ILE A N 1
ATOM 2295 C CA . ILE A 1 287 ? 29.710 12.059 -7.056 1.00 83.81 287 ILE A CA 1
ATOM 2296 C C . ILE A 1 287 ? 29.316 10.575 -7.050 1.00 83.81 287 ILE A C 1
ATOM 2298 O O . ILE A 1 287 ? 28.146 10.258 -6.849 1.00 83.81 287 ILE A O 1
ATOM 2302 N N . ASN A 1 288 ? 30.278 9.670 -7.227 1.00 79.94 288 ASN A N 1
ATOM 2303 C CA . ASN A 1 288 ? 30.052 8.227 -7.198 1.00 79.94 288 ASN A CA 1
ATOM 2304 C C . ASN A 1 288 ? 29.564 7.767 -5.818 1.00 79.94 288 ASN A C 1
ATOM 2306 O O . ASN A 1 288 ? 28.579 7.037 -5.751 1.00 79.94 288 ASN A O 1
ATOM 2310 N N . ASP A 1 289 ? 30.171 8.270 -4.738 1.00 83.75 289 ASP A N 1
ATOM 2311 C CA . ASP A 1 289 ? 29.727 8.031 -3.357 1.00 83.75 289 ASP A CA 1
ATOM 2312 C C . ASP A 1 289 ? 28.277 8.500 -3.139 1.00 83.75 289 ASP A C 1
ATOM 2314 O O . ASP A 1 289 ? 27.437 7.744 -2.651 1.00 83.75 289 ASP A O 1
ATOM 2318 N N . TYR A 1 290 ? 27.929 9.697 -3.625 1.00 83.94 290 TYR A N 1
ATOM 2319 C CA . TYR A 1 290 ? 26.558 10.215 -3.562 1.00 83.94 290 TYR A CA 1
ATOM 2320 C C . TYR A 1 290 ? 25.536 9.331 -4.298 1.00 83.94 290 TYR A C 1
ATOM 2322 O O . TYR A 1 290 ? 24.415 9.148 -3.818 1.00 83.94 290 TYR A O 1
ATOM 2330 N N . TYR A 1 291 ? 25.901 8.774 -5.456 1.00 76.50 291 TYR A N 1
ATOM 2331 C CA . TYR A 1 291 ? 25.032 7.864 -6.211 1.00 76.50 291 TYR A CA 1
ATOM 2332 C C . TYR A 1 291 ? 25.120 6.401 -5.746 1.00 76.50 291 TYR A C 1
ATOM 2334 O O . TYR A 1 291 ? 24.401 5.562 -6.291 1.00 76.50 291 TYR A O 1
ATOM 2342 N N . GLY A 1 292 ? 25.961 6.087 -4.753 1.00 72.75 292 GLY A N 1
ATOM 2343 C CA . GLY A 1 292 ? 26.201 4.717 -4.296 1.00 72.75 292 GLY A CA 1
ATOM 2344 C C . GLY A 1 292 ? 26.793 3.819 -5.386 1.00 72.75 292 GLY A C 1
ATOM 2345 O O . GLY A 1 292 ? 26.506 2.625 -5.425 1.00 72.75 292 GLY A O 1
ATOM 2346 N N . ILE A 1 293 ? 27.560 4.403 -6.308 1.00 73.25 293 ILE A N 1
ATOM 2347 C CA . ILE A 1 293 ? 28.273 3.677 -7.357 1.00 73.25 293 ILE A CA 1
ATOM 2348 C C . ILE A 1 293 ? 29.580 3.197 -6.731 1.00 73.25 293 ILE A C 1
ATOM 2350 O O . ILE A 1 293 ? 30.502 3.990 -6.540 1.00 73.25 293 ILE A O 1
ATOM 2354 N N . GLU A 1 294 ? 29.654 1.910 -6.390 1.00 50.25 294 GLU A N 1
ATOM 2355 C CA . GLU A 1 294 ? 30.927 1.281 -6.039 1.00 50.25 294 GLU A CA 1
ATOM 2356 C C . GLU A 1 294 ? 31.862 1.423 -7.251 1.00 50.25 294 GLU A C 1
ATOM 2358 O O . GLU A 1 294 ? 31.538 0.970 -8.354 1.00 50.25 294 GLU A O 1
ATOM 2363 N N . GLU A 1 295 ? 32.993 2.120 -7.082 1.00 49.47 295 GLU A N 1
ATOM 2364 C CA . GLU A 1 295 ? 34.065 2.080 -8.074 1.00 49.47 295 GLU A CA 1
ATOM 2365 C C . GLU A 1 295 ? 34.474 0.611 -8.188 1.00 49.47 295 GLU A C 1
ATOM 2367 O O . GLU A 1 295 ? 35.072 0.060 -7.267 1.00 49.47 295 GLU A O 1
ATOM 2372 N N . ASN A 1 296 ? 34.126 -0.041 -9.302 1.00 38.88 296 ASN A N 1
ATOM 2373 C CA . ASN A 1 296 ? 34.817 -1.257 -9.695 1.00 38.88 296 ASN A CA 1
ATOM 2374 C C . ASN A 1 296 ? 36.294 -0.869 -9.797 1.00 38.88 296 ASN A C 1
ATOM 2376 O O . ASN A 1 296 ? 36.695 -0.222 -10.767 1.00 38.88 296 ASN A O 1
ATOM 2380 N N . GLU A 1 297 ? 37.090 -1.225 -8.786 1.00 38.47 297 GLU A N 1
ATOM 2381 C CA . GLU A 1 297 ? 38.516 -1.429 -8.987 1.00 38.47 297 GLU A CA 1
ATOM 2382 C C . GLU A 1 297 ? 38.618 -2.356 -10.196 1.00 38.47 297 GLU A C 1
ATOM 2384 O O . GLU A 1 297 ? 38.062 -3.457 -10.190 1.00 38.47 297 GLU A O 1
ATOM 2389 N N . GLU A 1 298 ? 39.211 -1.848 -11.276 1.00 30.19 298 GLU A N 1
ATOM 2390 C CA . GLU A 1 298 ? 39.451 -2.618 -12.488 1.00 30.19 298 GLU A CA 1
ATOM 2391 C C . GLU A 1 298 ? 40.054 -3.969 -12.081 1.00 30.19 298 GLU A C 1
ATOM 2393 O O . GLU A 1 298 ? 41.134 -3.985 -11.479 1.00 30.19 298 GLU A O 1
ATOM 2398 N N . PRO A 1 299 ? 39.401 -5.112 -12.360 1.00 31.80 299 PRO A N 1
ATOM 2399 C CA . PRO A 1 299 ? 40.078 -6.373 -12.177 1.00 31.80 299 PRO A CA 1
ATOM 2400 C C . PRO A 1 299 ? 41.194 -6.424 -13.219 1.00 31.80 299 PRO A C 1
ATOM 2402 O O . PRO A 1 299 ? 40.939 -6.391 -14.427 1.00 31.80 299 PRO A O 1
ATOM 2405 N N . GLU A 1 300 ? 42.440 -6.490 -12.744 1.00 33.19 300 GLU A N 1
ATOM 2406 C CA . GLU A 1 300 ? 43.559 -6.971 -13.546 1.00 33.19 300 GLU A CA 1
ATOM 2407 C C . GLU A 1 300 ? 43.106 -8.242 -14.272 1.00 33.19 300 GLU A C 1
ATOM 2409 O O . GLU A 1 300 ? 42.669 -9.217 -13.654 1.00 33.19 300 GLU A O 1
ATOM 2414 N N . PHE A 1 301 ? 43.186 -8.204 -15.603 1.00 31.12 301 PHE A N 1
ATOM 2415 C CA . PHE A 1 301 ? 42.949 -9.350 -16.465 1.00 31.12 301 PHE A CA 1
ATOM 2416 C C . PHE A 1 301 ? 43.703 -10.569 -15.930 1.00 31.12 301 PHE A C 1
ATOM 2418 O O . PHE A 1 301 ? 44.933 -10.605 -15.937 1.00 31.12 301 PHE A O 1
ATOM 2425 N N . THR A 1 302 ? 42.961 -11.601 -15.543 1.00 31.05 302 THR A N 1
ATOM 2426 C CA . THR A 1 302 ? 43.477 -12.967 -15.510 1.00 31.05 302 THR A CA 1
ATOM 2427 C C . THR A 1 302 ? 42.514 -13.854 -16.287 1.00 31.05 302 THR A C 1
ATOM 2429 O O . THR A 1 302 ? 41.337 -13.983 -15.969 1.00 31.05 302 THR A O 1
ATOM 2432 N N . GLU A 1 303 ? 43.024 -14.381 -17.398 1.00 38.09 303 GLU A N 1
ATOM 2433 C CA . GLU A 1 303 ? 42.375 -15.375 -18.246 1.00 38.09 303 GLU A CA 1
ATOM 2434 C C . GLU A 1 303 ? 42.207 -16.689 -17.469 1.00 38.09 303 GLU A C 1
ATOM 2436 O O . GLU A 1 303 ? 43.215 -17.267 -17.067 1.00 38.09 303 GLU A O 1
ATOM 2441 N N . ALA A 1 304 ? 40.961 -17.137 -17.270 1.00 34.81 304 ALA A N 1
ATOM 2442 C CA . ALA A 1 304 ? 40.495 -18.487 -16.878 1.00 34.81 304 ALA A CA 1
ATOM 2443 C C . ALA A 1 304 ? 39.154 -18.295 -16.140 1.00 34.81 304 ALA A C 1
ATOM 2445 O O . ALA A 1 304 ? 39.078 -17.465 -15.248 1.00 34.81 304 ALA A O 1
ATOM 2446 N N . GLU A 1 305 ? 38.023 -18.930 -16.419 1.00 32.84 305 GLU A N 1
ATOM 2447 C CA . GLU A 1 305 ? 37.677 -20.186 -17.074 1.00 32.84 305 GLU A CA 1
ATOM 2448 C C . GLU A 1 305 ? 36.238 -20.029 -17.605 1.00 32.84 305 GLU A C 1
ATOM 2450 O O . GLU A 1 305 ? 35.373 -19.454 -16.944 1.00 32.84 305 GLU A O 1
ATOM 2455 N N . VAL A 1 306 ? 35.983 -20.532 -18.813 1.00 33.75 306 VAL A N 1
ATOM 2456 C CA . VAL A 1 306 ? 34.632 -20.700 -19.359 1.00 33.75 306 VAL A CA 1
ATOM 2457 C C . VAL A 1 306 ? 34.084 -22.008 -18.797 1.00 33.75 306 VAL A C 1
ATOM 2459 O O . VAL A 1 306 ? 34.626 -23.065 -19.112 1.00 33.75 306 VAL A O 1
ATOM 2462 N N . GLU A 1 307 ? 33.017 -21.953 -18.001 1.00 35.34 307 GLU A N 1
ATOM 2463 C CA . GLU A 1 307 ? 32.250 -23.142 -17.619 1.00 35.34 307 GLU A CA 1
ATOM 2464 C C . GLU A 1 307 ? 30.830 -23.043 -18.205 1.00 35.34 307 GLU A C 1
ATOM 2466 O O . GLU A 1 307 ? 30.063 -22.126 -17.906 1.00 35.34 307 GLU A O 1
ATOM 2471 N N . GLU A 1 308 ? 30.532 -23.964 -19.127 1.00 37.47 308 GLU A N 1
ATOM 2472 C CA . GLU A 1 308 ? 29.273 -24.113 -19.863 1.00 37.47 308 GLU A CA 1
ATOM 2473 C C . GLU A 1 308 ? 28.091 -24.430 -18.928 1.00 37.47 308 GLU A C 1
ATOM 2475 O O . GLU A 1 308 ? 28.173 -25.326 -18.088 1.00 37.47 308 GLU A O 1
ATOM 2480 N N . GLN A 1 309 ? 26.940 -23.779 -19.140 1.00 30.41 309 GLN A N 1
ATOM 2481 C CA . GLN A 1 309 ? 25.644 -24.263 -18.645 1.00 30.41 309 GLN A CA 1
ATOM 2482 C C . GLN A 1 309 ? 24.752 -24.708 -19.818 1.00 30.41 309 GLN A C 1
ATOM 2484 O O . GLN A 1 309 ? 24.743 -24.032 -20.847 1.00 30.41 309 GLN A O 1
ATOM 2489 N N . PRO A 1 310 ? 23.992 -25.817 -19.689 1.00 39.38 310 PRO A N 1
ATOM 2490 C CA . PRO A 1 310 ? 23.154 -26.337 -20.767 1.00 39.38 310 PRO A CA 1
ATOM 2491 C C . PRO A 1 310 ? 21.799 -25.609 -20.855 1.00 39.38 310 PRO A C 1
ATOM 2493 O O . PRO A 1 310 ? 21.213 -25.234 -19.839 1.00 39.38 310 PRO A O 1
ATOM 2496 N N . GLU A 1 311 ? 21.290 -25.438 -22.078 1.00 37.94 311 GLU A N 1
ATOM 2497 C CA . GLU A 1 311 ? 20.022 -24.755 -22.386 1.00 37.94 311 GLU A CA 1
ATOM 2498 C C . GLU A 1 311 ? 18.766 -25.487 -21.849 1.00 37.94 311 GLU A C 1
ATOM 2500 O O . GLU A 1 311 ? 18.708 -26.721 -21.893 1.00 37.94 311 GLU A O 1
ATOM 2505 N N . PRO A 1 312 ? 17.710 -24.763 -21.412 1.00 36.16 312 PRO A N 1
ATOM 2506 C CA . PRO A 1 312 ? 16.404 -25.349 -21.115 1.00 36.16 312 PRO A CA 1
ATOM 2507 C C . PRO A 1 312 ? 15.487 -25.433 -22.355 1.00 36.16 312 PRO A C 1
ATOM 2509 O O . PRO A 1 312 ? 15.459 -24.543 -23.202 1.00 36.16 312 PRO A O 1
ATOM 2512 N N . ALA A 1 313 ? 14.702 -26.514 -22.429 1.00 38.59 313 ALA A N 1
ATOM 2513 C CA . ALA A 1 313 ? 13.749 -26.838 -23.500 1.00 38.59 313 ALA A CA 1
ATOM 2514 C C . ALA A 1 313 ? 12.518 -25.889 -23.564 1.00 38.59 313 ALA A C 1
ATOM 2516 O O . ALA A 1 313 ? 12.178 -25.275 -22.551 1.00 38.59 313 ALA A O 1
ATOM 2517 N N . PRO A 1 314 ? 11.811 -25.786 -24.715 1.00 42.94 314 PRO A N 1
ATOM 2518 C CA . PRO A 1 314 ? 10.741 -24.803 -24.916 1.00 42.94 314 PRO A CA 1
ATOM 2519 C C . PRO A 1 314 ? 9.356 -25.282 -24.430 1.00 42.94 314 PRO A C 1
ATOM 2521 O O . PRO A 1 314 ? 8.995 -26.446 -24.604 1.00 42.94 314 PRO A O 1
ATOM 2524 N N . GLU A 1 315 ? 8.551 -24.357 -23.890 1.00 37.78 315 GLU A N 1
ATOM 2525 C CA . GLU A 1 315 ? 7.116 -24.521 -23.570 1.00 37.78 315 GLU A CA 1
ATOM 2526 C C . GLU A 1 315 ? 6.206 -23.758 -24.571 1.00 37.78 315 GLU A C 1
ATOM 2528 O O . GLU A 1 315 ? 6.689 -22.855 -25.259 1.00 37.78 315 GLU A O 1
ATOM 2533 N N . PRO A 1 316 ? 4.911 -24.132 -24.709 1.00 46.06 316 PRO A N 1
ATOM 2534 C CA . PRO A 1 316 ? 4.106 -23.875 -25.909 1.00 46.06 316 PRO A CA 1
ATOM 2535 C C . PRO A 1 316 ? 3.395 -22.507 -25.952 1.00 46.06 316 PRO A C 1
ATOM 2537 O O . PRO A 1 316 ? 3.022 -21.935 -24.931 1.00 46.06 316 PRO A O 1
ATOM 2540 N N . GLU A 1 317 ? 3.166 -22.029 -27.182 1.00 40.44 317 GLU A N 1
ATOM 2541 C CA . GLU A 1 317 ? 2.545 -20.750 -27.566 1.00 40.44 317 GLU A CA 1
ATOM 2542 C C . GLU A 1 317 ? 1.137 -20.499 -26.991 1.00 40.44 317 GLU A C 1
ATOM 2544 O O . GLU A 1 317 ? 0.222 -21.312 -27.144 1.00 40.44 317 GLU A O 1
ATOM 2549 N N . ALA A 1 318 ? 0.931 -19.292 -26.449 1.00 35.25 318 ALA A N 1
ATOM 2550 C CA . ALA A 1 318 ? -0.381 -18.684 -26.231 1.00 35.25 318 ALA A CA 1
ATOM 2551 C C . ALA A 1 318 ? -0.606 -17.539 -27.240 1.00 35.25 318 ALA A C 1
ATOM 2553 O O . ALA A 1 318 ? 0.293 -16.741 -27.497 1.00 35.25 318 ALA A O 1
ATOM 2554 N N . ALA A 1 319 ? -1.809 -17.484 -27.820 1.00 37.38 319 ALA A N 1
ATOM 2555 C CA . ALA A 1 319 ? -2.189 -16.635 -28.956 1.00 37.38 319 ALA A CA 1
ATOM 2556 C C . ALA A 1 319 ? -2.017 -15.106 -28.732 1.00 37.38 319 ALA A C 1
ATOM 2558 O O . ALA A 1 319 ? -2.186 -14.632 -27.605 1.00 37.38 319 ALA A O 1
ATOM 2559 N N . PRO A 1 320 ? -1.740 -14.315 -29.794 1.00 39.59 320 PRO A N 1
ATOM 2560 C CA . PRO A 1 320 ? -1.298 -12.925 -29.666 1.00 39.59 320 PRO A CA 1
ATOM 2561 C C . PRO A 1 320 ? -2.424 -11.902 -29.420 1.00 39.59 320 PRO A C 1
ATOM 2563 O O . PRO A 1 320 ? -3.510 -11.961 -29.999 1.00 39.59 320 PRO A O 1
ATOM 2566 N N . ALA A 1 321 ? -2.097 -10.922 -28.574 1.00 42.69 321 ALA A N 1
ATOM 2567 C CA . ALA A 1 321 ? -2.826 -9.680 -28.311 1.00 42.69 321 ALA A CA 1
ATOM 2568 C C . ALA A 1 321 ? -2.720 -8.696 -29.509 1.00 42.69 321 ALA A C 1
ATOM 2570 O O . ALA A 1 321 ? -1.840 -8.870 -30.354 1.00 42.69 321 ALA A O 1
ATOM 2571 N N . PRO A 1 322 ? -3.600 -7.676 -29.626 1.00 40.78 322 PRO A N 1
ATOM 2572 C CA . PRO A 1 322 ? -3.693 -6.837 -30.825 1.00 40.78 322 PRO A CA 1
ATOM 2573 C C . PRO A 1 322 ? -2.402 -6.059 -31.119 1.00 40.78 322 PRO A C 1
ATOM 2575 O O . PRO A 1 322 ? -1.734 -5.571 -30.207 1.00 40.78 322 PRO A O 1
ATOM 2578 N N . ALA A 1 323 ? -2.074 -5.952 -32.411 1.00 40.53 323 ALA A N 1
ATOM 2579 C CA . ALA A 1 323 ? -0.789 -5.465 -32.903 1.00 40.53 323 ALA A CA 1
ATOM 2580 C C . ALA A 1 323 ? -0.470 -4.023 -32.442 1.00 40.53 323 ALA A C 1
ATOM 2582 O O . ALA A 1 323 ? -1.311 -3.132 -32.608 1.00 40.53 323 ALA A O 1
ATOM 2583 N N . PRO A 1 324 ? 0.732 -3.773 -31.887 1.00 48.28 324 PRO A N 1
ATOM 2584 C CA . PRO A 1 324 ? 1.187 -2.435 -31.526 1.00 48.28 324 PRO A CA 1
ATOM 2585 C C . PRO A 1 324 ? 1.473 -1.581 -32.771 1.00 48.28 324 PRO A C 1
ATOM 2587 O O . PRO A 1 324 ? 1.753 -2.108 -33.847 1.00 48.28 324 PRO A O 1
ATOM 2590 N N . ASP A 1 325 ? 1.422 -0.252 -32.612 1.00 51.91 325 ASP A N 1
ATOM 2591 C CA . ASP A 1 325 ? 1.738 0.727 -33.663 1.00 51.91 325 ASP A CA 1
ATOM 2592 C C . ASP A 1 325 ? 3.057 0.355 -34.380 1.00 51.91 325 ASP A C 1
ATOM 2594 O O . ASP A 1 325 ? 4.103 0.281 -33.715 1.00 51.91 325 ASP A O 1
ATOM 2598 N N . PRO A 1 326 ? 3.041 0.129 -35.713 1.00 52.88 326 PRO A N 1
ATOM 2599 C CA . PRO A 1 326 ? 4.203 -0.338 -36.461 1.00 52.88 326 PRO A CA 1
ATOM 2600 C C . PRO A 1 326 ? 5.441 0.529 -36.232 1.00 52.88 326 PRO A C 1
ATOM 2602 O O . PRO A 1 326 ? 6.545 0.003 -36.124 1.00 52.88 326 PRO A O 1
ATOM 2605 N N . LYS A 1 327 ? 5.281 1.850 -36.071 1.00 55.78 327 LYS A N 1
ATOM 2606 C CA . LYS A 1 327 ? 6.424 2.758 -35.881 1.00 55.78 327 LYS A CA 1
ATOM 2607 C C . LYS A 1 327 ? 7.126 2.562 -34.538 1.00 55.78 327 LYS A C 1
ATOM 2609 O O . LYS A 1 327 ? 8.348 2.688 -34.461 1.00 55.78 327 LYS A O 1
ATOM 2614 N N . LEU A 1 328 ? 6.378 2.231 -33.485 1.00 56.66 328 LEU A N 1
ATOM 2615 C CA . LEU A 1 328 ? 6.937 2.026 -32.148 1.00 56.66 328 LEU A CA 1
ATOM 2616 C C . LEU A 1 328 ? 7.636 0.661 -32.032 1.00 56.66 328 LEU A C 1
ATOM 2618 O O . LEU A 1 328 ? 8.625 0.529 -31.310 1.00 56.66 328 LEU A O 1
ATOM 2622 N N . ALA A 1 329 ? 7.173 -0.335 -32.792 1.00 61.84 329 ALA A N 1
ATOM 2623 C CA . ALA A 1 329 ? 7.738 -1.683 -32.801 1.00 61.84 329 ALA A CA 1
ATOM 2624 C C . ALA A 1 329 ? 9.167 -1.750 -33.378 1.00 61.84 329 ALA A C 1
ATOM 2626 O O . ALA A 1 329 ? 9.984 -2.545 -32.903 1.00 61.84 329 ALA A O 1
ATOM 2627 N N . PHE A 1 330 ? 9.495 -0.888 -34.350 1.00 73.06 330 PHE A N 1
ATOM 2628 C CA . PHE A 1 330 ? 10.821 -0.841 -34.982 1.00 73.06 330 PHE A CA 1
ATOM 2629 C C . PHE A 1 330 ? 11.828 0.084 -34.287 1.00 73.06 330 PHE A C 1
ATOM 2631 O O . PHE A 1 330 ? 13.027 -0.022 -34.550 1.00 73.06 330 PHE A O 1
ATOM 2638 N N . ALA A 1 331 ? 11.390 0.941 -33.356 1.00 74.00 331 ALA A N 1
ATOM 2639 C CA . ALA A 1 331 ? 12.255 1.910 -32.674 1.00 74.00 331 ALA A CA 1
ATOM 2640 C C . ALA A 1 331 ? 13.467 1.252 -31.987 1.00 74.00 331 ALA A C 1
ATOM 2642 O O . ALA A 1 331 ? 14.585 1.752 -32.081 1.00 74.00 331 ALA A O 1
ATOM 2643 N N . ARG A 1 332 ? 13.264 0.079 -31.372 1.00 76.88 332 ARG A N 1
ATOM 2644 C CA . ARG A 1 332 ? 14.327 -0.709 -30.719 1.00 76.88 332 ARG A CA 1
ATOM 2645 C C . ARG A 1 332 ? 15.307 -1.380 -31.690 1.00 76.88 332 ARG A C 1
ATOM 2647 O O . ARG A 1 332 ? 16.392 -1.764 -31.272 1.00 76.88 332 ARG A O 1
ATOM 2654 N N . TYR A 1 333 ? 14.934 -1.523 -32.962 1.00 82.12 333 TYR A N 1
ATOM 2655 C CA . TYR A 1 333 ? 15.746 -2.172 -33.995 1.00 82.12 333 TYR A CA 1
ATOM 2656 C C . TYR A 1 333 ? 16.477 -1.174 -34.898 1.00 82.12 333 TYR A C 1
ATOM 2658 O O . TYR A 1 333 ? 17.375 -1.579 -35.629 1.00 82.12 333 TYR A O 1
ATOM 2666 N N . ARG A 1 334 ? 16.159 0.130 -34.828 1.00 81.88 334 ARG A N 1
ATOM 2667 C CA . ARG A 1 334 ? 16.797 1.165 -35.663 1.00 81.88 334 ARG A CA 1
ATOM 2668 C C . ARG A 1 334 ? 18.325 1.121 -35.600 1.00 81.88 334 ARG A C 1
ATOM 2670 O O . ARG A 1 334 ? 18.971 1.097 -36.640 1.00 81.88 334 ARG A O 1
ATOM 2677 N N . GLY A 1 335 ? 18.896 1.011 -34.400 1.00 82.12 335 GLY A N 1
ATOM 2678 C CA . GLY A 1 335 ? 20.350 0.900 -34.235 1.00 82.12 335 GLY A CA 1
ATOM 2679 C C . GLY A 1 335 ? 20.951 -0.360 -34.873 1.00 82.12 335 GLY A C 1
ATOM 2680 O O . GLY A 1 335 ? 22.093 -0.335 -35.314 1.00 82.12 335 GLY A O 1
ATOM 2681 N N . MET A 1 336 ? 20.182 -1.449 -34.983 1.00 86.00 336 MET A N 1
ATOM 2682 C CA . MET A 1 336 ? 20.645 -2.704 -35.586 1.00 86.00 336 MET A CA 1
ATOM 2683 C C . MET A 1 336 ? 20.714 -2.642 -37.114 1.00 86.00 336 MET A C 1
ATOM 2685 O O . MET A 1 336 ? 21.574 -3.307 -37.694 1.00 86.00 336 MET A O 1
ATOM 2689 N N . PHE A 1 337 ? 19.845 -1.857 -37.757 1.00 87.81 337 PHE A N 1
ATOM 2690 C CA . PHE A 1 337 ? 19.934 -1.593 -39.195 1.00 87.81 337 PHE A CA 1
ATOM 2691 C C . PHE A 1 337 ? 21.125 -0.687 -39.513 1.00 87.81 337 PHE A C 1
ATOM 2693 O O . PHE A 1 337 ? 21.931 -1.017 -40.379 1.00 87.81 337 PHE A O 1
ATOM 2700 N N . VAL A 1 338 ? 21.291 0.399 -38.749 1.00 84.81 338 VAL A N 1
ATOM 2701 C CA . VAL A 1 338 ? 22.408 1.341 -38.935 1.00 84.81 338 VAL A CA 1
ATOM 2702 C C . VAL A 1 338 ? 23.758 0.655 -38.718 1.00 84.81 338 VAL A C 1
ATOM 2704 O O . VAL A 1 338 ? 24.656 0.783 -39.543 1.00 84.81 338 VAL A O 1
ATOM 2707 N N . ALA A 1 339 ? 23.879 -0.195 -37.693 1.00 82.50 339 ALA A N 1
ATOM 2708 C CA . ALA A 1 339 ? 25.095 -0.976 -37.440 1.00 82.50 339 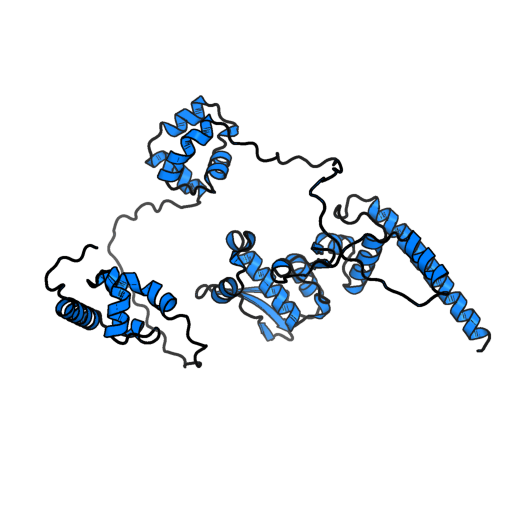ALA A CA 1
ATOM 2709 C C . ALA A 1 339 ? 25.470 -1.960 -38.570 1.00 82.50 339 ALA A C 1
ATOM 2711 O O . ALA A 1 339 ? 26.594 -2.459 -38.600 1.00 82.50 339 ALA A O 1
ATOM 2712 N N . ARG A 1 340 ? 24.539 -2.262 -39.483 1.00 84.94 340 ARG A N 1
ATOM 2713 C CA . ARG A 1 340 ? 24.754 -3.122 -40.660 1.00 84.94 340 ARG A CA 1
ATOM 2714 C C . ARG A 1 340 ? 24.890 -2.324 -41.955 1.00 84.94 340 ARG A C 1
ATOM 2716 O O . ARG A 1 340 ? 24.860 -2.912 -43.029 1.00 84.94 340 ARG A O 1
ATOM 2723 N N . GLY A 1 341 ? 25.082 -1.010 -41.837 1.00 81.00 341 GLY A N 1
ATOM 2724 C CA . GLY A 1 341 ? 25.335 -0.123 -42.961 1.00 81.00 341 GLY A CA 1
ATOM 2725 C C . GLY A 1 341 ? 24.069 0.354 -43.656 1.00 81.00 341 GLY A C 1
ATOM 2726 O O . GLY A 1 341 ? 24.120 0.607 -44.846 1.00 81.00 341 GLY A O 1
ATOM 2727 N N . LEU A 1 342 ? 22.929 0.463 -42.969 1.00 84.50 342 LEU A N 1
ATOM 2728 C CA . LEU A 1 342 ? 21.768 1.169 -43.518 1.00 84.50 342 LEU A CA 1
ATOM 2729 C C . LEU A 1 342 ? 21.796 2.639 -43.081 1.00 84.50 342 LEU A C 1
ATOM 2731 O O . LEU A 1 342 ? 22.004 2.927 -41.902 1.00 84.50 342 LEU A O 1
ATOM 2735 N N . ASN A 1 343 ? 21.545 3.572 -43.998 1.00 82.88 343 ASN A N 1
ATOM 2736 C CA . ASN A 1 343 ? 21.418 4.985 -43.647 1.00 82.88 343 ASN A CA 1
ATOM 2737 C C . ASN A 1 343 ? 20.223 5.205 -42.697 1.00 82.88 343 ASN A C 1
ATOM 2739 O O . ASN A 1 343 ? 19.142 4.643 -42.891 1.00 82.88 343 ASN A O 1
ATOM 2743 N N . ILE A 1 344 ? 20.416 6.023 -41.658 1.00 79.88 344 ILE A N 1
ATOM 2744 C CA . ILE A 1 344 ? 19.422 6.280 -40.608 1.00 79.88 344 ILE A CA 1
ATOM 2745 C C . ILE A 1 344 ? 18.108 6.859 -41.152 1.00 79.88 344 ILE A C 1
ATOM 2747 O O . ILE A 1 344 ? 17.038 6.558 -40.613 1.00 79.88 344 ILE A O 1
ATOM 2751 N N . ASP A 1 345 ? 18.184 7.644 -42.227 1.00 81.50 345 ASP A N 1
ATOM 2752 C CA . ASP A 1 345 ? 17.021 8.274 -42.855 1.00 81.50 345 ASP A CA 1
ATOM 2753 C C . ASP A 1 345 ? 16.217 7.289 -43.723 1.00 81.50 345 ASP A C 1
ATOM 2755 O O . ASP A 1 345 ? 15.016 7.480 -43.926 1.00 81.50 345 ASP A O 1
ATOM 2759 N N . ASP A 1 346 ? 16.834 6.179 -44.142 1.00 84.25 346 ASP A N 1
ATOM 2760 C CA . ASP A 1 346 ? 16.237 5.185 -45.042 1.00 84.25 346 ASP A CA 1
ATOM 2761 C C . ASP A 1 346 ? 15.694 3.948 -44.312 1.00 84.25 346 ASP A C 1
ATOM 2763 O O . ASP A 1 346 ? 15.136 3.044 -44.936 1.00 84.25 346 ASP A O 1
ATOM 2767 N N . VAL A 1 347 ? 15.786 3.910 -42.978 1.00 84.50 347 VAL A N 1
ATOM 2768 C CA . VAL A 1 347 ? 15.339 2.768 -42.161 1.00 84.50 347 VAL A CA 1
ATOM 2769 C C . VAL A 1 347 ? 13.867 2.428 -42.402 1.00 84.50 347 VAL A C 1
ATOM 2771 O O . VAL A 1 347 ? 13.521 1.261 -42.576 1.00 84.50 347 VAL A O 1
ATOM 2774 N N . ASP A 1 348 ? 12.992 3.433 -42.461 1.00 83.50 348 ASP A N 1
ATOM 2775 C CA . ASP A 1 348 ? 11.559 3.200 -42.675 1.00 83.50 348 ASP A CA 1
ATOM 2776 C C . ASP A 1 348 ? 11.261 2.751 -44.122 1.00 83.50 348 ASP A C 1
ATOM 2778 O O . ASP A 1 348 ? 10.346 1.955 -44.349 1.00 83.50 348 ASP A O 1
ATOM 2782 N N . ALA A 1 349 ? 12.050 3.222 -45.095 1.00 84.06 349 ALA A N 1
ATOM 2783 C CA . ALA A 1 349 ? 11.932 2.829 -46.499 1.00 84.06 349 ALA A CA 1
ATOM 2784 C C . ALA A 1 349 ? 12.407 1.386 -46.719 1.00 84.06 349 ALA A C 1
ATOM 2786 O O . ALA A 1 349 ? 11.725 0.613 -47.393 1.00 84.06 349 ALA A O 1
ATOM 2787 N N . PHE A 1 350 ? 13.515 0.999 -46.083 1.00 88.38 350 PHE A N 1
ATOM 2788 C CA . PHE A 1 350 ? 14.021 -0.371 -46.087 1.00 88.38 350 PHE A CA 1
ATOM 2789 C C . PHE A 1 350 ? 13.030 -1.348 -45.458 1.00 88.38 350 PHE A C 1
ATOM 2791 O O . PHE A 1 350 ? 12.750 -2.388 -46.043 1.00 88.38 350 PHE A O 1
ATOM 2798 N N . ILE A 1 351 ? 12.452 -1.011 -44.298 1.00 87.00 351 ILE A N 1
ATOM 2799 C CA . ILE A 1 351 ? 11.454 -1.859 -43.621 1.00 87.00 351 ILE A CA 1
ATOM 2800 C C . ILE A 1 351 ? 10.269 -2.147 -44.551 1.00 87.00 351 ILE A C 1
ATOM 2802 O O . ILE A 1 351 ? 9.820 -3.291 -44.644 1.00 87.00 351 ILE A O 1
ATOM 2806 N N . ALA A 1 352 ? 9.792 -1.128 -45.271 1.00 84.38 352 ALA A N 1
ATOM 2807 C CA . ALA A 1 352 ? 8.712 -1.283 -46.239 1.00 84.38 352 ALA A CA 1
ATOM 2808 C C . ALA A 1 352 ? 9.135 -2.104 -47.471 1.00 84.38 352 ALA A C 1
ATOM 2810 O O . ALA A 1 352 ? 8.364 -2.946 -47.931 1.00 84.38 352 ALA A O 1
ATOM 2811 N N . TRP A 1 353 ? 10.347 -1.884 -47.989 1.00 88.19 353 TRP A N 1
ATOM 2812 C CA . TRP A 1 353 ? 10.890 -2.591 -49.155 1.00 88.19 353 TRP A CA 1
ATOM 2813 C C . TRP A 1 353 ? 11.153 -4.076 -48.870 1.00 88.19 353 TRP A C 1
ATOM 2815 O O . TRP A 1 353 ? 10.749 -4.936 -49.649 1.00 88.19 353 TRP A O 1
ATOM 2825 N N . ALA A 1 354 ? 11.742 -4.388 -47.714 1.00 85.69 354 ALA A N 1
ATOM 2826 C CA . ALA A 1 354 ? 12.045 -5.747 -47.272 1.00 85.69 354 ALA A CA 1
ATOM 2827 C C . ALA A 1 354 ? 10.813 -6.498 -46.724 1.00 85.69 354 ALA A C 1
ATOM 2829 O O . ALA A 1 354 ? 10.915 -7.671 -46.366 1.00 85.69 354 ALA A O 1
ATOM 2830 N N . GLY A 1 355 ? 9.648 -5.840 -46.637 1.00 85.88 355 GLY A N 1
ATOM 2831 C CA . GLY A 1 355 ? 8.419 -6.443 -46.114 1.00 85.88 355 GLY A CA 1
ATOM 2832 C C . GLY A 1 355 ? 8.536 -6.870 -44.648 1.00 85.88 355 GLY A C 1
ATOM 2833 O O . GLY A 1 355 ? 7.936 -7.870 -44.240 1.00 85.88 355 GLY A O 1
ATOM 2834 N N . LEU A 1 356 ? 9.334 -6.145 -43.860 1.00 87.19 356 LEU A N 1
ATOM 2835 C CA . LEU A 1 356 ? 9.552 -6.470 -42.457 1.00 87.19 356 LEU A CA 1
ATOM 2836 C C . LEU A 1 356 ? 8.335 -6.076 -41.622 1.00 87.19 356 LEU A C 1
ATOM 2838 O O . LEU A 1 356 ? 7.754 -5.000 -41.772 1.00 87.19 356 LEU A O 1
ATOM 2842 N N . THR A 1 357 ? 7.973 -6.957 -40.700 1.00 84.94 357 THR A N 1
ATOM 2843 C CA . THR A 1 357 ? 6.901 -6.773 -39.727 1.00 84.94 357 THR A CA 1
ATOM 2844 C C . THR A 1 357 ? 7.470 -6.882 -38.308 1.00 84.94 357 THR A C 1
ATOM 2846 O O . THR A 1 357 ? 8.563 -7.428 -38.112 1.00 84.94 357 THR A O 1
ATOM 2849 N N . PRO A 1 358 ? 6.761 -6.372 -37.284 1.00 80.25 358 PRO A N 1
ATOM 2850 C CA . PRO A 1 358 ? 7.172 -6.523 -35.886 1.00 80.25 358 PRO A CA 1
ATOM 2851 C C . PRO A 1 358 ? 7.450 -7.972 -35.462 1.00 80.25 358 PRO A C 1
ATOM 2853 O O . PRO A 1 358 ? 8.241 -8.205 -34.546 1.00 80.25 358 PRO A O 1
ATOM 2856 N N . GLU A 1 359 ? 6.806 -8.932 -36.123 1.00 76.06 359 GLU A N 1
ATOM 2857 C CA . GLU A 1 359 ? 6.898 -10.360 -35.840 1.00 76.06 359 GLU A CA 1
ATOM 2858 C C . GLU A 1 359 ? 8.146 -10.999 -36.467 1.00 76.06 359 GLU A C 1
ATOM 2860 O O . GLU A 1 359 ? 8.781 -11.830 -35.822 1.00 76.06 359 GLU A O 1
ATOM 2865 N N . ASN A 1 360 ? 8.542 -10.592 -37.681 1.00 84.69 360 ASN A N 1
ATOM 2866 C CA . ASN A 1 360 ? 9.642 -11.229 -38.422 1.00 84.69 360 ASN A CA 1
ATOM 2867 C C . ASN A 1 360 ? 10.994 -10.500 -38.303 1.00 84.69 360 ASN A C 1
ATOM 2869 O O . ASN A 1 360 ? 12.041 -11.086 -38.575 1.00 84.69 360 ASN A O 1
ATOM 2873 N N . VAL A 1 361 ? 11.012 -9.243 -37.844 1.00 83.69 361 VAL A N 1
ATOM 2874 C CA . VAL A 1 361 ? 12.242 -8.433 -37.774 1.00 83.69 361 VAL A CA 1
ATOM 2875 C C . VAL A 1 361 ? 13.304 -9.034 -36.854 1.00 83.69 361 VAL A C 1
ATOM 2877 O O . VAL A 1 361 ? 14.499 -8.858 -37.070 1.00 83.69 361 VAL A O 1
ATOM 2880 N N . ARG A 1 362 ? 12.883 -9.788 -35.832 1.00 82.75 362 ARG A N 1
ATOM 2881 C CA . ARG A 1 362 ? 13.805 -10.509 -34.952 1.00 82.75 362 ARG A CA 1
ATOM 2882 C C . ARG A 1 362 ? 14.501 -11.658 -35.682 1.00 82.75 362 ARG A C 1
ATOM 2884 O O . ARG A 1 362 ? 15.695 -11.845 -35.476 1.00 82.75 362 ARG A O 1
ATOM 2891 N N . GLU A 1 363 ? 13.770 -12.405 -36.507 1.00 84.44 363 GLU A N 1
ATOM 2892 C CA . GLU A 1 363 ? 14.319 -13.505 -37.310 1.00 84.44 363 GLU A CA 1
ATOM 2893 C C . GLU A 1 363 ? 15.217 -12.984 -38.429 1.00 84.44 363 GLU A C 1
ATOM 2895 O O . GLU A 1 363 ? 16.258 -13.577 -38.693 1.00 84.44 363 GLU A O 1
ATOM 2900 N N . PHE A 1 364 ? 14.882 -11.830 -39.014 1.00 86.62 364 PHE A N 1
ATOM 2901 C CA . PHE A 1 364 ? 15.744 -11.155 -39.985 1.00 86.62 364 PHE A CA 1
ATOM 2902 C C . PHE A 1 364 ? 17.159 -10.926 -39.432 1.00 86.62 364 PHE A C 1
ATOM 2904 O O . PHE A 1 364 ? 18.136 -11.187 -40.122 1.00 86.62 364 PHE A O 1
ATOM 2911 N N . PHE A 1 365 ? 17.286 -10.513 -38.167 1.00 86.38 365 PHE A N 1
ATOM 2912 C CA . PHE A 1 365 ? 18.592 -10.327 -37.522 1.00 86.38 365 PHE A CA 1
ATOM 2913 C C . PHE A 1 365 ? 19.208 -11.603 -36.929 1.00 86.38 365 PHE A C 1
ATOM 2915 O O . PHE A 1 365 ? 20.305 -11.527 -36.373 1.00 86.38 365 PHE A O 1
ATOM 2922 N N . ALA A 1 366 ? 18.535 -12.756 -37.006 1.00 85.25 366 ALA A N 1
ATOM 2923 C CA . ALA A 1 366 ? 19.094 -14.019 -36.525 1.00 85.25 366 ALA A CA 1
ATOM 2924 C C . ALA A 1 366 ? 20.229 -14.525 -37.432 1.00 85.25 366 ALA A C 1
ATOM 2926 O O . ALA A 1 366 ? 21.160 -15.162 -36.943 1.00 85.25 366 ALA A O 1
ATOM 2927 N N . ASP A 1 367 ? 20.179 -14.195 -38.726 1.00 87.75 367 ASP A N 1
ATOM 2928 C CA . ASP A 1 367 ? 21.260 -14.433 -39.682 1.00 87.75 367 ASP A CA 1
ATOM 2929 C C . ASP A 1 367 ? 21.910 -13.099 -40.076 1.00 87.75 367 ASP A C 1
ATOM 2931 O O . ASP A 1 367 ? 21.430 -12.364 -40.941 1.00 87.75 367 ASP A O 1
ATOM 2935 N N . ASP A 1 368 ? 23.025 -12.776 -39.415 1.00 82.69 368 ASP A N 1
ATOM 2936 C CA . ASP A 1 368 ? 23.747 -11.521 -39.641 1.00 82.69 368 ASP A CA 1
ATOM 2937 C C . ASP A 1 368 ? 24.261 -11.381 -41.082 1.00 82.69 368 ASP A C 1
ATOM 2939 O O . ASP A 1 368 ? 24.300 -10.273 -41.620 1.00 82.69 368 ASP A O 1
ATOM 2943 N N . GLY A 1 369 ? 24.631 -12.498 -41.716 1.00 84.50 369 GLY A N 1
ATOM 2944 C CA . GLY A 1 369 ? 25.142 -12.512 -43.084 1.00 84.50 369 GLY A CA 1
ATOM 2945 C C . GLY A 1 369 ? 24.042 -12.207 -44.095 1.00 84.50 369 GLY A C 1
ATOM 2946 O O . GLY A 1 369 ? 24.220 -11.346 -44.958 1.00 84.50 369 GLY A O 1
ATOM 2947 N N . ALA A 1 370 ? 22.885 -12.857 -43.948 1.00 85.38 370 ALA A N 1
ATOM 2948 C CA . ALA A 1 370 ? 21.723 -12.598 -44.793 1.00 85.38 370 ALA A CA 1
ATOM 2949 C C . ALA A 1 370 ? 21.189 -11.167 -44.613 1.00 85.38 370 ALA A C 1
ATOM 2951 O O . ALA A 1 370 ? 20.877 -10.501 -45.601 1.00 85.38 370 ALA A O 1
ATOM 2952 N N . ALA A 1 371 ? 21.146 -10.665 -43.373 1.00 87.56 371 ALA A N 1
ATOM 2953 C CA . ALA A 1 371 ? 20.700 -9.305 -43.081 1.00 87.56 371 ALA A CA 1
ATOM 2954 C C . ALA A 1 371 ? 21.591 -8.244 -43.741 1.00 87.56 371 ALA A C 1
ATOM 2956 O O . ALA A 1 371 ? 21.083 -7.300 -44.345 1.00 87.56 371 ALA A O 1
ATOM 2957 N N . ARG A 1 372 ? 22.919 -8.411 -43.659 1.00 86.25 372 ARG A N 1
ATOM 2958 C CA . ARG A 1 372 ? 23.884 -7.511 -44.310 1.00 86.25 372 ARG A CA 1
ATOM 2959 C C . ARG A 1 372 ? 23.765 -7.548 -45.829 1.00 86.25 372 ARG A C 1
ATOM 2961 O O . ARG A 1 372 ? 23.721 -6.488 -46.436 1.00 86.25 372 ARG A O 1
ATOM 2968 N N . ALA A 1 373 ? 23.642 -8.736 -46.423 1.00 86.81 373 ALA A N 1
ATOM 2969 C CA . ALA A 1 373 ? 23.497 -8.879 -47.871 1.00 86.81 373 ALA A CA 1
ATOM 2970 C C . ALA A 1 373 ? 22.218 -8.204 -48.400 1.00 86.81 373 ALA A C 1
ATOM 2972 O O . ALA A 1 373 ? 22.235 -7.583 -49.459 1.00 86.81 373 ALA A O 1
ATOM 2973 N N . LEU A 1 374 ? 21.112 -8.284 -47.650 1.00 89.31 374 LEU A N 1
ATOM 2974 C CA . LEU A 1 374 ? 19.853 -7.646 -48.042 1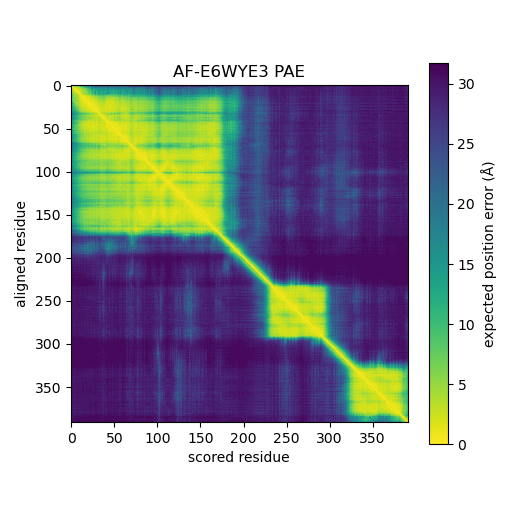.00 89.31 374 LEU A CA 1
ATOM 2975 C C . LEU A 1 374 ? 19.906 -6.115 -47.911 1.00 89.31 374 LEU A C 1
ATOM 2977 O O . LEU A 1 374 ? 19.345 -5.401 -48.741 1.00 89.31 374 LEU A O 1
ATOM 2981 N N . ILE A 1 375 ? 20.576 -5.612 -46.870 1.00 88.69 375 ILE A N 1
ATOM 2982 C CA . ILE A 1 375 ? 20.812 -4.174 -46.668 1.00 88.69 375 ILE A CA 1
ATOM 2983 C C . ILE A 1 375 ? 21.742 -3.629 -47.757 1.00 88.69 375 ILE A C 1
ATOM 2985 O O . ILE A 1 375 ? 21.480 -2.564 -48.306 1.00 88.69 375 ILE A O 1
ATOM 2989 N N . GLU A 1 376 ? 22.782 -4.378 -48.120 1.00 86.31 376 GLU A N 1
ATOM 2990 C CA . GLU A 1 376 ? 23.686 -4.036 -49.219 1.00 86.31 376 GLU A CA 1
ATOM 2991 C C . GLU A 1 376 ? 22.937 -3.979 -50.556 1.00 86.31 376 GLU A C 1
ATOM 2993 O O . GLU A 1 376 ? 23.050 -2.984 -51.266 1.00 86.31 376 GLU A O 1
ATOM 2998 N N . GLN A 1 377 ? 22.078 -4.963 -50.847 1.00 88.25 377 GLN A N 1
ATOM 2999 C CA . GLN A 1 377 ? 21.230 -4.946 -52.042 1.00 88.25 377 GLN A CA 1
ATOM 3000 C C . GLN A 1 377 ? 20.316 -3.710 -52.084 1.00 88.25 377 GLN A C 1
ATOM 3002 O O . GLN A 1 377 ? 20.197 -3.058 -53.121 1.00 88.25 377 GLN A O 1
ATOM 3007 N N . PHE A 1 378 ? 19.678 -3.360 -50.965 1.00 89.88 378 PHE A N 1
ATOM 3008 C CA . PHE A 1 378 ? 18.844 -2.161 -50.901 1.00 89.88 378 PHE A CA 1
ATOM 3009 C C . PHE A 1 378 ? 19.657 -0.883 -51.123 1.00 89.88 378 PHE A C 1
ATOM 3011 O O . PHE A 1 378 ? 19.222 0.004 -51.854 1.00 89.88 378 PHE A O 1
ATOM 3018 N N . ASN A 1 379 ? 20.847 -0.797 -50.531 1.00 84.25 379 ASN A N 1
ATOM 3019 C CA . ASN A 1 379 ? 21.747 0.333 -50.727 1.00 84.25 379 ASN A CA 1
ATOM 3020 C C . ASN A 1 379 ? 22.201 0.447 -52.188 1.00 84.25 379 ASN A C 1
ATOM 3022 O O . ASN A 1 379 ? 22.249 1.555 -52.718 1.00 84.25 379 ASN A O 1
ATOM 3026 N N . GLU A 1 380 ? 22.484 -0.666 -52.869 1.00 84.00 380 GLU A N 1
ATOM 3027 C CA . GLU A 1 380 ? 22.788 -0.676 -54.304 1.00 84.00 380 GLU A CA 1
ATOM 3028 C C . GLU A 1 380 ? 21.605 -0.171 -55.145 1.00 84.00 380 GLU A C 1
ATOM 3030 O O . GLU A 1 380 ? 21.792 0.667 -56.031 1.00 84.00 380 GLU A O 1
ATOM 3035 N N . GLU A 1 381 ? 20.384 -0.622 -54.841 1.00 83.38 381 GLU A N 1
ATOM 3036 C CA . GLU A 1 381 ? 19.155 -0.192 -55.525 1.00 83.38 381 GLU A CA 1
ATOM 3037 C C . GLU A 1 381 ? 18.809 1.283 -55.257 1.00 83.38 381 GLU A C 1
ATOM 3039 O O . GLU A 1 381 ? 18.303 1.975 -56.145 1.00 83.38 381 GLU A O 1
ATOM 3044 N N . ALA A 1 382 ? 19.118 1.784 -54.060 1.00 77.19 382 ALA A N 1
ATOM 3045 C CA . ALA A 1 382 ? 18.935 3.178 -53.662 1.00 77.19 382 ALA A CA 1
ATOM 3046 C C . ALA A 1 382 ? 20.072 4.107 -54.141 1.00 77.19 382 ALA A C 1
ATOM 3048 O O . ALA A 1 382 ? 19.946 5.328 -54.051 1.00 77.19 382 ALA A O 1
ATOM 3049 N N . GLY A 1 383 ? 21.150 3.550 -54.710 1.00 72.62 383 GLY A N 1
ATOM 3050 C CA . GLY A 1 383 ? 22.271 4.305 -55.278 1.00 72.62 383 GLY A CA 1
ATOM 3051 C C . GLY A 1 383 ? 23.405 4.637 -54.300 1.00 72.62 383 GLY A C 1
ATOM 3052 O O . GLY A 1 383 ? 24.285 5.413 -54.659 1.00 72.62 383 GLY A O 1
ATOM 3053 N N . TYR A 1 384 ? 23.427 4.027 -53.114 1.00 68.75 384 TYR A N 1
ATOM 3054 C CA . TYR A 1 384 ? 24.462 4.169 -52.077 1.00 68.75 384 TYR A CA 1
ATOM 3055 C C . TYR A 1 384 ? 25.641 3.189 -52.240 1.00 68.75 384 TYR A C 1
ATOM 3057 O O . TYR A 1 384 ? 26.408 2.961 -51.304 1.00 68.75 384 TYR A O 1
ATOM 3065 N N . ALA A 1 385 ? 25.803 2.578 -53.419 1.00 57.72 385 ALA A N 1
ATOM 3066 C CA . ALA A 1 385 ? 26.845 1.586 -53.673 1.00 57.72 385 ALA A CA 1
ATOM 3067 C C . ALA A 1 385 ? 28.259 2.180 -53.492 1.00 57.72 385 ALA A C 1
ATOM 3069 O O . ALA A 1 385 ? 28.754 2.917 -54.346 1.00 57.72 385 ALA A O 1
ATOM 3070 N N . GLY A 1 386 ? 28.927 1.821 -52.391 1.00 58.81 386 GLY A N 1
ATOM 3071 C CA . GLY A 1 386 ? 30.318 2.191 -52.116 1.00 58.81 386 GLY A CA 1
ATOM 3072 C C . GLY A 1 386 ? 30.538 3.558 -51.456 1.00 58.81 386 GLY A C 1
ATOM 3073 O O . GLY A 1 386 ? 31.687 3.994 -51.383 1.00 58.81 386 GLY A O 1
ATOM 3074 N N . GLU A 1 387 ? 29.492 4.228 -50.963 1.00 56.00 387 GLU A N 1
ATOM 3075 C CA . GLU A 1 387 ? 29.652 5.386 -50.073 1.00 56.00 387 GLU A CA 1
ATOM 3076 C C . GLU A 1 387 ? 29.805 4.918 -48.615 1.00 56.00 387 GLU A C 1
ATOM 3078 O O . GLU A 1 387 ? 29.038 4.084 -48.135 1.00 56.00 387 GLU A O 1
ATOM 3083 N N . GLU A 1 388 ? 30.809 5.434 -47.894 1.00 54.28 388 GLU A N 1
ATOM 3084 C CA . GLU A 1 388 ? 30.903 5.237 -46.443 1.00 54.28 388 GLU A CA 1
ATOM 3085 C C . GLU A 1 388 ? 29.720 5.947 -45.777 1.00 54.28 388 GLU A C 1
ATOM 3087 O O . GLU A 1 388 ? 29.673 7.176 -45.696 1.00 54.28 388 GLU A O 1
ATOM 3092 N N . ILE A 1 389 ? 28.749 5.163 -45.315 1.00 56.62 389 ILE A N 1
ATOM 3093 C CA . ILE A 1 389 ? 27.589 5.675 -44.590 1.00 56.62 389 ILE A CA 1
ATOM 3094 C C . ILE A 1 389 ? 28.079 6.134 -43.207 1.00 56.62 389 ILE A C 1
ATOM 3096 O O . ILE A 1 389 ? 28.682 5.334 -42.485 1.00 56.62 389 ILE A O 1
ATOM 3100 N N . PRO A 1 390 ? 27.877 7.410 -42.830 1.00 47.47 390 PRO A N 1
ATOM 3101 C CA . PRO A 1 390 ? 28.358 7.931 -41.558 1.00 47.47 390 PRO A CA 1
ATOM 3102 C C . PRO A 1 390 ? 27.656 7.222 -40.392 1.00 47.47 390 PRO A C 1
ATOM 3104 O O . PRO A 1 390 ? 26.429 7.123 -40.371 1.00 47.47 390 PRO A O 1
ATOM 3107 N N . VAL A 1 391 ? 28.466 6.721 -39.454 1.00 44.56 391 VAL A N 1
ATOM 3108 C CA . VAL A 1 391 ? 28.046 6.015 -38.228 1.00 44.56 391 VAL A CA 1
ATOM 3109 C C . VAL A 1 391 ? 27.412 6.966 -37.222 1.00 44.56 391 VAL A C 1
ATOM 3111 O O . VAL A 1 391 ? 27.988 8.061 -37.013 1.00 44.56 391 VAL A O 1
#

=== Feature glossary ===
A reading guide for the features in this record.

Start from the sequence.

  · This is the polypeptide sequence — one letter per residue, N-terminus first. Length ranges from a few dozen residues for small domains to over a thousand for large multi-domain proteins.

Fold it, and you get atomic coordinates and the backbone conformation that goes with them.

  · Structure coordinates are given as an mmCIF _atom_site loop: one row per atom with element, residue name, chain id, sequence number, and x/y/z position in Å. Only the four main-chain atoms per residue are included here; side chains are omitted to keep the record compact.

  · Backbone dihedral angles. Every residue except chain termini has a φ (preceding-C → N → Cα → C) and a ψ (N → Cα → C → next-N). They are reported in degrees following the IUPAC sign convention. Secondary structure is essentially a statement about which (φ, ψ) basin each residue occupies.

  · The SS8 string is DSSP's per-residue secondary-structure call. α-helix (H) means an i→i+4 H-bond ladder; β-strand (E) means the residue participates in a β-sheet; 3₁₀ (G) and π (I) are tighter and wider helices; T/S are turns/bends; '-' is loop.

  · SS3 is a coarse helix/strand/coil call (letters a/b/c) made by the P-SEA algorithm from inter-Cα distances and dihedrals. It is less detailed than DSSP but needs only Cα positions.

Summarize the fold with a handful of shape descriptors and a per-residue structural alphabet.

  · Radius of gyration (Rg) is the root-mean-square distance of Cα atoms from their centroid — a single number for overall size and compactness. A globular domain of N residues has Rg ≈ 2.2·N^0.38 Å; an extended or disordered chain has a much larger Rg. The Cα contact count is the number of residue pairs whose Cα atoms are within 8 Å and are more than four positions apart in sequence — a standard proxy for tertiary packing density. The bounding box is the smallest axis-aligned box enclosing all Cα atoms.

  · The Foldseek 3Di string encodes local tertiary geometry as a 20-letter alphabet — one character per residue — derived from the relative positions of nearby Cα atoms. Unlike the amino-acid sequence, 3Di is a direct function of the 3D structure, so two proteins with the same fold have similar 3Di strings even at low sequence identity.

  · Solvent-accessible surface area (SASA) is the area in Å² traced out by the centre of a 1.4 Å probe sphere (a water molecule) rolled over the protein's van der Waals surface (Shrake–Rupley / Lee–Richards construction). Buried residues have near-zero SASA; fully exposed residues can exceed 200 Å². The total SASA scales roughly with the number of surface residues.

Ask how reliable the model is.

  · pLDDT (predicted Local Distance Difference Test) is AlphaFold's per-residue confidence score, ranging from 0 to 100. Values above 90 indicate high confidence (typically well-packed cores); 70–90 is confident; 50–70 low confidence; below 50 usually means the region is disordered or the prediction is unreliable there. AlphaFold stores pLDDT in the mmCIF B-factor column.

  · B-factor (Debye–Waller factor) reflects atomic displacement in the crystal lattice. It is an experimental observable (units Å²), not a prediction; low values mean the atom is pinned down, high values mean it moves or is heterogeneous across the crystal.

  · Predicted Aligned Error (PAE) is an AlphaFold confidence matrix: entry (i, j) is the expected error in the position of residue j, in ångströms, when the prediction is superimposed on the true structure at residue i. Low PAE within a block of residues means that block is internally rigid and well-predicted; high PAE between two blocks means their relative placement is uncertain even if each block individually is confident.

Place it in context: what it resembles, what it is annotated as, and how it looks.

  · Nearest PDB neighbors are the top structural matches found by Foldseek when searching this structure against the entire Protein Data Bank. Each hit reports a TM-score (0 to 1; >0.5 almost always implies the same fold) and an E-value. These are *structural* homologs — they may share no detectable sequence similarity.

  · Functional annotations link the protein to curated databases. InterPro entries identify conserved domains and families by matching the sequence against member-database signatures (Pfam, PROSITE, CDD, …). Gene Ontology (GO) terms describe molecular function, biological process, and cellular component in 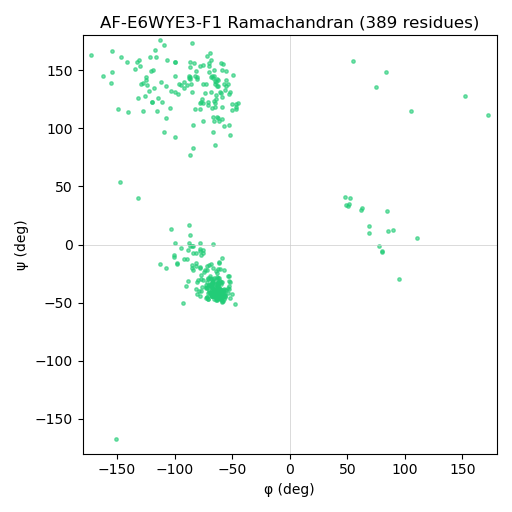a controlled vocabulary. CATH places the structure in a hierarchical fold classification (Class/Architecture/Topology/Homologous-superfamily). The organism is the source species.

  · Three diagnostic plots accompany the record. The Cα contact map visualizes the tertiary structure as a 2D adjacency matrix (8 Å cutoff, sequence-local contacts suppressed). The Ramachandran plot shows the distribution of backbone (φ, ψ) torsions, with points in the α and β basins reflecting secondary structure content. The PAE plot shows AlphaFold's inter-residue confidence as a color matrix.

  · Six rendered views show the 3D structure from the faces of a cube — i.e. along ±x, ±y, ±z. Rendering representation is drawn randomly per protein from cartoon (secondary-structure ribbons), sticks (backbone bonds), or molecular surface; coloring is either N→C rainbow (blue at the N-terminus through red at the C-terminus) or one color per chain.